Protein AF-0000000070202124 (afdb_homodimer)

pLDDT: mean 92.4, std 10.33, range [34.38, 98.81]

Secondary structure (DSSP, 8-state):
---PPPEEEEEEEEEE-HHHHHHHHHHHTHHHHHHHHHH-HHIIIIIHHHHHSHHHHHHHHHHHHHHHHH-HHHHHHHHHHHHHHT--HHHHHHHTTHHHIIIIIHHHHS---S-----EEEEEEEE-SS-EEEEEEEEE-THHHHH-EEEEEEEEETTEEEEEEEEE-TTSPTTSSEEEETTSEEEEEEE--BSS--TTSPPHHHHHHHGGG--SHHHHHHHHH-TTT-BSS-EEEEEEESSSTTEEEEEEEE-BSSS-EEEEEEEE----SSS--EEEE-SS-SSS---B-S--HHHHHHHHHHHHSPPP-SHHHHHHHHT----SSS-SS----SS---EEEEEEEEETTTTEEEEESS-GGG-PPPSEEEE--/---PPPEEEEEEEEEE-HHHHHHHHHHHTHHHHHHHHHH-HHIIIIIHHHHHSHHHHHHHHHHHHHHHHH-HHHHHHHHHHHHHHT--HHHHHHHTTHHHIIIIIHHHHS---TT----EEEEEEEESSS-EEEEEEEEE-THHHHH-EEEEEEEEETTEEEEEEEEE-TTSPTTSSEEEETTSEEEEEEE--BSS--TTSPPHHHHHHHGGG--SHHHHHHHHH-TTT-BSS-EEEEEEESSSTTEEEEEEEE-BSSS-EEEEEEEE----TTS--EEEE-SS-SSS---B-S--HHHHHHHHHHHHSPPP-SHHHHHHHHT----SSS-SS----SS---EEEEEEEEETTTTEEEEESS-GGG-PPPSEEEE--

Structure (mmCIF, N/CA/C/O backbone):
data_AF-0000000070202124-model_v1
#
loop_
_entity.id
_entity.type
_entity.pdbx_description
1 polymer 'Peptidase C45 hydrolase domain-containing protein'
#
loop_
_atom_site.group_PDB
_atom_site.id
_atom_site.type_symbol
_atom_site.label_atom_id
_atom_site.label_alt_id
_atom_site.label_comp_id
_atom_site.label_asym_id
_atom_site.label_entity_id
_atom_site.label_seq_id
_atom_site.pdbx_PDB_ins_code
_atom_site.Cartn_x
_atom_site.Cartn_y
_atom_site.Cartn_z
_atom_site.occupancy
_atom_site.B_iso_or_equiv
_atom_site.auth_seq_id
_atom_site.auth_comp_id
_atom_site.auth_asym_id
_atom_site.auth_atom_id
_atom_site.pdbx_PDB_model_num
ATOM 1 N N . MET A 1 1 ? -8.461 16.047 -23.719 1 34.5 1 MET A N 1
ATOM 2 C CA . MET A 1 1 ? -7.453 15.734 -22.703 1 34.5 1 MET A CA 1
ATOM 3 C C . MET A 1 1 ? -7.359 14.227 -22.469 1 34.5 1 MET A C 1
ATOM 5 O O . MET A 1 1 ? -8.375 13.539 -22.406 1 34.5 1 MET A O 1
ATOM 9 N N . ALA A 1 2 ? -6.34 13.617 -22.766 1 43 2 ALA A N 1
ATOM 10 C CA . ALA A 1 2 ? -6.273 12.164 -22.875 1 43 2 ALA A CA 1
ATOM 11 C C . ALA A 1 2 ? -6.789 11.492 -21.594 1 43 2 ALA A C 1
ATOM 13 O O . ALA A 1 2 ? -6.328 11.797 -20.5 1 43 2 ALA A O 1
ATOM 14 N N . ASN A 1 3 ? -8.07 11.164 -21.547 1 56.97 3 ASN A N 1
ATOM 15 C CA . ASN A 1 3 ? -8.727 10.445 -20.469 1 56.97 3 ASN A CA 1
ATOM 16 C C . ASN A 1 3 ? -7.875 9.273 -19.984 1 56.97 3 ASN A C 1
ATOM 18 O O . ASN A 1 3 ? -7.727 8.273 -20.703 1 56.97 3 ASN A O 1
ATOM 22 N N . VAL A 1 4 ? -6.859 9.562 -19.125 1 66.5 4 VAL A N 1
ATOM 23 C CA . VAL A 1 4 ? -6.027 8.461 -18.641 1 66.5 4 VAL A CA 1
ATOM 24 C C . VAL A 1 4 ? -6.875 7.484 -17.828 1 66.5 4 VAL A C 1
ATOM 26 O O . VAL A 1 4 ? -7.676 7.906 -16.984 1 66.5 4 VAL A O 1
ATOM 29 N N . SER A 1 5 ? -6.926 6.301 -18.25 1 81.56 5 SER A N 1
ATOM 30 C CA . SER A 1 5 ? -7.637 5.258 -17.516 1 81.56 5 SER A CA 1
ATOM 31 C C . SER A 1 5 ? -7.145 5.16 -16.062 1 81.56 5 SER A C 1
ATOM 33 O O . SER A 1 5 ? -5.938 5.195 -15.812 1 81.56 5 SER A O 1
ATOM 35 N N . ALA A 1 6 ? -8.047 5.191 -15.148 1 90.56 6 ALA A N 1
ATOM 36 C CA . ALA A 1 6 ? -7.703 5.082 -13.734 1 90.56 6 ALA A CA 1
ATOM 37 C C . ALA A 1 6 ? -7.227 3.67 -13.391 1 90.56 6 ALA A C 1
ATOM 39 O O . ALA A 1 6 ? -7.848 2.686 -13.797 1 90.56 6 ALA A O 1
ATOM 40 N N . VAL A 1 7 ? -6.066 3.584 -12.781 1 92.88 7 VAL A N 1
ATOM 41 C CA . VAL A 1 7 ? -5.562 2.307 -12.289 1 92.88 7 VAL A CA 1
ATOM 42 C C . VAL A 1 7 ? -5.113 2.455 -10.836 1 92.88 7 VAL A C 1
ATOM 44 O O . VAL A 1 7 ? -4.691 3.537 -10.422 1 92.88 7 VAL A O 1
ATOM 47 N N . SER A 1 8 ? -5.254 1.404 -10.117 1 96.56 8 SER A N 1
ATOM 48 C CA . SER A 1 8 ? -4.832 1.449 -8.727 1 96.56 8 SER A CA 1
ATOM 49 C C . SER A 1 8 ? -4.43 0.066 -8.227 1 96.56 8 SER A C 1
ATOM 51 O O . SER A 1 8 ? -4.855 -0.949 -8.781 1 96.56 8 SER A O 1
ATOM 53 N N . MET A 1 9 ? -3.557 0.006 -7.25 1 98.06 9 MET A N 1
ATOM 54 C CA . MET A 1 9 ? -3.105 -1.202 -6.566 1 98.06 9 MET A CA 1
ATOM 55 C C . MET A 1 9 ? -2.777 -0.908 -5.105 1 98.06 9 MET A C 1
ATOM 57 O O . MET A 1 9 ? -1.839 -0.163 -4.812 1 98.06 9 MET A O 1
ATOM 61 N N . PRO A 1 10 ? -3.59 -1.453 -4.234 1 98.5 10 PRO A N 1
ATOM 62 C CA . PRO A 1 10 ? -3.236 -1.277 -2.824 1 98.5 10 PRO A CA 1
ATOM 63 C C . PRO A 1 10 ? -2.199 -2.291 -2.346 1 98.5 10 PRO A C 1
ATOM 65 O O . PRO A 1 10 ? -2.223 -3.449 -2.77 1 98.5 10 PRO A O 1
ATOM 68 N N . ILE A 1 11 ? -1.31 -1.875 -1.476 1 98.75 11 ILE A N 1
ATOM 69 C CA . ILE A 1 11 ? -0.346 -2.732 -0.793 1 98.75 11 ILE A CA 1
ATOM 70 C C . ILE A 1 11 ? -0.541 -2.627 0.717 1 98.75 11 ILE A C 1
ATOM 72 O O . ILE A 1 11 ? -0.535 -1.527 1.275 1 98.75 11 ILE A O 1
ATOM 76 N N . LEU A 1 12 ? -0.723 -3.699 1.345 1 98.62 12 LEU A N 1
ATOM 77 C CA . LEU A 1 12 ? -0.75 -3.721 2.803 1 98.62 12 LEU A CA 1
ATOM 78 C C . LEU A 1 12 ? 0.616 -4.098 3.367 1 98.62 12 LEU A C 1
ATOM 80 O O . LEU A 1 12 ? 1.105 -5.203 3.131 1 98.62 12 LEU A O 1
ATOM 84 N N . HIS A 1 13 ? 1.239 -3.178 4.059 1 98.38 13 HIS A N 1
ATOM 85 C CA . HIS A 1 13 ? 2.398 -3.514 4.879 1 98.38 13 HIS A CA 1
ATOM 86 C C . HIS A 1 13 ? 1.973 -3.986 6.266 1 98.38 13 HIS A C 1
ATOM 88 O O . HIS A 1 13 ? 1.245 -3.283 6.969 1 98.38 13 HIS A O 1
ATOM 94 N N . VAL A 1 14 ? 2.471 -5.203 6.676 1 97.56 14 VAL A N 1
ATOM 95 C CA . VAL A 1 14 ? 1.984 -5.762 7.934 1 97.56 14 VAL A CA 1
ATOM 96 C C . VAL A 1 14 ? 3.092 -6.574 8.602 1 97.56 14 VAL A C 1
ATOM 98 O O . VAL A 1 14 ? 3.873 -7.246 7.926 1 97.56 14 VAL A O 1
ATOM 101 N N . ARG A 1 15 ? 3.186 -6.469 9.891 1 95.94 15 ARG A N 1
ATOM 102 C CA . ARG A 1 15 ? 4.051 -7.285 10.734 1 95.94 15 ARG A CA 1
ATOM 103 C C . ARG A 1 15 ? 3.26 -7.945 11.852 1 95.94 15 ARG A C 1
ATOM 105 O O . ARG A 1 15 ? 2.406 -7.309 12.477 1 95.94 15 ARG A O 1
ATOM 112 N N . GLY A 1 16 ? 3.467 -9.188 12.117 1 95.88 16 GLY A N 1
ATOM 113 C CA . GLY A 1 16 ? 2.795 -9.953 13.148 1 95.88 16 GLY A CA 1
ATOM 114 C C . GLY A 1 16 ? 2.938 -11.453 12.969 1 95.88 16 GLY A C 1
ATOM 115 O O . GLY A 1 16 ? 3.729 -11.914 12.141 1 95.88 16 GLY A O 1
ATOM 116 N N . ASN A 1 17 ? 2.262 -12.211 13.82 1 97 17 ASN A N 1
ATOM 117 C CA . ASN A 1 17 ? 2.244 -13.656 13.617 1 97 17 ASN A CA 1
ATOM 118 C C . ASN A 1 17 ? 1.325 -14.047 12.469 1 97 17 ASN A C 1
ATOM 120 O O . ASN A 1 17 ? 0.738 -13.188 11.812 1 97 17 ASN A O 1
ATOM 124 N N . HIS A 1 18 ? 1.189 -15.289 12.172 1 97.31 18 HIS A N 1
ATOM 125 C CA . HIS A 1 18 ? 0.404 -15.766 11.039 1 97.31 18 HIS A CA 1
ATOM 126 C C . HIS A 1 18 ? -1.048 -15.312 11.141 1 97.31 18 HIS A C 1
ATOM 128 O O . HIS A 1 18 ? -1.629 -14.836 10.164 1 97.31 18 HIS A O 1
ATOM 134 N N . TYR A 1 19 ? -1.637 -15.453 12.312 1 97.75 19 TYR A N 1
ATOM 135 C CA . TYR A 1 19 ? -3.016 -15.016 12.508 1 97.75 19 TYR A CA 1
ATOM 136 C C . TYR A 1 19 ? -3.152 -13.516 12.289 1 97.75 19 TYR A C 1
ATOM 138 O O . TYR A 1 19 ? -4.086 -13.062 11.625 1 97.75 19 TYR A O 1
ATOM 146 N N . ASP A 1 20 ? -2.205 -12.703 12.828 1 97.31 20 ASP A N 1
ATOM 147 C CA . ASP A 1 20 ? -2.238 -11.25 12.719 1 97.31 20 ASP A CA 1
ATOM 148 C C . ASP A 1 20 ? -2.191 -10.812 11.25 1 97.31 20 ASP A C 1
ATOM 150 O O . ASP A 1 20 ? -2.918 -9.898 10.852 1 97.31 20 ASP A O 1
ATOM 154 N N . VAL A 1 21 ? -1.325 -11.438 10.523 1 97.94 21 VAL A N 1
ATOM 155 C CA . VAL A 1 21 ? -1.176 -11.094 9.117 1 97.94 21 VAL A CA 1
ATOM 156 C C . VAL A 1 21 ? -2.48 -11.367 8.375 1 97.94 21 VAL A C 1
ATOM 158 O O . VAL A 1 21 ? -2.945 -10.539 7.59 1 97.94 21 VAL A O 1
ATOM 161 N N . GLY A 1 22 ? -3.057 -12.547 8.633 1 98.44 22 GLY A N 1
ATOM 162 C CA . GLY A 1 22 ? -4.359 -12.844 8.062 1 98.44 22 GLY A CA 1
ATOM 163 C C . GLY A 1 22 ? -5.43 -11.852 8.461 1 98.44 22 GLY A C 1
ATOM 164 O O . GLY A 1 22 ? -6.156 -11.336 7.609 1 98.44 22 GLY A O 1
ATOM 165 N N . TYR A 1 23 ? -5.469 -11.578 9.742 1 98.12 23 TYR A N 1
ATOM 166 C CA . TYR A 1 23 ? -6.508 -10.711 10.281 1 98.12 23 TYR A CA 1
ATOM 167 C C . TYR A 1 23 ? -6.402 -9.305 9.703 1 98.12 23 TYR A C 1
ATOM 169 O O . TYR A 1 23 ? -7.406 -8.719 9.289 1 98.12 23 TYR A O 1
ATOM 177 N N . GLN A 1 24 ? -5.234 -8.766 9.641 1 97.31 24 GLN A N 1
ATOM 178 C CA . GLN A 1 24 ? -5.031 -7.422 9.117 1 97.31 24 GLN A CA 1
ATOM 179 C C . GLN A 1 24 ? -5.324 -7.367 7.621 1 97.31 24 GLN A C 1
ATOM 181 O O . GLN A 1 24 ? -5.852 -6.367 7.121 1 97.31 24 GLN A O 1
ATOM 186 N N . THR A 1 25 ? -4.969 -8.398 6.902 1 98.31 25 THR A N 1
ATOM 187 C CA . THR A 1 25 ? -5.312 -8.469 5.484 1 98.31 25 THR A CA 1
ATOM 188 C C . THR A 1 25 ? -6.828 -8.469 5.297 1 98.31 25 THR A C 1
ATOM 190 O O . THR A 1 25 ? -7.359 -7.699 4.496 1 98.31 25 THR A O 1
ATOM 193 N N . GLY A 1 26 ? -7.469 -9.312 6.074 1 98 26 GLY A N 1
ATOM 194 C CA . GLY A 1 26 ? -8.914 -9.414 5.98 1 98 26 GLY A CA 1
ATOM 195 C C . GLY A 1 26 ? -9.633 -8.125 6.332 1 98 26 GLY A C 1
ATOM 196 O O . GLY A 1 26 ? -10.547 -7.699 5.617 1 98 26 GLY A O 1
ATOM 197 N N . THR A 1 27 ? -9.203 -7.496 7.41 1 96.06 27 THR A N 1
ATOM 198 C CA . THR A 1 27 ? -9.875 -6.281 7.863 1 96.06 27 THR A CA 1
ATOM 199 C C . THR A 1 27 ? -9.617 -5.133 6.891 1 96.06 27 THR A C 1
ATOM 201 O O . THR A 1 27 ? -10.523 -4.344 6.605 1 96.06 27 THR A O 1
ATOM 204 N N . THR A 1 28 ? -8.438 -5.039 6.371 1 96.75 28 THR A N 1
ATOM 205 C CA . THR A 1 28 ? -8.07 -3.947 5.477 1 96.75 28 THR A CA 1
ATOM 206 C C . THR A 1 28 ? -8.805 -4.074 4.145 1 96.75 28 THR A C 1
ATOM 208 O O . THR A 1 28 ? -9.258 -3.074 3.586 1 96.75 28 THR A O 1
ATOM 211 N N . PHE A 1 29 ? -8.898 -5.293 3.656 1 97.75 29 PHE A N 1
ATOM 212 C CA . PHE A 1 29 ? -9.453 -5.5 2.324 1 97.75 29 PHE A CA 1
ATOM 213 C C . PHE A 1 29 ? -10.805 -6.203 2.404 1 97.75 29 PHE A C 1
ATOM 215 O O . PHE A 1 29 ? -11.156 -6.98 1.518 1 97.75 29 PHE A O 1
ATOM 222 N N . GLN A 1 30 ? -11.516 -5.996 3.496 1 96.38 30 GLN A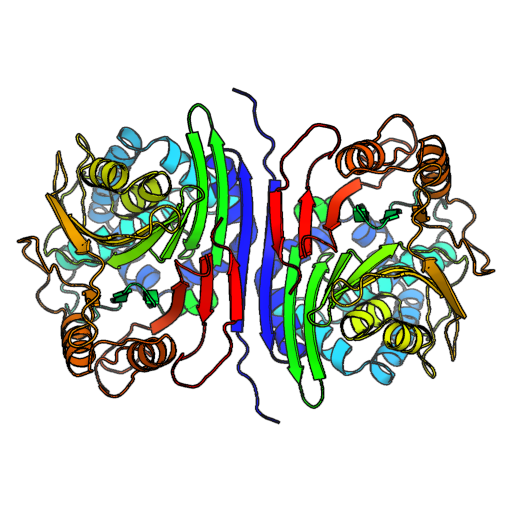 N 1
ATOM 223 C CA . GLN A 1 30 ? -12.789 -6.652 3.76 1 96.38 30 GLN A CA 1
ATOM 224 C C . GLN A 1 30 ? -13.734 -6.508 2.57 1 96.38 30 GLN A C 1
ATOM 226 O O . GLN A 1 30 ? -14.234 -7.508 2.043 1 96.38 30 GLN A O 1
ATOM 231 N N . ASN A 1 31 ? -13.93 -5.312 2.1 1 94.56 31 ASN A N 1
ATOM 232 C CA . ASN A 1 31 ? -14.875 -5.059 1.015 1 94.56 31 ASN A CA 1
ATOM 233 C C . ASN A 1 31 ? -14.406 -5.695 -0.292 1 94.56 31 ASN A C 1
ATOM 235 O O . ASN A 1 31 ? -15.219 -6.238 -1.046 1 94.56 31 ASN A O 1
ATOM 239 N N . ARG A 1 32 ? -13.172 -5.633 -0.566 1 96.75 32 ARG A N 1
ATOM 240 C CA . ARG A 1 32 ? -12.633 -6.215 -1.788 1 96.75 32 ARG A CA 1
ATOM 241 C C . ARG A 1 32 ? -12.828 -7.727 -1.808 1 96.75 32 ARG A C 1
ATOM 243 O O . ARG A 1 32 ? -13.234 -8.289 -2.826 1 96.75 32 ARG A O 1
ATOM 250 N N . ILE A 1 33 ? -12.547 -8.367 -0.655 1 98.06 33 ILE A N 1
ATOM 251 C CA . ILE A 1 33 ? -12.664 -9.82 -0.581 1 98.06 33 ILE A CA 1
ATOM 252 C C . ILE A 1 33 ? -14.125 -10.227 -0.704 1 98.06 33 ILE A C 1
ATOM 254 O O . ILE A 1 33 ? -14.461 -11.148 -1.451 1 98.06 33 ILE A O 1
ATOM 258 N N . LYS A 1 34 ? -15.016 -9.5 -0.059 1 97.19 34 LYS A N 1
ATOM 259 C CA . LYS A 1 34 ? -16.453 -9.805 -0.119 1 97.19 34 LYS A CA 1
ATOM 260 C C . LYS A 1 34 ? -17 -9.602 -1.528 1 97.19 34 LYS A C 1
ATOM 262 O O . LYS A 1 34 ? -17.766 -10.422 -2.027 1 97.19 34 LYS A O 1
ATOM 267 N N . LEU A 1 35 ? -16.625 -8.492 -2.148 1 96.5 35 LEU A N 1
ATOM 268 C CA . LEU A 1 35 ? -17.109 -8.203 -3.488 1 96.5 35 LEU A CA 1
ATOM 269 C C . LEU A 1 35 ? -16.578 -9.219 -4.496 1 96.5 35 LEU A C 1
ATOM 271 O O . LEU A 1 35 ? -17.297 -9.633 -5.406 1 96.5 35 LEU A O 1
ATOM 275 N N . PHE A 1 36 ? -15.344 -9.594 -4.363 1 97.56 36 PHE A N 1
ATOM 276 C CA . PHE A 1 36 ? -14.805 -10.641 -5.219 1 97.56 36 PHE A CA 1
ATOM 277 C C . PHE A 1 36 ? -15.602 -11.938 -5.055 1 97.56 36 PHE A C 1
ATOM 279 O O . PHE A 1 36 ? -15.969 -12.57 -6.047 1 97.56 36 PHE A O 1
ATOM 286 N N . TYR A 1 37 ? -15.805 -12.312 -3.779 1 97.12 37 TYR A N 1
ATOM 287 C CA . TYR A 1 37 ? -16.562 -13.516 -3.445 1 97.12 37 TYR A CA 1
ATOM 288 C C . TYR A 1 37 ? -17.938 -13.5 -4.102 1 97.12 37 TYR A C 1
ATOM 290 O O . TYR A 1 37 ? -18.422 -14.539 -4.559 1 97.12 37 TYR A O 1
ATOM 298 N N . GLN A 1 38 ? -18.531 -12.352 -4.281 1 96.75 38 GLN A N 1
ATOM 299 C CA . GLN A 1 38 ? -19.891 -12.195 -4.793 1 96.75 38 GLN A CA 1
ATOM 300 C C . GLN A 1 38 ? -19.891 -12.086 -6.316 1 96.75 38 GLN A C 1
ATOM 302 O O . GLN A 1 38 ? -20.844 -12.523 -6.969 1 96.75 38 GLN A O 1
ATOM 307 N N . ARG A 1 39 ? -18.812 -11.578 -6.867 1 95.94 39 ARG A N 1
ATOM 308 C CA . ARG A 1 39 ? -18.875 -11.18 -8.273 1 95.94 39 ARG A CA 1
ATOM 309 C C . ARG A 1 39 ? -18.094 -12.148 -9.156 1 95.94 39 ARG A C 1
ATOM 311 O O . ARG A 1 39 ? -18.328 -12.211 -10.367 1 95.94 39 ARG A O 1
ATOM 318 N N . SER A 1 40 ? -17.156 -12.828 -8.625 1 93.56 40 SER A N 1
ATOM 319 C CA . SER A 1 40 ? -16.375 -13.773 -9.414 1 93.56 40 SER A CA 1
ATOM 320 C C . SER A 1 40 ? -17.25 -14.898 -9.953 1 93.56 40 SER A C 1
ATOM 322 O O . SER A 1 40 ? -17.906 -15.602 -9.188 1 93.56 40 SER A O 1
ATOM 324 N N . LEU A 1 41 ? -17.188 -15.133 -11.227 1 89.62 41 LEU A N 1
ATOM 325 C CA . LEU A 1 41 ? -17.969 -16.203 -11.836 1 89.62 41 LEU A CA 1
ATOM 326 C C . LEU A 1 41 ? -17.438 -17.562 -11.414 1 89.62 41 LEU A C 1
ATOM 328 O O . LEU A 1 41 ? -18.203 -18.516 -11.25 1 89.62 41 LEU A O 1
ATOM 332 N N . LEU A 1 42 ? -16.172 -17.625 -11.211 1 87.12 42 LEU A N 1
ATOM 333 C CA . LEU A 1 42 ? -15.562 -18.891 -10.781 1 87.12 42 LEU A CA 1
ATOM 334 C C . LEU A 1 42 ? -16.047 -19.266 -9.391 1 87.12 42 LEU A C 1
ATOM 336 O O . LEU A 1 42 ? -16.281 -20.453 -9.117 1 87.12 42 LEU A O 1
ATOM 340 N N . VAL A 1 43 ? -16.141 -18.266 -8.547 1 93.12 43 VAL A N 1
ATOM 341 C CA . VAL A 1 43 ? -16.609 -18.531 -7.195 1 93.12 43 VAL A CA 1
ATOM 342 C C . VAL A 1 43 ? -18.094 -18.906 -7.23 1 93.12 43 VAL A C 1
ATOM 344 O O . VAL A 1 43 ? -18.5 -19.938 -6.684 1 93.12 43 VAL A O 1
ATOM 347 N N . GLN A 1 44 ? -18.891 -18.141 -7.957 1 92.5 44 GLN A N 1
ATOM 348 C CA . GLN A 1 44 ? -20.344 -18.266 -7.914 1 92.5 44 GLN A CA 1
ATOM 349 C C . GLN A 1 44 ? -20.812 -19.484 -8.695 1 92.5 44 GLN A C 1
ATOM 351 O O . GLN A 1 44 ? -21.812 -20.109 -8.328 1 92.5 44 GLN A O 1
ATOM 356 N N . GLU A 1 45 ? -20.109 -19.828 -9.711 1 88.62 45 GLU A N 1
ATOM 357 C CA . GLU A 1 45 ? -20.641 -20.844 -10.617 1 88.62 45 GLU A CA 1
ATOM 358 C C . GLU A 1 45 ? -19.922 -22.188 -10.445 1 88.62 45 GLU A C 1
ATOM 360 O O . GLU A 1 45 ? -20.406 -23.219 -10.891 1 88.62 45 GLU A O 1
ATOM 365 N N . LYS A 1 46 ? -18.812 -22.141 -9.789 1 89.12 46 LYS A N 1
ATOM 366 C CA . LYS A 1 46 ? -18.062 -23.391 -9.672 1 89.12 46 LYS A CA 1
ATOM 367 C C . LYS A 1 46 ? -17.812 -23.75 -8.203 1 89.12 46 LYS A C 1
ATOM 369 O O . LYS A 1 46 ? -18.297 -24.781 -7.719 1 89.12 46 LYS A O 1
ATOM 374 N N . LEU A 1 47 ? -17.203 -22.891 -7.492 1 93.31 47 LEU A N 1
ATOM 375 C CA . LEU A 1 47 ? -16.781 -23.203 -6.133 1 93.31 47 LEU A CA 1
ATOM 376 C C . LEU A 1 47 ? -17.984 -23.422 -5.215 1 93.31 47 LEU A C 1
ATOM 378 O O . LEU A 1 47 ? -18.047 -24.406 -4.477 1 93.31 47 LEU A O 1
ATOM 382 N N . LEU A 1 48 ? -18.891 -22.484 -5.238 1 93.56 48 LEU A N 1
ATOM 383 C CA . LEU A 1 48 ? -20.016 -22.531 -4.309 1 93.56 48 LEU A CA 1
ATOM 384 C C . LEU A 1 48 ? -20.953 -23.688 -4.648 1 93.56 48 LEU A C 1
ATOM 386 O O . LEU A 1 48 ? -21.391 -24.422 -3.76 1 93.56 48 LEU A O 1
ATOM 390 N N . PRO A 1 49 ? -21.281 -23.859 -5.945 1 91.56 49 PRO A N 1
ATOM 391 C CA . PRO A 1 49 ? -22.078 -25.047 -6.273 1 91.56 49 PRO A CA 1
ATOM 392 C C . PRO A 1 49 ? -21.391 -26.344 -5.883 1 91.56 49 PRO A C 1
ATOM 394 O O . PRO A 1 49 ? -22.047 -27.281 -5.422 1 91.56 49 PRO A O 1
ATOM 397 N N . PHE A 1 50 ? -20.125 -26.422 -6.055 1 92.75 50 PHE A N 1
ATOM 398 C CA . PHE A 1 50 ? -19.359 -27.594 -5.633 1 92.75 50 PHE A CA 1
ATOM 399 C C . PHE A 1 50 ? -19.5 -27.812 -4.129 1 92.75 50 PHE A C 1
ATOM 401 O O . PHE A 1 50 ? -19.797 -28.922 -3.689 1 92.75 50 PHE A O 1
ATOM 408 N N . TYR A 1 51 ? -19.359 -26.828 -3.334 1 94.25 51 TYR A N 1
ATOM 409 C CA . TYR A 1 51 ? -19.359 -26.922 -1.879 1 94.25 51 TYR A CA 1
ATOM 410 C C . TYR A 1 51 ? -20.766 -27.156 -1.339 1 94.25 51 TYR A C 1
ATOM 412 O O . TYR A 1 51 ? -20.922 -27.625 -0.213 1 94.25 51 TYR A O 1
ATOM 420 N N . SER A 1 52 ? -21.734 -26.766 -2.094 1 92.81 52 SER A N 1
ATOM 421 C CA . SER A 1 52 ? -23.109 -26.953 -1.658 1 92.81 52 SER A CA 1
ATOM 422 C C . SER A 1 52 ? -23.484 -28.422 -1.653 1 92.81 52 SER A C 1
ATOM 424 O O . SER A 1 52 ? -24.469 -28.828 -1.018 1 92.81 52 SER A O 1
ATOM 426 N N . GLN A 1 53 ? -22.766 -29.234 -2.387 1 92.94 53 GLN A N 1
ATOM 427 C CA . GLN A 1 53 ? -23.016 -30.672 -2.438 1 92.94 53 GLN A CA 1
ATOM 428 C C . GLN A 1 53 ? -22.281 -31.391 -1.305 1 92.94 53 GLN A C 1
ATOM 430 O O . GLN A 1 53 ? -21.188 -31 -0.909 1 92.94 53 GLN A O 1
ATOM 435 N N . ARG A 1 54 ? -22.922 -32.469 -0.858 1 94.38 54 ARG A N 1
ATOM 436 C CA . ARG A 1 54 ? -22.312 -33.25 0.212 1 94.38 54 ARG A CA 1
ATOM 437 C C . ARG A 1 54 ? -20.922 -33.75 -0.182 1 94.38 54 ARG A C 1
ATOM 439 O O . ARG A 1 54 ? -19.984 -33.656 0.608 1 94.38 54 ARG A O 1
ATOM 446 N N . ARG A 1 55 ? -20.797 -34.219 -1.348 1 92.81 55 ARG A N 1
ATOM 447 C CA . ARG A 1 55 ? -19.516 -34.75 -1.822 1 92.81 55 ARG A CA 1
ATOM 448 C C . ARG A 1 55 ? -18.453 -33.656 -1.853 1 92.81 55 ARG A C 1
ATOM 450 O O . ARG A 1 55 ? -17.297 -33.906 -1.525 1 92.81 55 ARG A O 1
ATOM 457 N N . GLY A 1 56 ? -18.844 -32.469 -2.346 1 94.62 56 GLY A N 1
ATOM 458 C CA . GLY A 1 56 ? -17.938 -31.344 -2.352 1 94.62 56 GLY A CA 1
ATOM 459 C C . GLY A 1 56 ? -17.406 -30.984 -0.971 1 94.62 56 GLY A C 1
ATOM 460 O O . GLY A 1 56 ? -16.219 -30.734 -0.798 1 94.62 56 GLY A O 1
ATOM 461 N N . ARG A 1 57 ? -18.25 -31.031 0.012 1 96.06 57 ARG A N 1
ATOM 462 C CA . ARG A 1 57 ? -17.859 -30.75 1.39 1 96.06 57 ARG A CA 1
ATOM 463 C C . ARG A 1 57 ? -16.922 -31.828 1.93 1 96.06 57 ARG A C 1
ATOM 465 O O . ARG A 1 57 ? -15.984 -31.516 2.68 1 96.06 57 ARG A O 1
ATOM 472 N N . GLU A 1 58 ? -17.188 -33.031 1.586 1 96 58 GLU A N 1
ATOM 473 C CA . GLU A 1 58 ? -16.328 -34.125 2.016 1 96 58 GLU A CA 1
ATOM 474 C C . GLU A 1 58 ? -14.914 -33.969 1.449 1 96 58 GLU A C 1
ATOM 476 O O . GLU A 1 58 ? -13.93 -34.188 2.158 1 96 58 GLU A O 1
ATOM 481 N N . ILE A 1 59 ? -14.852 -33.625 0.207 1 96 59 ILE A N 1
ATOM 482 C CA . ILE A 1 59 ? -13.562 -33.406 -0.447 1 96 59 ILE A CA 1
ATOM 483 C C . ILE A 1 59 ? -12.828 -32.25 0.225 1 96 59 ILE A C 1
ATOM 485 O O . ILE A 1 59 ? -11.641 -32.344 0.531 1 96 59 ILE A O 1
ATOM 489 N N . ALA A 1 60 ? -13.555 -31.156 0.468 1 97.19 60 ALA A N 1
ATOM 490 C CA . ALA A 1 60 ? -12.969 -30 1.132 1 97.19 60 ALA A CA 1
ATOM 491 C C . ALA A 1 60 ? -12.43 -30.359 2.512 1 97.19 60 ALA A C 1
ATOM 493 O O . ALA A 1 60 ? -11.367 -29.891 2.916 1 97.19 60 ALA A O 1
ATOM 494 N N . GLU A 1 61 ? -13.125 -31.188 3.199 1 97.69 61 GLU A N 1
ATOM 495 C CA . GLU A 1 61 ? -12.711 -31.609 4.535 1 97.69 61 GLU A CA 1
ATOM 496 C C . GLU A 1 61 ? -11.43 -32.438 4.48 1 97.69 61 GLU A C 1
ATOM 498 O O . GLU A 1 61 ? -10.594 -32.344 5.383 1 97.69 61 GLU A O 1
ATOM 503 N N . VAL A 1 62 ? -11.336 -33.25 3.506 1 97.5 62 VAL A N 1
ATOM 504 C CA . VAL A 1 62 ? -10.125 -34.062 3.357 1 97.5 62 VAL A CA 1
ATOM 505 C C . VAL A 1 62 ? -8.922 -33.156 3.127 1 97.5 62 VAL A C 1
ATOM 507 O O . VAL A 1 62 ? -7.867 -33.344 3.742 1 97.5 62 VAL A O 1
ATOM 510 N N . TYR A 1 63 ? -9.078 -32.156 2.252 1 97.69 63 TYR A N 1
ATOM 511 C CA . TYR A 1 63 ? -8 -31.219 2.012 1 97.69 63 TYR A CA 1
ATOM 512 C C . TYR A 1 63 ? -7.684 -30.422 3.275 1 97.69 63 TYR A C 1
ATOM 514 O O . TYR A 1 63 ? -6.516 -30.141 3.557 1 97.69 63 TYR A O 1
ATOM 522 N N . LEU A 1 64 ? -8.703 -30.047 4.031 1 98.12 64 LEU A N 1
ATOM 523 C CA . LEU A 1 64 ? -8.508 -29.281 5.262 1 98.12 64 LEU A CA 1
ATOM 524 C C . LEU A 1 64 ? -7.691 -30.094 6.27 1 98.12 64 LEU A C 1
ATOM 526 O O . LEU A 1 64 ? -6.793 -29.547 6.922 1 98.12 64 LEU A O 1
ATOM 530 N N . ARG A 1 65 ? -8.023 -31.328 6.41 1 96.56 65 ARG A N 1
ATOM 531 C CA . ARG A 1 65 ? -7.285 -32.188 7.332 1 96.56 65 ARG A CA 1
ATOM 532 C C . ARG A 1 65 ? -5.816 -32.281 6.945 1 96.56 65 ARG A C 1
ATOM 534 O O . ARG A 1 65 ? -4.934 -32.156 7.801 1 96.56 65 ARG A O 1
ATOM 541 N N . GLY A 1 66 ? -5.559 -32.531 5.668 1 94.19 66 GLY A N 1
ATOM 542 C CA . GLY A 1 66 ? -4.184 -32.562 5.195 1 94.19 66 GLY A CA 1
ATOM 543 C C . GLY A 1 66 ? -3.438 -31.266 5.441 1 94.19 66 GLY A C 1
ATOM 544 O O . GLY A 1 66 ? -2.289 -31.266 5.895 1 94.19 66 GLY A O 1
ATOM 545 N N . ALA A 1 67 ? -4.082 -30.141 5.141 1 95.94 67 ALA A N 1
ATOM 546 C CA . ALA A 1 67 ? -3.477 -28.828 5.332 1 95.94 67 ALA A CA 1
ATOM 547 C C . ALA A 1 67 ? -3.203 -28.562 6.812 1 95.94 67 ALA A C 1
ATOM 549 O O . ALA A 1 67 ? -2.178 -27.969 7.164 1 95.94 67 ALA A O 1
ATOM 550 N N . ARG A 1 68 ? -4.148 -28.922 7.66 1 95.81 68 ARG A N 1
ATOM 551 C CA . ARG A 1 68 ? -3.992 -28.734 9.102 1 95.81 68 ARG A CA 1
ATOM 552 C C . ARG A 1 68 ? -2.801 -29.531 9.625 1 95.81 68 ARG A C 1
ATOM 554 O O . ARG A 1 68 ? -2.068 -29.062 10.492 1 95.81 68 ARG A O 1
ATOM 561 N N . ASP A 1 69 ? -2.598 -30.672 9.133 1 93.5 69 ASP A N 1
ATOM 562 C CA . ASP A 1 69 ? -1.518 -31.547 9.578 1 93.5 69 ASP A CA 1
ATOM 563 C C . ASP A 1 69 ? -0.161 -31.016 9.109 1 93.5 69 ASP A C 1
ATOM 565 O O . ASP A 1 69 ? 0.815 -31.047 9.859 1 93.5 69 ASP A O 1
ATOM 569 N N . ASN A 1 70 ? -0.137 -30.531 7.914 1 93.25 70 ASN A N 1
ATOM 570 C CA . ASN A 1 70 ? 1.137 -30.188 7.293 1 93.25 70 ASN A CA 1
ATOM 571 C C . ASN A 1 70 ? 1.487 -28.719 7.516 1 93.25 70 ASN A C 1
ATOM 573 O O . ASN A 1 70 ? 2.664 -28.344 7.543 1 93.25 70 ASN A O 1
ATOM 577 N N . PHE A 1 71 ? 0.452 -27.875 7.586 1 96.38 71 PHE A N 1
ATOM 578 C CA . PHE A 1 71 ? 0.681 -26.438 7.668 1 96.38 71 PHE A CA 1
ATOM 579 C C . PHE A 1 71 ? -0.275 -25.797 8.664 1 96.38 71 PHE A C 1
ATOM 581 O O . PHE A 1 71 ? -1.009 -24.875 8.32 1 96.38 71 PHE A O 1
ATOM 588 N N . PRO A 1 72 ? -0.192 -26.156 9.93 1 96.88 72 PRO A N 1
ATOM 589 C CA . PRO A 1 72 ? -1.132 -25.594 10.914 1 96.88 72 PRO A CA 1
ATOM 590 C C . PRO A 1 72 ? -1.026 -24.078 11.031 1 96.88 72 PRO A C 1
ATOM 592 O O . PRO A 1 72 ? -2.025 -23.406 11.305 1 96.88 72 PRO A O 1
ATOM 595 N N . HIS A 1 73 ? 0.167 -23.516 10.859 1 97.06 73 HIS A N 1
ATOM 596 C CA . HIS A 1 73 ? 0.339 -22.078 10.977 1 97.06 73 HIS A CA 1
ATOM 597 C C . HIS A 1 73 ? -0.385 -21.344 9.852 1 97.06 73 HIS A C 1
ATOM 599 O O . HIS A 1 73 ? -0.852 -20.219 10.039 1 97.06 73 HIS A O 1
ATOM 605 N N . LEU A 1 74 ? -0.537 -21.953 8.68 1 98.19 74 LEU A N 1
ATOM 606 C CA . LEU A 1 74 ? -1.233 -21.312 7.57 1 98.19 74 LEU A CA 1
ATOM 607 C C . LEU A 1 74 ? -2.744 -21.406 7.75 1 98.19 74 LEU A C 1
ATOM 609 O O . LEU A 1 74 ? -3.488 -20.562 7.246 1 98.19 74 LEU A O 1
ATOM 613 N N . ILE A 1 75 ? -3.125 -22.453 8.5 1 98.62 75 ILE A N 1
ATOM 614 C CA . ILE A 1 75 ? -4.531 -22.531 8.883 1 98.62 75 ILE A CA 1
ATOM 615 C C . ILE A 1 75 ? -4.883 -21.344 9.781 1 98.62 75 ILE A C 1
ATOM 617 O O . ILE A 1 75 ? -5.957 -20.75 9.648 1 98.62 75 ILE A O 1
ATOM 621 N N . ARG A 1 76 ? -3.986 -20.938 10.609 1 97.75 76 ARG A N 1
ATOM 622 C CA . ARG A 1 76 ? -4.191 -19.781 11.461 1 97.75 76 ARG A CA 1
ATOM 623 C C . ARG A 1 76 ? -4.234 -18.484 10.641 1 97.75 76 ARG A C 1
ATOM 625 O O . ARG A 1 76 ? -4.961 -17.562 10.977 1 97.75 76 ARG A O 1
ATOM 632 N N . GLU A 1 77 ? -3.43 -18.438 9.633 1 98.25 77 GLU A N 1
ATOM 633 C CA . GLU A 1 77 ? -3.461 -17.281 8.742 1 98.25 77 GLU A CA 1
ATOM 634 C C . GLU A 1 77 ? -4.816 -17.156 8.047 1 98.25 77 GLU A C 1
ATOM 636 O O . GLU A 1 77 ? -5.371 -16.062 7.953 1 98.25 77 GLU A O 1
ATOM 641 N N . ILE A 1 78 ? -5.352 -18.297 7.609 1 98.81 78 ILE A N 1
ATOM 642 C CA . ILE A 1 78 ? -6.66 -18.312 6.969 1 98.81 78 ILE A CA 1
ATOM 643 C C . ILE A 1 78 ? -7.738 -17.938 7.984 1 98.81 78 ILE A C 1
ATOM 645 O O . ILE A 1 78 ? -8.648 -17.172 7.672 1 98.81 78 ILE A O 1
ATOM 649 N N . GLN A 1 79 ? -7.633 -18.484 9.195 1 98.81 79 GLN A N 1
ATOM 650 C CA . GLN A 1 79 ? -8.586 -18.125 10.242 1 98.81 79 GLN A CA 1
ATOM 651 C C . GLN A 1 79 ? -8.555 -16.641 10.531 1 98.81 79 GLN A C 1
ATOM 653 O O . GLN A 1 79 ? -9.602 -16 10.703 1 98.81 79 GLN A O 1
ATOM 658 N N . GLY A 1 80 ? -7.34 -16.078 10.602 1 98.69 80 GLY A N 1
ATOM 659 C CA . GLY A 1 80 ? -7.223 -14.648 10.766 1 98.69 80 GLY A CA 1
ATOM 660 C C . GLY A 1 80 ? -7.902 -13.859 9.664 1 98.69 80 GLY A C 1
ATOM 661 O O . GLY A 1 80 ? -8.625 -12.898 9.938 1 98.69 80 GLY A O 1
ATOM 662 N N . MET A 1 81 ? -7.664 -14.234 8.469 1 98.75 81 MET A N 1
ATOM 663 C CA . MET A 1 81 ? -8.273 -13.547 7.328 1 98.75 81 MET A CA 1
ATOM 664 C C . MET A 1 81 ? -9.797 -13.625 7.398 1 98.75 81 MET A C 1
ATOM 666 O O . MET A 1 81 ? -10.477 -12.617 7.199 1 98.75 81 MET A O 1
ATOM 670 N N . ALA A 1 82 ? -10.289 -14.844 7.66 1 98.81 82 ALA A N 1
ATOM 671 C CA . ALA A 1 82 ? -11.734 -15.023 7.785 1 98.81 82 ALA A CA 1
ATOM 672 C C . ALA A 1 82 ? -12.312 -14.109 8.859 1 98.81 82 ALA A C 1
ATOM 674 O O . ALA A 1 82 ? -13.312 -13.422 8.625 1 98.81 82 ALA A O 1
ATOM 675 N N . ASP A 1 83 ? -11.688 -14.086 10.039 1 98.69 83 ASP A N 1
ATOM 676 C CA . ASP A 1 83 ? -12.133 -13.234 11.141 1 98.69 83 ASP A CA 1
ATOM 677 C C . ASP A 1 83 ? -12.086 -11.758 10.742 1 98.69 83 ASP A C 1
ATOM 679 O O . ASP A 1 83 ? -12.992 -10.992 11.07 1 98.69 83 ASP A O 1
ATOM 683 N N . GLY A 1 84 ? -11.023 -11.359 10.062 1 97.69 84 GLY A N 1
ATOM 684 C CA . GLY A 1 84 ? -10.891 -9.977 9.633 1 97.69 84 GLY A CA 1
ATOM 685 C C . GLY A 1 84 ? -11.945 -9.555 8.633 1 97.69 84 GLY A C 1
ATOM 686 O O . GLY A 1 84 ? -12.469 -8.445 8.703 1 97.69 84 GLY A O 1
ATOM 687 N N . VAL A 1 85 ? -12.219 -10.414 7.727 1 98 85 VAL A N 1
ATOM 688 C CA . VAL A 1 85 ? -13.219 -10.125 6.707 1 98 85 VAL A CA 1
ATOM 689 C C . VAL A 1 85 ? -14.617 -10.172 7.32 1 98 85 VAL A C 1
ATOM 691 O O . VAL A 1 85 ? -15.531 -9.492 6.852 1 98 85 VAL A O 1
ATOM 694 N N . GLY A 1 86 ? -14.82 -10.945 8.336 1 97.75 86 GLY A N 1
ATOM 695 C CA . GLY A 1 86 ? -16.125 -11.227 8.898 1 97.75 86 GLY A CA 1
ATOM 696 C C . GLY A 1 86 ? -16.891 -12.305 8.141 1 97.75 86 GLY A C 1
ATOM 697 O O . GLY A 1 86 ? -18.094 -12.203 7.957 1 97.75 86 GLY A O 1
ATOM 698 N N . MET A 1 87 ? -16.203 -13.266 7.598 1 98.25 87 MET A N 1
ATOM 699 C CA . MET A 1 87 ? -16.75 -14.438 6.93 1 98.25 87 MET A CA 1
ATOM 700 C C . MET A 1 87 ? -16.391 -15.711 7.695 1 98.25 87 MET A C 1
ATOM 702 O O . MET A 1 87 ? -15.555 -15.688 8.594 1 98.25 87 MET A O 1
ATOM 706 N N . THR A 1 88 ? -17.062 -16.797 7.375 1 98.44 88 THR A N 1
ATOM 707 C CA . THR A 1 88 ? -16.734 -18.047 8.039 1 98.44 88 THR A CA 1
ATOM 708 C C . THR A 1 88 ? -15.406 -18.594 7.547 1 98.44 88 THR A C 1
ATOM 710 O O . THR A 1 88 ? -14.953 -18.234 6.453 1 98.44 88 THR A O 1
ATOM 713 N N . PHE A 1 89 ? -14.789 -19.375 8.336 1 98.56 89 PHE A N 1
ATOM 714 C CA . PHE A 1 89 ? -13.555 -20.047 7.941 1 98.56 89 PHE A CA 1
ATOM 715 C C . PHE A 1 89 ? -13.734 -20.797 6.629 1 98.56 89 PHE A C 1
ATOM 717 O O . PHE A 1 89 ? -12.867 -20.734 5.75 1 98.56 89 PHE A O 1
ATOM 724 N N . GLU A 1 90 ? -14.844 -21.469 6.445 1 97.5 90 GLU A N 1
ATOM 725 C CA . GLU A 1 90 ? -15.109 -22.297 5.273 1 97.5 90 GLU A CA 1
ATOM 726 C C . GLU A 1 90 ? -15.203 -21.453 4.012 1 97.5 90 GLU A C 1
ATOM 728 O O . GLU A 1 90 ? -14.75 -21.875 2.941 1 97.5 90 GLU A O 1
ATOM 733 N N . ASP A 1 91 ? -15.773 -20.234 4.164 1 97.25 91 ASP A N 1
ATOM 734 C CA . ASP A 1 91 ? -15.898 -19.328 3.033 1 97.25 91 ASP A CA 1
ATOM 735 C C . ASP A 1 91 ? -14.531 -18.953 2.48 1 97.25 91 ASP A C 1
ATOM 737 O O . ASP A 1 91 ? -14.359 -18.828 1.265 1 97.25 91 ASP A O 1
ATOM 741 N N . ILE A 1 92 ? -13.633 -18.75 3.373 1 98.62 92 ILE A N 1
ATOM 742 C CA . ILE A 1 92 ? -12.297 -18.328 2.955 1 98.62 92 ILE A CA 1
ATOM 743 C C . ILE A 1 92 ? -11.484 -19.562 2.553 1 98.62 92 ILE A C 1
ATOM 745 O O . ILE A 1 92 ? -10.719 -19.516 1.587 1 98.62 92 ILE A O 1
ATOM 749 N N . PHE A 1 93 ? -11.633 -20.703 3.281 1 98.5 93 PHE A N 1
ATOM 750 C CA . PHE A 1 93 ? -10.859 -21.906 3.002 1 98.5 93 PHE A CA 1
ATOM 751 C C . PHE A 1 93 ? -11.141 -22.422 1.596 1 98.5 93 PHE A C 1
ATOM 753 O O . PHE A 1 93 ? -10.234 -22.875 0.899 1 98.5 93 PHE A O 1
ATOM 760 N N . ILE A 1 94 ? -12.367 -22.375 1.146 1 97.31 94 ILE A N 1
ATOM 761 C CA . ILE A 1 94 ? -12.734 -22.922 -0.157 1 97.31 94 ILE A CA 1
ATOM 762 C C . ILE A 1 94 ? -12 -22.156 -1.259 1 97.31 94 ILE A C 1
ATOM 764 O O . ILE A 1 94 ? -11.664 -22.734 -2.299 1 97.31 94 ILE A O 1
ATOM 768 N N . LEU A 1 95 ? -11.758 -20.859 -1.046 1 97.56 95 LEU A N 1
ATOM 769 C CA . LEU A 1 95 ? -10.977 -20.078 -1.998 1 97.56 95 LEU A CA 1
ATOM 770 C C . LEU A 1 95 ? -9.547 -20.609 -2.084 1 97.56 95 LEU A C 1
ATOM 772 O O . LEU A 1 95 ? -8.891 -20.453 -3.115 1 97.56 95 LEU A O 1
ATOM 776 N N . ASN A 1 96 ? -9.086 -21.25 -1.042 1 98 96 ASN A N 1
ATOM 777 C CA . ASN A 1 96 ? -7.695 -21.672 -0.953 1 98 96 ASN A CA 1
ATOM 778 C C . ASN A 1 96 ? -7.527 -23.109 -1.438 1 98 96 ASN A C 1
ATOM 780 O O . ASN A 1 96 ? -6.418 -23.656 -1.421 1 98 96 ASN A O 1
ATOM 784 N N . ILE A 1 97 ? -8.586 -23.75 -1.843 1 97.19 97 ILE A N 1
ATOM 785 C CA . ILE A 1 97 ? -8.508 -25.016 -2.547 1 97.19 97 ILE A CA 1
ATOM 786 C C . ILE A 1 97 ? -9.195 -24.906 -3.908 1 97.19 97 ILE A C 1
ATOM 788 O O . ILE A 1 97 ? -9.625 -25.906 -4.484 1 97.19 97 ILE A O 1
ATOM 792 N N . ALA A 1 98 ? -9.344 -23.656 -4.352 1 94 98 ALA A N 1
ATOM 793 C CA . ALA A 1 98 ? -10.055 -23.375 -5.59 1 94 98 ALA A CA 1
ATOM 794 C C . ALA A 1 98 ? -9.414 -24.078 -6.777 1 94 98 ALA A C 1
ATOM 796 O O . ALA A 1 98 ? -10.117 -24.562 -7.672 1 94 98 ALA A O 1
ATOM 797 N N . LYS A 1 99 ? -8.117 -24.141 -6.832 1 91.62 99 LYS A N 1
ATOM 798 C CA . LYS A 1 99 ? -7.426 -24.734 -7.965 1 91.62 99 LYS A CA 1
ATOM 799 C C . LYS A 1 99 ? -7.695 -26.234 -8.039 1 91.62 99 LYS A C 1
ATOM 801 O O . LYS A 1 99 ? -7.82 -26.797 -9.133 1 91.62 99 LYS A O 1
ATOM 806 N N . GLU A 1 100 ? -7.766 -26.906 -6.926 1 94.06 100 GLU A N 1
ATOM 807 C CA . GLU A 1 100 ? -8.133 -28.328 -6.887 1 94.06 100 GLU A CA 1
ATOM 808 C C . GLU A 1 100 ? -9.578 -28.531 -7.344 1 94.06 100 GLU A C 1
ATOM 810 O O . GLU A 1 100 ? -9.875 -29.5 -8.055 1 94.06 100 GLU A O 1
ATOM 815 N N . VAL A 1 101 ? -10.383 -27.609 -6.953 1 91.19 101 VAL A N 1
ATOM 816 C CA . VAL A 1 101 ? -11.805 -27.734 -7.246 1 91.19 101 VAL A CA 1
ATOM 817 C C . VAL A 1 101 ? -12.055 -27.438 -8.727 1 91.19 101 VAL A C 1
ATOM 819 O O . VAL A 1 101 ? -12.578 -28.297 -9.453 1 91.19 101 VAL A O 1
ATOM 822 N N . TYR A 1 102 ? -11.523 -26.297 -9.227 1 83.56 102 TYR A N 1
ATOM 823 C CA . TYR A 1 102 ? -11.773 -25.859 -10.594 1 83.56 102 TYR A CA 1
ATOM 824 C C . TYR A 1 102 ? -11.148 -26.828 -11.602 1 83.56 102 TYR A C 1
ATOM 826 O O . TYR A 1 102 ? -11.734 -27.109 -12.648 1 83.56 102 TYR A O 1
ATOM 834 N N . ASN A 1 103 ? -10.023 -27.219 -11.234 1 77.44 103 ASN A N 1
ATOM 835 C CA . ASN A 1 103 ? -9.219 -27.891 -12.25 1 77.44 103 ASN A CA 1
ATOM 836 C C . ASN A 1 103 ? -9.5 -29.391 -12.281 1 77.44 103 ASN A C 1
ATOM 838 O O . ASN A 1 103 ? -9.328 -30.047 -13.32 1 77.44 103 ASN A O 1
ATOM 842 N N . CYS A 1 104 ? -10.039 -29.906 -11.164 1 82.81 104 CYS A N 1
ATOM 843 C CA . CYS A 1 104 ? -10.086 -31.359 -11.125 1 82.81 104 CYS A CA 1
ATOM 844 C C . CYS A 1 104 ? -11.438 -31.844 -10.625 1 82.81 104 CYS A C 1
ATOM 846 O O . CYS A 1 104 ? -12.156 -32.531 -11.344 1 82.81 104 CYS A O 1
ATOM 848 N N . HIS A 1 105 ? -11.922 -31.344 -9.617 1 83.19 105 HIS A N 1
ATOM 849 C CA . HIS A 1 105 ? -13.031 -32 -8.938 1 83.19 105 HIS A CA 1
ATOM 850 C C . HIS A 1 105 ? -14.367 -31.578 -9.539 1 83.19 105 HIS A C 1
ATOM 852 O O . HIS A 1 105 ? -15.32 -32.375 -9.562 1 83.19 105 HIS A O 1
ATOM 858 N N . PHE A 1 106 ? -14.414 -30.375 -9.898 1 77.56 106 PHE A N 1
ATOM 859 C CA . PHE A 1 106 ? -15.672 -29.891 -10.461 1 77.56 106 PHE A CA 1
ATOM 860 C C . PHE A 1 106 ? -16.031 -30.656 -11.734 1 77.56 106 PHE A C 1
ATOM 862 O O . PHE A 1 106 ? -17.188 -30.984 -11.961 1 77.56 106 PHE A O 1
ATOM 869 N N . ASN A 1 107 ? -15.109 -30.875 -12.492 1 69.38 107 ASN A N 1
ATOM 870 C CA . ASN A 1 107 ? -15.328 -31.625 -13.727 1 69.38 107 ASN A CA 1
ATOM 871 C C . ASN A 1 107 ? -15.836 -33.031 -13.453 1 69.38 107 ASN A C 1
ATOM 873 O O . ASN A 1 107 ? -16.578 -33.594 -14.25 1 69.38 107 ASN A O 1
ATOM 877 N N . GLU A 1 108 ? -15.383 -33.5 -12.414 1 67.19 108 GLU A N 1
ATOM 878 C CA . GLU A 1 108 ? -15.844 -34.812 -12.023 1 67.19 108 GLU A CA 1
ATOM 879 C C . GLU A 1 108 ? -17.344 -34.812 -11.719 1 67.19 108 GLU A C 1
ATOM 881 O O . GLU A 1 108 ? -18.016 -35.844 -11.883 1 67.19 108 GLU A O 1
ATOM 886 N N . MET A 1 109 ? -17.781 -33.719 -11.234 1 64.06 109 MET A N 1
ATOM 887 C CA . MET A 1 109 ? -19.172 -33.625 -10.836 1 64.06 109 MET A CA 1
ATOM 888 C C . MET A 1 109 ? -20.062 -33.25 -12.031 1 64.06 109 MET A C 1
ATOM 890 O O . MET A 1 109 ? -21.172 -33.781 -12.156 1 64.06 109 MET A O 1
ATOM 894 N N . GLN A 1 110 ? -19.672 -32.125 -12.664 1 61.94 110 GLN A N 1
ATOM 895 C CA . GLN A 1 110 ? -20.516 -31.672 -13.758 1 61.94 110 GLN A CA 1
ATOM 896 C C . GLN A 1 110 ? -19.734 -31.641 -15.078 1 61.94 110 GLN A C 1
ATOM 898 O O . GLN A 1 110 ? -18.516 -31.453 -15.078 1 61.94 110 GLN A O 1
ATOM 903 N N . SER A 1 111 ? -20.344 -32.281 -16.078 1 52.28 111 SER A N 1
ATOM 904 C CA . SER A 1 111 ? -19.781 -32.188 -17.422 1 52.28 111 SER A CA 1
ATOM 905 C C . SER A 1 111 ? -19.469 -30.734 -17.781 1 52.28 111 SER A C 1
ATOM 907 O O . SER A 1 111 ? -20.344 -30.016 -18.281 1 52.28 111 SER A O 1
ATOM 909 N N . TRP A 1 112 ? -18.812 -30.047 -16.891 1 52.19 112 TRP A N 1
ATOM 910 C CA . TRP A 1 112 ? -18.469 -28.688 -17.297 1 52.19 112 TRP A CA 1
ATOM 911 C C . TRP A 1 112 ? -17.688 -28.688 -18.609 1 52.19 112 TRP A C 1
ATOM 913 O O . TRP A 1 112 ? -16.891 -29.594 -18.859 1 52.19 112 TRP A O 1
ATOM 923 N N . PRO A 1 113 ? -18.359 -28.031 -19.547 1 48.44 113 PRO A N 1
ATOM 924 C CA . PRO A 1 113 ? -17.5 -27.938 -20.719 1 48.44 113 PRO A CA 1
ATOM 925 C C . PRO A 1 113 ? -16.062 -27.562 -20.375 1 48.44 113 PRO A C 1
ATOM 927 O O . PRO A 1 113 ? -15.828 -26.75 -19.484 1 48.44 113 PRO A O 1
ATOM 930 N N . PRO A 1 114 ? -15.25 -28.484 -20.594 1 47.19 114 PRO A N 1
ATOM 931 C CA . PRO A 1 114 ? -13.812 -28.328 -20.375 1 47.19 114 PRO A CA 1
ATOM 932 C C . PRO A 1 114 ? -13.328 -26.891 -20.609 1 47.19 114 PRO A C 1
ATOM 934 O O . PRO A 1 114 ? -12.133 -26.625 -20.484 1 47.19 114 PRO A O 1
ATOM 937 N N . GLU A 1 115 ? -14.039 -26.078 -21.359 1 47.94 115 GLU A N 1
ATOM 938 C CA . GLU A 1 115 ? -13.328 -25.016 -22.062 1 47.94 115 GLU A CA 1
ATOM 939 C C . GLU A 1 115 ? -12.492 -24.188 -21.094 1 47.94 115 GLU A C 1
ATOM 941 O O . GLU A 1 115 ? -11.297 -23.969 -21.328 1 47.94 115 GLU A O 1
ATOM 946 N N . SER A 1 116 ? -12.945 -22.922 -20.656 1 48.16 116 SER A N 1
ATOM 947 C CA . SER A 1 116 ? -12.195 -21.672 -20.75 1 48.16 116 SER A CA 1
ATOM 948 C C . SER A 1 116 ? -11.18 -21.547 -19.609 1 48.16 116 SER A C 1
ATOM 950 O O . SER A 1 116 ? -11.555 -21.5 -18.438 1 48.16 116 SER A O 1
ATOM 952 N N . ASP A 1 117 ? -10.203 -22.359 -19.859 1 53.03 117 ASP A N 1
ATOM 953 C CA . ASP A 1 117 ? -9.031 -22.078 -19.016 1 53.03 117 ASP A CA 1
ATOM 954 C C . ASP A 1 117 ? -8.93 -20.594 -18.703 1 53.03 117 ASP A C 1
ATOM 956 O O . ASP A 1 117 ? -8.453 -19.797 -19.516 1 53.03 117 ASP A O 1
ATOM 960 N N . ASN A 1 118 ? -9.812 -20.094 -17.875 1 56.12 118 ASN A N 1
ATOM 961 C CA . ASN A 1 118 ? -9.805 -18.719 -17.406 1 56.12 118 ASN A CA 1
ATOM 962 C C . ASN A 1 118 ? -8.523 -18.391 -16.641 1 56.12 118 ASN A C 1
ATOM 964 O O . ASN A 1 118 ? -8.344 -17.266 -16.172 1 56.12 118 ASN A O 1
ATOM 968 N N . LEU A 1 119 ? -7.629 -19.516 -16.672 1 62.97 119 LEU A N 1
ATOM 969 C CA . LEU A 1 119 ? -6.52 -19.234 -15.758 1 62.97 119 LEU A CA 1
ATOM 970 C C . LEU A 1 119 ? -5.18 -19.422 -16.469 1 62.97 119 LEU A C 1
ATOM 972 O O . LEU A 1 119 ? -5.078 -20.188 -17.422 1 62.97 119 LEU A O 1
ATOM 976 N N . GLY A 1 120 ? -4.484 -18.297 -16.562 1 77.69 120 GLY A N 1
ATOM 977 C CA . GLY A 1 120 ? -3.188 -18.422 -17.219 1 77.69 120 GLY A CA 1
ATOM 978 C C . GLY A 1 120 ? -2.223 -17.312 -16.828 1 77.69 120 GLY A C 1
ATOM 979 O O . GLY A 1 120 ? -2.584 -16.391 -16.094 1 77.69 120 GLY A O 1
ATOM 980 N N . CYS A 1 121 ? -0.946 -17.609 -17 1 90 121 CYS A N 1
ATOM 981 C CA . CYS A 1 121 ? 0.189 -16.703 -16.812 1 90 121 CYS A CA 1
ATOM 982 C C . CYS A 1 121 ? 1.263 -16.969 -17.859 1 90 121 CYS A C 1
ATOM 984 O O . CYS A 1 121 ? 1.285 -18.031 -18.484 1 90 121 CYS A O 1
ATOM 986 N N . SER A 1 122 ? 1.87 -15.977 -18.266 1 95.31 122 SER A N 1
ATOM 987 C CA . SER A 1 122 ? 3.025 -16.078 -19.156 1 95.31 122 SER A CA 1
ATOM 988 C C . SER A 1 122 ? 4.266 -15.461 -18.516 1 95.31 122 SER A C 1
ATOM 990 O O . SER A 1 122 ? 4.203 -14.375 -17.953 1 95.31 122 SER A O 1
ATOM 992 N N . ASP A 1 123 ? 5.301 -16.188 -18.594 1 97.56 123 ASP A N 1
ATOM 993 C CA . ASP A 1 123 ? 6.555 -15.742 -17.984 1 97.56 123 ASP A CA 1
ATOM 994 C C . ASP A 1 123 ? 7.699 -15.805 -19 1 97.56 123 ASP A C 1
ATOM 996 O O . ASP A 1 123 ? 7.77 -16.734 -19.812 1 97.56 123 ASP A O 1
ATOM 1000 N N . ILE A 1 124 ? 8.547 -14.82 -18.953 1 97.38 124 ILE A N 1
ATOM 1001 C CA . ILE A 1 124 ? 9.781 -14.789 -19.734 1 97.38 124 ILE A CA 1
ATOM 1002 C C . ILE A 1 124 ? 10.953 -14.422 -18.828 1 97.38 124 ILE A C 1
ATOM 1004 O O . ILE A 1 124 ? 10.906 -13.406 -18.125 1 97.38 124 ILE A O 1
ATOM 1008 N N . MET A 1 125 ? 12.016 -15.242 -18.844 1 96.81 125 MET A N 1
ATOM 1009 C CA . MET A 1 125 ? 13.266 -14.945 -18.141 1 96.81 125 MET A CA 1
ATOM 1010 C C . MET A 1 125 ? 14.391 -14.656 -19.125 1 96.81 125 MET A C 1
ATOM 1012 O O . MET A 1 125 ? 14.539 -15.359 -20.125 1 96.81 125 MET A O 1
ATOM 1016 N N . ILE A 1 126 ? 15.039 -13.609 -18.891 1 94.56 126 ILE A N 1
ATOM 1017 C CA . ILE A 1 126 ? 16.234 -13.234 -19.641 1 94.56 126 ILE A CA 1
ATOM 1018 C C . ILE A 1 126 ? 17.453 -13.234 -18.719 1 94.56 126 ILE A C 1
ATOM 1020 O O . ILE A 1 126 ? 17.453 -12.539 -17.703 1 94.56 126 ILE A O 1
ATOM 1024 N N . ASN A 1 127 ? 18.5 -13.977 -19.109 1 94.62 127 ASN A N 1
ATOM 1025 C CA . ASN A 1 127 ? 19.672 -14.07 -18.25 1 94.62 127 ASN A CA 1
ATOM 1026 C C . ASN A 1 127 ? 20.969 -13.859 -19.031 1 94.62 127 ASN A C 1
ATOM 1028 O O . ASN A 1 127 ? 21.688 -14.812 -19.344 1 94.62 127 ASN A O 1
ATOM 1032 N N . THR A 1 128 ? 21.297 -12.656 -19.25 1 91.75 128 THR A N 1
ATOM 1033 C CA . THR A 1 128 ? 22.578 -12.234 -19.781 1 91.75 128 THR A CA 1
ATOM 1034 C C . THR A 1 128 ? 23.328 -11.359 -18.781 1 91.75 128 THR A C 1
ATOM 1036 O O . THR A 1 128 ? 22.719 -10.867 -17.812 1 91.75 128 THR A O 1
ATOM 1039 N N . PRO A 1 129 ? 24.609 -11.234 -18.984 1 89.75 129 PRO A N 1
ATOM 1040 C CA . PRO A 1 129 ? 25.328 -10.352 -18.078 1 89.75 129 PRO A CA 1
ATOM 1041 C C . PRO A 1 129 ? 24.734 -8.945 -18.016 1 89.75 129 PRO A C 1
ATOM 1043 O O . PRO A 1 129 ? 24.75 -8.305 -16.969 1 89.75 129 PRO A O 1
ATOM 1046 N N . ALA A 1 130 ? 24.125 -8.508 -19.125 1 88.94 130 ALA A N 1
ATOM 1047 C CA . ALA A 1 130 ? 23.625 -7.137 -19.219 1 88.94 130 ALA A CA 1
ATOM 1048 C C . ALA A 1 130 ? 22.188 -7.051 -18.734 1 88.94 130 ALA A C 1
ATOM 1050 O O . ALA A 1 130 ? 21.75 -6.02 -18.203 1 88.94 130 ALA A O 1
ATOM 1051 N N . VAL A 1 131 ? 21.453 -8.102 -18.953 1 91.94 131 VAL A N 1
ATOM 1052 C CA . VAL A 1 131 ? 20.031 -8.078 -18.656 1 91.94 131 VAL A CA 1
ATOM 1053 C C . VAL A 1 131 ? 19.641 -9.312 -17.859 1 91.94 131 VAL A C 1
ATOM 1055 O O . VAL A 1 131 ? 19.766 -10.445 -18.344 1 91.94 131 VAL A O 1
ATOM 1058 N N . LYS A 1 132 ? 19.266 -9.18 -16.656 1 95.5 132 LYS A N 1
ATOM 1059 C CA . LYS A 1 132 ? 18.719 -10.211 -15.773 1 95.5 132 LYS A CA 1
ATOM 1060 C C . LYS A 1 132 ? 17.312 -9.859 -15.328 1 95.5 132 LYS A C 1
ATOM 1062 O O . LYS A 1 132 ? 17.125 -9.148 -14.336 1 95.5 132 LYS A O 1
ATOM 1067 N N . MET A 1 133 ? 16.328 -10.453 -16.078 1 96.69 133 MET A N 1
ATOM 1068 C CA . MET A 1 133 ? 14.953 -10.023 -15.883 1 96.69 133 MET A CA 1
ATOM 1069 C C . MET A 1 133 ? 14.016 -11.227 -15.82 1 96.69 133 MET A C 1
ATOM 1071 O O . MET A 1 133 ? 14.234 -12.227 -16.5 1 96.69 133 MET A O 1
ATOM 1075 N N . ILE A 1 134 ? 13.055 -11.148 -15.023 1 98.12 134 ILE A N 1
ATOM 1076 C CA . ILE A 1 134 ? 11.883 -12.016 -15.039 1 98.12 134 ILE A CA 1
ATOM 1077 C C . ILE A 1 134 ? 10.625 -11.188 -15.312 1 98.12 134 ILE A C 1
ATOM 1079 O O . ILE A 1 134 ? 10.305 -10.273 -14.547 1 98.12 134 ILE A O 1
ATOM 1083 N N . GLY A 1 135 ? 9.984 -11.398 -16.422 1 98.25 135 GLY A N 1
ATOM 1084 C CA . GLY A 1 135 ? 8.703 -10.789 -16.75 1 98.25 135 GLY A CA 1
ATOM 1085 C C . GLY A 1 135 ? 7.531 -11.734 -16.562 1 98.25 135 GLY A C 1
ATOM 1086 O O . GLY A 1 135 ? 7.586 -12.891 -16.984 1 98.25 135 GLY A O 1
ATOM 1087 N N . HIS A 1 136 ? 6.461 -11.281 -15.93 1 98.44 136 HIS A N 1
ATOM 1088 C CA . HIS A 1 136 ? 5.309 -12.109 -15.594 1 98.44 136 HIS A CA 1
ATOM 1089 C C . HIS A 1 136 ? 4 -11.391 -15.922 1 98.44 136 HIS A C 1
ATOM 1091 O O . HIS A 1 136 ? 3.738 -10.305 -15.391 1 98.44 136 HIS A O 1
ATOM 1097 N N . ASN A 1 137 ? 3.191 -11.945 -16.781 1 97.62 137 ASN A N 1
ATOM 1098 C CA . ASN A 1 137 ? 1.785 -11.57 -16.891 1 97.62 137 ASN A CA 1
ATOM 1099 C C . ASN A 1 137 ? 0.923 -12.359 -15.906 1 97.62 137 ASN A C 1
ATOM 1101 O O . ASN A 1 137 ? 0.908 -13.594 -15.938 1 97.62 137 ASN A O 1
ATOM 1105 N N . GLU A 1 138 ? 0.284 -11.664 -15.062 1 97.12 138 GLU A N 1
ATOM 1106 C CA . GLU A 1 138 ? -0.696 -12.312 -14.195 1 97.12 138 GLU A CA 1
ATOM 1107 C C . GLU A 1 138 ? -2.064 -12.383 -14.867 1 97.12 138 GLU A C 1
ATOM 1109 O O . GLU A 1 138 ? -2.771 -11.375 -14.961 1 97.12 138 GLU A O 1
ATOM 1114 N N . ASP A 1 139 ? -2.393 -13.539 -15.367 1 94.56 139 ASP A N 1
ATOM 1115 C CA . ASP A 1 139 ? -3.662 -13.781 -16.047 1 94.56 139 ASP A CA 1
ATOM 1116 C C . ASP A 1 139 ? -4.621 -14.555 -15.141 1 94.56 139 ASP A C 1
ATOM 1118 O O . ASP A 1 139 ? -4.305 -15.656 -14.68 1 94.56 139 ASP A O 1
ATOM 1122 N N . CYS A 1 140 ? -5.719 -14.016 -14.914 1 92.25 140 CYS A N 1
ATOM 1123 C CA . CYS A 1 140 ? -6.656 -14.656 -14 1 92.25 140 CYS A CA 1
ATOM 1124 C C . CYS A 1 140 ? -8.062 -14.094 -14.172 1 92.25 140 CYS A C 1
ATOM 1126 O O . CYS A 1 140 ? -8.406 -13.602 -15.25 1 92.25 140 CYS A O 1
ATOM 1128 N N . ASP A 1 141 ? -8.922 -14.367 -13.18 1 89.69 141 ASP A N 1
ATOM 1129 C CA . ASP A 1 141 ? -10.266 -13.805 -13.109 1 89.69 141 ASP A CA 1
ATOM 1130 C C . ASP A 1 141 ? -10.234 -12.281 -13.242 1 89.69 141 ASP A C 1
ATOM 1132 O O . ASP A 1 141 ? -9.531 -11.602 -12.492 1 89.69 141 ASP A O 1
ATOM 1136 N N . PRO A 1 142 ? -11 -11.766 -14.211 1 91.06 142 PRO A N 1
ATOM 1137 C CA . PRO A 1 142 ? -11 -10.32 -14.438 1 91.06 142 PRO A CA 1
ATOM 1138 C C . PRO A 1 142 ? -11.312 -9.523 -13.172 1 91.06 142 PRO A C 1
ATOM 1140 O O . PRO A 1 142 ? -10.828 -8.398 -13.016 1 91.06 142 PRO A O 1
ATOM 1143 N N . GLU A 1 143 ? -12.055 -10.094 -12.234 1 92.81 143 GLU A N 1
ATOM 1144 C CA . GLU A 1 143 ? -12.406 -9.391 -11.008 1 92.81 143 GLU A CA 1
ATOM 1145 C C . GLU A 1 143 ? -11.188 -9.188 -10.117 1 92.81 143 GLU A C 1
ATOM 1147 O O . GLU A 1 143 ? -11.203 -8.352 -9.211 1 92.81 143 GLU A O 1
ATOM 1152 N N . SER A 1 144 ? -10.125 -9.961 -10.406 1 93 144 SER A N 1
ATOM 1153 C CA . SER A 1 144 ? -8.898 -9.773 -9.633 1 93 144 SER A CA 1
ATOM 1154 C C . SER A 1 144 ? -8.227 -8.453 -9.977 1 93 144 SER A C 1
ATOM 1156 O O . SER A 1 144 ? -7.406 -7.949 -9.211 1 93 144 SER A O 1
ATOM 1158 N N . LYS A 1 145 ? -8.492 -7.902 -11.133 1 92.62 145 LYS A N 1
ATOM 1159 C CA . LYS A 1 145 ? -7.984 -6.578 -11.461 1 92.62 145 LYS A CA 1
ATOM 1160 C C . LYS A 1 145 ? -8.594 -5.512 -10.562 1 92.62 145 LYS A C 1
ATOM 1162 O O . LYS A 1 145 ? -7.91 -4.574 -10.141 1 92.62 145 LYS A O 1
ATOM 1167 N N . ASN A 1 146 ? -9.844 -5.699 -10.219 1 91.88 146 ASN A N 1
ATOM 1168 C CA . ASN A 1 146 ? -10.586 -4.73 -9.422 1 91.88 146 ASN A CA 1
ATOM 1169 C C . ASN A 1 146 ? -10.305 -4.902 -7.934 1 91.88 146 ASN A C 1
ATOM 1171 O O . ASN A 1 146 ? -10.352 -3.932 -7.172 1 91.88 146 ASN A O 1
ATOM 1175 N N . PHE A 1 147 ? -10.094 -6.188 -7.566 1 96.5 147 PHE A N 1
ATOM 1176 C CA . PHE A 1 147 ? -10.172 -6.418 -6.129 1 96.5 147 PHE A CA 1
ATOM 1177 C C . PHE A 1 147 ? -8.867 -7 -5.602 1 96.5 147 PHE A C 1
ATOM 1179 O O . PHE A 1 147 ? -8.688 -7.141 -4.387 1 96.5 147 PHE A O 1
ATOM 1186 N N . GLY A 1 148 ? -7.961 -7.355 -6.5 1 97.44 148 GLY A N 1
ATOM 1187 C CA . GLY A 1 148 ? -6.664 -7.848 -6.051 1 97.44 148 GLY A CA 1
ATOM 1188 C C . GLY A 1 148 ? -5.883 -6.824 -5.254 1 97.44 148 GLY A C 1
ATOM 1189 O O . GLY A 1 148 ? -6.195 -5.629 -5.285 1 97.44 148 GLY A O 1
ATOM 1190 N N . TYR A 1 149 ? -4.906 -7.27 -4.516 1 98.56 149 TYR A N 1
ATOM 1191 C CA . TYR A 1 149 ? -4.062 -6.414 -3.691 1 98.56 149 TYR A CA 1
ATOM 1192 C C . TYR A 1 149 ? -2.697 -7.047 -3.465 1 98.56 149 TYR A C 1
ATOM 1194 O O . TYR A 1 149 ? -2.504 -8.234 -3.738 1 98.56 149 TYR A O 1
ATOM 1202 N N . MET A 1 150 ? -1.78 -6.246 -2.988 1 98.69 150 MET A N 1
ATOM 1203 C CA . MET A 1 150 ? -0.477 -6.766 -2.586 1 98.69 150 MET A CA 1
ATOM 1204 C C . MET A 1 150 ? -0.348 -6.797 -1.066 1 98.69 150 MET A C 1
ATOM 1206 O O . MET A 1 150 ? -0.944 -5.969 -0.372 1 98.69 150 MET A O 1
ATOM 1210 N N . VAL A 1 151 ? 0.403 -7.75 -0.599 1 98.69 151 VAL A N 1
ATOM 1211 C CA . VAL A 1 151 ? 0.727 -7.871 0.819 1 98.69 151 VAL A CA 1
ATOM 1212 C C . VAL A 1 151 ? 2.242 -7.895 1.003 1 98.69 151 VAL A C 1
ATOM 1214 O O . VAL A 1 151 ? 2.934 -8.727 0.406 1 98.69 151 VAL A O 1
ATOM 1217 N N . SER A 1 152 ? 2.75 -6.949 1.684 1 98.56 152 SER A N 1
ATOM 1218 C CA . SER A 1 152 ? 4.121 -6.938 2.18 1 98.56 152 SER A CA 1
ATOM 1219 C C . SER A 1 152 ? 4.176 -7.281 3.664 1 98.56 152 SER A C 1
ATOM 1221 O O . SER A 1 152 ? 3.975 -6.414 4.516 1 98.56 152 SER A O 1
ATOM 1223 N N . ALA A 1 153 ? 4.559 -8.531 3.945 1 98.06 153 ALA A N 1
ATOM 1224 C CA . ALA A 1 153 ? 4.387 -9.047 5.301 1 98.06 153 ALA A CA 1
ATOM 1225 C C . ALA A 1 153 ? 5.73 -9.406 5.93 1 98.06 153 ALA A C 1
ATOM 1227 O O . ALA A 1 153 ? 6.625 -9.914 5.25 1 98.06 153 ALA A O 1
ATOM 1228 N N . HIS A 1 154 ? 5.887 -9.086 7.141 1 96.56 154 HIS A N 1
ATOM 1229 C CA . HIS A 1 154 ? 6.914 -9.609 8.039 1 96.56 154 HIS A CA 1
ATOM 1230 C C . HIS A 1 154 ? 6.305 -10.492 9.117 1 96.56 154 HIS A C 1
ATOM 1232 O O . HIS A 1 154 ? 5.793 -9.992 10.125 1 96.56 154 HIS A O 1
ATOM 1238 N N . VAL A 1 155 ? 6.379 -11.781 8.898 1 97 155 VAL A N 1
ATOM 1239 C CA . VAL A 1 155 ? 5.773 -12.75 9.805 1 97 155 VAL A CA 1
ATOM 1240 C C . VAL A 1 155 ? 6.793 -13.18 10.859 1 97 155 VAL A C 1
ATOM 1242 O O . VAL A 1 155 ? 7.852 -13.711 10.523 1 97 155 VAL A O 1
ATOM 1245 N N . ILE A 1 156 ? 6.434 -12.938 12.047 1 94.12 156 ILE A N 1
ATOM 1246 C CA . ILE A 1 156 ? 7.305 -13.305 13.164 1 94.12 156 ILE A CA 1
ATOM 1247 C C . ILE A 1 156 ? 6.535 -14.18 14.148 1 94.12 156 ILE A C 1
ATOM 1249 O O . ILE A 1 156 ? 5.633 -13.703 14.844 1 94.12 156 ILE A O 1
ATOM 1253 N N . GLU A 1 157 ? 6.898 -15.375 14.219 1 91.44 157 GLU A N 1
ATOM 1254 C CA . GLU A 1 157 ? 6.281 -16.344 15.109 1 91.44 157 GLU A CA 1
ATOM 1255 C C . GLU A 1 157 ? 7.199 -17.547 15.344 1 91.44 157 GLU A C 1
ATOM 1257 O O . GLU A 1 157 ? 7.566 -18.25 14.406 1 91.44 157 GLU A O 1
ATOM 1262 N N . ASP A 1 158 ? 7.461 -17.75 16.656 1 85.81 158 ASP A N 1
ATOM 1263 C CA . ASP A 1 158 ? 8.352 -18.844 17.016 1 85.81 158 ASP A CA 1
ATOM 1264 C C . ASP A 1 158 ? 9.633 -18.812 16.203 1 85.81 158 ASP A C 1
ATOM 1266 O O . ASP A 1 158 ? 10.367 -17.828 16.219 1 85.81 158 ASP A O 1
ATOM 1270 N N . SER A 1 159 ? 9.797 -19.828 15.398 1 81.81 159 SER A N 1
ATOM 1271 C CA . SER A 1 159 ? 11.031 -19.891 14.617 1 81.81 159 SER A CA 1
ATOM 1272 C C . SER A 1 159 ? 10.828 -19.297 13.219 1 81.81 159 SER A C 1
ATOM 1274 O O . SER A 1 159 ? 11.766 -19.234 12.43 1 81.81 159 SER A O 1
ATOM 1276 N N . THR A 1 160 ? 9.68 -18.812 13.055 1 86.19 160 THR A N 1
ATOM 1277 C CA . THR A 1 160 ? 9.367 -18.234 11.758 1 86.19 160 THR A CA 1
ATOM 1278 C C . THR A 1 160 ? 9.805 -16.766 11.711 1 86.19 160 THR A C 1
ATOM 1280 O O . THR A 1 160 ? 9.492 -15.992 12.617 1 86.19 160 THR A O 1
ATOM 1283 N N . ASP A 1 161 ? 10.586 -16.359 10.797 1 92.31 161 ASP A N 1
ATOM 1284 C CA . ASP A 1 161 ? 10.93 -14.992 10.414 1 92.31 161 ASP A CA 1
ATOM 1285 C C . ASP A 1 161 ? 10.93 -14.828 8.891 1 92.31 161 ASP A C 1
ATOM 1287 O O . ASP A 1 161 ? 11.961 -14.984 8.242 1 92.31 161 ASP A O 1
ATOM 1291 N N . GLU A 1 162 ? 9.727 -14.547 8.367 1 95.56 162 GLU A N 1
ATOM 1292 C CA . GLU A 1 162 ? 9.516 -14.43 6.934 1 95.56 162 GLU A CA 1
ATOM 1293 C C . GLU A 1 162 ? 9.148 -13.008 6.535 1 95.56 162 GLU A C 1
ATOM 1295 O O . GLU A 1 162 ? 8.344 -12.352 7.211 1 95.56 162 GLU A O 1
ATOM 1300 N N . LYS A 1 163 ? 9.773 -12.508 5.605 1 97.06 163 LYS A N 1
ATOM 1301 C CA . LYS A 1 163 ? 9.445 -11.203 5.039 1 97.06 163 LYS A CA 1
ATOM 1302 C C . LYS A 1 163 ? 9.312 -11.281 3.52 1 97.06 163 LYS A C 1
ATOM 1304 O O . LYS A 1 163 ? 10.258 -11.664 2.83 1 97.06 163 LYS A O 1
ATOM 1309 N N . PHE A 1 164 ? 8.141 -10.961 3.027 1 98.44 164 PHE A N 1
ATOM 1310 C CA . PHE A 1 164 ? 7.91 -11.102 1.597 1 98.44 164 PHE A CA 1
ATOM 1311 C C . PHE A 1 164 ? 6.898 -10.07 1.109 1 98.44 164 PHE A C 1
ATOM 1313 O O . PHE A 1 164 ? 6.184 -9.461 1.913 1 98.44 164 PHE A O 1
ATOM 1320 N N . THR A 1 165 ? 6.867 -9.742 -0.153 1 98.75 165 THR A N 1
ATOM 1321 C CA . THR A 1 165 ? 5.883 -8.938 -0.867 1 98.75 165 THR A CA 1
ATOM 1322 C C . THR A 1 165 ? 5.277 -9.727 -2.025 1 98.75 165 THR A C 1
ATOM 1324 O O . THR A 1 165 ? 6.004 -10.32 -2.824 1 98.75 165 THR A O 1
ATOM 1327 N N . VAL A 1 166 ? 3.947 -9.75 -2.086 1 98.62 166 VAL A N 1
ATOM 1328 C CA . VAL A 1 166 ? 3.283 -10.633 -3.039 1 98.62 166 VAL A CA 1
ATOM 1329 C C . VAL A 1 166 ? 1.99 -9.984 -3.529 1 98.62 166 VAL A C 1
ATOM 1331 O O . VAL A 1 166 ? 1.331 -9.258 -2.781 1 98.62 166 VAL A O 1
ATOM 1334 N N . PHE A 1 167 ? 1.691 -10.156 -4.832 1 98.44 167 PHE A N 1
ATOM 1335 C CA . PHE A 1 167 ? 0.326 -9.938 -5.293 1 98.44 167 PHE A CA 1
ATOM 1336 C C . PHE A 1 167 ? -0.577 -11.094 -4.887 1 98.44 167 PHE A C 1
ATOM 1338 O O . PHE A 1 167 ? -0.189 -12.258 -4.996 1 98.44 167 PHE A O 1
ATOM 1345 N N . SER A 1 168 ? -1.798 -10.789 -4.406 1 97.69 168 SER A N 1
ATOM 1346 C CA . SER A 1 168 ? -2.684 -11.828 -3.893 1 97.69 168 SER A CA 1
ATOM 1347 C C . SER A 1 168 ? -4.078 -11.711 -4.5 1 97.69 168 SER A C 1
ATOM 1349 O O . SER A 1 168 ? -4.594 -10.609 -4.684 1 97.69 168 SER A O 1
ATOM 1351 N N . TYR A 1 169 ? -4.613 -12.891 -4.781 1 96.75 169 TYR A N 1
ATOM 1352 C CA . TYR A 1 169 ? -6.043 -12.93 -5.07 1 96.75 169 TYR A CA 1
ATOM 1353 C C . TYR A 1 169 ? -6.863 -12.703 -3.805 1 96.75 169 TYR A C 1
ATOM 1355 O O . TYR A 1 169 ? -6.504 -13.188 -2.73 1 96.75 169 TYR A O 1
ATOM 1363 N N . PRO A 1 170 ? -7.965 -11.992 -3.947 1 97.75 170 PRO A N 1
ATOM 1364 C CA . PRO A 1 170 ? -8.766 -11.695 -2.756 1 97.75 170 PRO A CA 1
ATOM 1365 C C . PRO A 1 170 ? -9.211 -12.953 -2.018 1 97.75 170 PRO A C 1
ATOM 1367 O O . PRO A 1 170 ? -9.906 -13.789 -2.588 1 97.75 170 PRO A O 1
ATOM 1370 N N . GLY A 1 171 ? -8.781 -13.039 -0.768 1 97.88 171 GLY A N 1
ATOM 1371 C CA . GLY A 1 171 ? -9.242 -14.125 0.082 1 97.88 171 GLY A CA 1
ATOM 1372 C C . GLY A 1 171 ? -8.336 -15.344 0.042 1 97.88 171 GLY A C 1
ATOM 1373 O O . GLY A 1 171 ? -8.547 -16.312 0.78 1 97.88 171 GLY A O 1
ATOM 1374 N N . SER A 1 172 ? -7.312 -15.297 -0.742 1 97.75 172 SER A N 1
ATOM 1375 C CA . SER A 1 172 ? -6.406 -16.438 -0.842 1 97.75 172 SER A CA 1
ATOM 1376 C C . SER A 1 172 ? -5.113 -16.172 -0.071 1 97.75 172 SER A C 1
ATOM 1378 O O . SER A 1 172 ? -4.715 -15.023 0.123 1 97.75 172 SER A O 1
ATOM 1380 N N . LEU A 1 173 ? -4.523 -17.281 0.351 1 98.56 173 LEU A N 1
ATOM 1381 C CA . LEU A 1 173 ? -3.172 -17.188 0.892 1 98.56 173 LEU A CA 1
ATOM 1382 C C . LEU A 1 173 ? -2.227 -16.531 -0.115 1 98.56 173 LEU A C 1
ATOM 1384 O O . LEU A 1 173 ? -2.307 -16.812 -1.314 1 98.56 173 LEU A O 1
ATOM 1388 N N . PRO A 1 174 ? -1.351 -15.664 0.439 1 97.38 174 PRO A N 1
ATOM 1389 C CA . PRO A 1 174 ? -0.382 -15.047 -0.472 1 97.38 174 PRO A CA 1
ATOM 1390 C C . PRO A 1 174 ? 0.67 -16.031 -0.969 1 97.38 174 PRO A C 1
ATOM 1392 O O . PRO A 1 174 ? 1.139 -16.875 -0.203 1 97.38 174 PRO A O 1
ATOM 1395 N N . GLY A 1 175 ? 1.066 -15.883 -2.271 1 96.75 175 GLY A N 1
ATOM 1396 C CA . GLY A 1 175 ? 2.166 -16.703 -2.764 1 96.75 175 GLY A CA 1
ATOM 1397 C C . GLY A 1 175 ? 1.876 -17.344 -4.105 1 96.75 175 GLY A C 1
ATOM 1398 O O . GLY A 1 175 ? 2.783 -17.859 -4.762 1 96.75 175 GLY A O 1
ATOM 1399 N N . GLY A 1 176 ? 0.69 -17.297 -4.574 1 95.81 176 GLY A N 1
ATOM 1400 C CA . GLY A 1 176 ? 0.298 -18.047 -5.766 1 95.81 176 GLY A CA 1
ATOM 1401 C C . GLY A 1 176 ? 0.453 -17.25 -7.043 1 95.81 176 GLY A C 1
ATOM 1402 O O . GLY A 1 176 ? -0.032 -17.656 -8.102 1 95.81 176 GLY A O 1
ATOM 1403 N N . THR A 1 177 ? 1.084 -16.078 -7.023 1 97.5 177 THR A N 1
ATOM 1404 C CA . THR A 1 177 ? 1.202 -15.172 -8.164 1 97.5 177 THR A CA 1
ATOM 1405 C C . THR A 1 177 ? 2.65 -14.727 -8.352 1 97.5 177 THR A C 1
ATOM 1407 O O . THR A 1 177 ? 3.518 -15.547 -8.664 1 97.5 177 THR A O 1
ATOM 1410 N N . PHE A 1 178 ? 2.957 -13.469 -8.312 1 98.69 178 PHE A N 1
ATOM 1411 C CA . PHE A 1 178 ? 4.336 -13 -8.328 1 98.69 178 PHE A CA 1
ATOM 1412 C C . PHE A 1 178 ? 4.719 -12.398 -6.977 1 98.69 178 PHE A C 1
ATOM 1414 O O . PHE A 1 178 ? 3.889 -11.773 -6.312 1 98.69 178 PHE A O 1
ATOM 1421 N N . ALA A 1 179 ? 5.969 -12.648 -6.574 1 98.75 179 ALA A N 1
ATOM 1422 C CA . ALA A 1 179 ? 6.418 -12.281 -5.234 1 98.75 179 ALA A CA 1
ATOM 1423 C C . ALA A 1 179 ? 7.938 -12.156 -5.18 1 98.75 179 ALA A C 1
ATOM 1425 O O . ALA A 1 179 ? 8.633 -12.555 -6.117 1 98.75 179 ALA A O 1
ATOM 1426 N N . PHE A 1 180 ? 8.398 -11.539 -4.133 1 98.81 180 PHE A N 1
ATOM 1427 C CA . PHE A 1 180 ? 9.805 -11.586 -3.738 1 98.81 180 PHE A CA 1
ATOM 1428 C C . PHE A 1 180 ? 9.945 -11.547 -2.221 1 98.81 180 PHE A C 1
ATOM 1430 O O . PHE A 1 180 ? 9.016 -11.141 -1.517 1 98.81 180 PHE A O 1
ATOM 1437 N N . ASN A 1 181 ? 11.039 -12.086 -1.717 1 98.38 181 ASN A N 1
ATOM 1438 C CA . ASN A 1 181 ? 11.227 -12.062 -0.27 1 98.38 181 ASN A CA 1
ATOM 1439 C C . ASN A 1 181 ? 12.562 -11.438 0.116 1 98.38 181 ASN A C 1
ATOM 1441 O O . ASN A 1 181 ? 13.344 -11.047 -0.753 1 98.38 181 ASN A O 1
ATOM 1445 N N . HIS A 1 182 ? 12.781 -11.281 1.372 1 96.44 182 HIS A N 1
ATOM 1446 C CA . HIS A 1 182 ? 13.914 -10.516 1.896 1 96.44 182 HIS A CA 1
ATOM 1447 C C . HIS A 1 182 ? 15.219 -11.281 1.704 1 96.44 182 HIS A C 1
ATOM 1449 O O . HIS A 1 182 ? 16.297 -10.711 1.869 1 96.44 182 HIS A O 1
ATOM 1455 N N . HIS A 1 183 ? 15.172 -12.539 1.322 1 97.81 183 HIS A N 1
ATOM 1456 C CA . HIS A 1 183 ? 16.375 -13.336 1.09 1 97.81 183 HIS A CA 1
ATOM 1457 C C . HIS A 1 183 ? 16.891 -13.141 -0.332 1 97.81 183 HIS A C 1
ATOM 1459 O O . HIS A 1 183 ? 17.938 -13.68 -0.689 1 97.81 183 HIS A O 1
ATOM 1465 N N . GLY A 1 184 ? 16.156 -12.398 -1.091 1 98.19 184 GLY A N 1
ATOM 1466 C CA . GLY A 1 184 ? 16.562 -12.094 -2.455 1 98.19 184 GLY A CA 1
ATOM 1467 C C . GLY A 1 184 ? 15.812 -12.906 -3.492 1 98.19 184 GLY A C 1
ATOM 1468 O O . GLY A 1 184 ? 15.938 -12.664 -4.695 1 98.19 184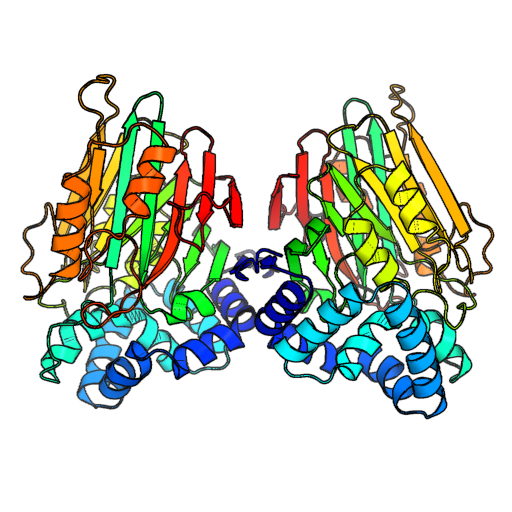 GLY A O 1
ATOM 1469 N N . MET A 1 185 ? 14.984 -13.82 -3.045 1 98.69 185 MET A N 1
ATOM 1470 C CA . MET A 1 185 ? 14.281 -14.711 -3.959 1 98.69 185 MET A CA 1
ATOM 1471 C C . MET A 1 185 ? 13.133 -13.992 -4.656 1 98.69 185 MET A C 1
ATOM 1473 O O . MET A 1 185 ? 12.422 -13.195 -4.031 1 98.69 185 MET A O 1
ATOM 1477 N N . ILE A 1 186 ? 12.992 -14.266 -5.895 1 98.81 186 ILE A N 1
ATOM 1478 C CA . ILE A 1 186 ? 11.883 -13.812 -6.723 1 98.81 186 ILE A CA 1
ATOM 1479 C C . ILE A 1 186 ? 11.078 -15.023 -7.203 1 98.81 186 ILE A C 1
ATOM 1481 O O . ILE A 1 186 ? 11.648 -16.047 -7.566 1 98.81 186 ILE A O 1
ATOM 1485 N N . PHE A 1 187 ? 9.781 -14.891 -7.188 1 98.75 187 PHE A N 1
ATOM 1486 C CA . PHE A 1 187 ? 8.891 -15.969 -7.582 1 98.75 187 PHE A CA 1
ATOM 1487 C C . PHE A 1 187 ? 7.859 -15.477 -8.594 1 98.75 187 PHE A C 1
ATOM 1489 O O . PHE A 1 187 ? 7.145 -14.5 -8.336 1 98.75 187 PHE A O 1
ATOM 1496 N N . ALA A 1 188 ? 7.781 -16.031 -9.703 1 98.69 188 ALA A N 1
ATOM 1497 C CA . ALA A 1 188 ? 6.707 -15.844 -10.672 1 98.69 188 ALA A CA 1
ATOM 1498 C C . ALA A 1 188 ? 6.012 -17.172 -10.992 1 98.69 188 ALA A C 1
ATOM 1500 O O . ALA A 1 188 ? 6.613 -18.062 -11.57 1 98.69 188 ALA A O 1
ATOM 1501 N N . CYS A 1 189 ? 4.789 -17.188 -10.688 1 97.81 189 CYS A N 1
ATOM 1502 C CA . CYS A 1 189 ? 4.094 -18.469 -10.664 1 97.81 189 CYS A CA 1
ATOM 1503 C C . CYS A 1 189 ? 3.248 -18.656 -11.922 1 97.81 189 CYS A C 1
ATOM 1505 O O . CYS A 1 189 ? 2.625 -17.703 -12.398 1 97.81 189 CYS A O 1
ATOM 1507 N N . ASN A 1 190 ? 3.256 -19.812 -12.453 1 96.25 190 ASN A N 1
ATOM 1508 C CA . ASN A 1 190 ? 2.307 -20.297 -13.453 1 96.25 190 ASN A CA 1
ATOM 1509 C C . ASN A 1 190 ? 1.483 -21.469 -12.93 1 96.25 190 ASN A C 1
ATOM 1511 O O . ASN A 1 190 ? 2.039 -22.484 -12.5 1 96.25 190 ASN A O 1
ATOM 1515 N N . GLY A 1 191 ? 0.208 -21.297 -13 1 93.19 191 GLY A N 1
ATOM 1516 C CA . GLY A 1 191 ? -0.607 -22.469 -12.711 1 93.19 191 GLY A CA 1
ATOM 1517 C C . GLY A 1 191 ? -0.431 -23.594 -13.719 1 93.19 191 GLY A C 1
ATOM 1518 O O . GLY A 1 191 ? -0.273 -23.344 -14.914 1 93.19 191 GLY A O 1
ATOM 1519 N N . LEU A 1 192 ? -0.35 -24.766 -13.234 1 93.56 192 LEU A N 1
ATOM 1520 C CA . LEU A 1 192 ? -0.345 -25.953 -14.086 1 93.56 192 LEU A CA 1
ATOM 1521 C C . LEU A 1 192 ? -1.594 -26.797 -13.852 1 93.56 192 LEU A C 1
ATOM 1523 O O . LEU A 1 192 ? -2.219 -26.703 -12.789 1 93.56 192 LEU A O 1
ATOM 1527 N N . TYR A 1 193 ? -1.938 -27.609 -14.867 1 91.06 193 TYR A N 1
ATOM 1528 C CA . TYR A 1 193 ? -3.281 -28.188 -14.836 1 91.06 193 TYR A CA 1
ATOM 1529 C C . TYR A 1 193 ? -3.246 -29.688 -15.086 1 91.06 193 TYR A C 1
ATOM 1531 O O . TYR A 1 193 ? -3.656 -30.156 -16.156 1 91.06 193 TYR A O 1
ATOM 1539 N N . PRO A 1 194 ? -2.896 -30.422 -14.047 1 91.69 194 PRO A N 1
ATOM 1540 C CA . PRO A 1 194 ? -3.004 -31.875 -14.172 1 91.69 194 PRO A CA 1
ATOM 1541 C C . PRO A 1 194 ? -4.445 -32.344 -14.359 1 91.69 194 PRO A C 1
ATOM 1543 O O . PRO A 1 194 ? -5.379 -31.703 -13.883 1 91.69 194 PRO A O 1
ATOM 1546 N N . LYS A 1 195 ? -4.609 -33.438 -14.992 1 88.94 195 LYS A N 1
ATOM 1547 C CA . LYS A 1 195 ? -5.934 -34 -15.25 1 88.94 195 LYS A CA 1
ATOM 1548 C C . LYS A 1 195 ? -6.621 -34.375 -13.945 1 88.94 195 LYS A C 1
ATOM 1550 O O . LYS A 1 195 ? -7.844 -34.281 -13.82 1 88.94 195 LYS A O 1
ATOM 1555 N N . THR A 1 196 ? -5.855 -34.875 -13.016 1 89.88 196 THR A N 1
ATOM 1556 C CA . THR A 1 196 ? -6.391 -35.312 -11.734 1 89.88 196 THR A CA 1
ATOM 1557 C C . THR A 1 196 ? -5.621 -34.719 -10.57 1 89.88 196 THR A C 1
ATOM 1559 O O . THR A 1 196 ? -4.41 -34.5 -10.672 1 89.88 196 THR A O 1
ATOM 1562 N N . ALA A 1 197 ? -6.344 -34.406 -9.531 1 94 197 ALA A N 1
ATOM 1563 C CA . ALA A 1 197 ? -5.727 -33.969 -8.281 1 94 197 ALA A CA 1
ATOM 1564 C C . ALA A 1 197 ? -5.535 -35.156 -7.328 1 94 197 ALA A C 1
ATOM 1566 O O . ALA A 1 197 ? -6.293 -36.125 -7.371 1 94 197 ALA A O 1
ATOM 1567 N N . ILE A 1 198 ? -4.527 -35.031 -6.543 1 95.44 198 ILE A N 1
ATOM 1568 C CA . ILE A 1 198 ? -4.344 -36.031 -5.496 1 95.44 198 ILE A CA 1
ATOM 1569 C C . ILE A 1 198 ? -5.129 -35.625 -4.25 1 95.44 198 ILE A C 1
ATOM 1571 O O . ILE A 1 198 ? -4.73 -34.719 -3.533 1 95.44 198 ILE A O 1
ATOM 1575 N N . LEU A 1 199 ? -6.199 -36.344 -3.99 1 94.12 199 LEU A N 1
ATOM 1576 C CA . LEU A 1 199 ? -7.051 -36.062 -2.844 1 94.12 199 LEU A CA 1
ATOM 1577 C C . LEU A 1 199 ? -6.281 -36.219 -1.538 1 94.12 199 LEU A C 1
ATOM 1579 O O . LEU A 1 199 ? -5.602 -37.25 -1.34 1 94.12 199 LEU A O 1
ATOM 1583 N N . GLY A 1 200 ? -6.285 -35.219 -0.704 1 92.06 200 GLY A N 1
ATOM 1584 C CA . GLY A 1 200 ? -5.656 -35.281 0.607 1 92.06 200 GLY A CA 1
ATOM 1585 C C . GLY A 1 200 ? -4.242 -34.75 0.618 1 92.06 200 GLY A C 1
ATOM 1586 O O . GLY A 1 200 ? -3.688 -34.469 1.683 1 92.06 200 GLY A O 1
ATOM 1587 N N . ALA A 1 201 ? -3.572 -34.656 -0.516 1 96.12 201 ALA A N 1
ATOM 1588 C CA . ALA A 1 201 ? -2.268 -34.031 -0.575 1 96.12 201 ALA A CA 1
ATOM 1589 C C . ALA A 1 201 ? -2.396 -32.5 -0.35 1 96.12 201 ALA A C 1
ATOM 1591 O O . ALA A 1 201 ? -3.506 -31.969 -0.329 1 96.12 201 ALA A O 1
ATOM 1592 N N . THR A 1 202 ? -1.278 -31.859 -0.155 1 97.31 202 THR A N 1
ATOM 1593 C CA . THR A 1 202 ? -1.266 -30.422 0.16 1 97.31 202 THR A CA 1
ATOM 1594 C C . THR A 1 202 ? -1.878 -29.625 -0.978 1 97.31 202 THR A C 1
ATOM 1596 O O . THR A 1 202 ? -1.459 -29.734 -2.131 1 97.31 202 THR A O 1
ATOM 1599 N N . PRO A 1 203 ? -2.893 -28.812 -0.643 1 97.5 203 PRO A N 1
ATOM 1600 C CA . PRO A 1 203 ? -3.41 -27.922 -1.679 1 97.5 203 PRO A CA 1
ATOM 1601 C C . PRO A 1 203 ? -2.357 -26.938 -2.193 1 97.5 203 PRO A C 1
ATOM 1603 O O . PRO A 1 203 ? -1.52 -26.469 -1.422 1 97.5 203 PRO A O 1
ATOM 1606 N N . ARG A 1 204 ? -2.463 -26.594 -3.4 1 96.12 204 ARG A N 1
ATOM 1607 C CA . ARG A 1 204 ? -1.462 -25.812 -4.125 1 96.12 204 ARG A CA 1
ATOM 1608 C C . ARG A 1 204 ? -1.16 -24.5 -3.402 1 96.12 204 ARG A C 1
ATOM 1610 O O . ARG A 1 204 ? 0.004 -24.141 -3.234 1 96.12 204 ARG A O 1
ATOM 1617 N N . TYR A 1 205 ? -2.18 -23.734 -2.949 1 97.5 205 TYR A N 1
ATOM 1618 C CA . TYR A 1 205 ? -1.963 -22.406 -2.363 1 97.5 205 TYR A CA 1
ATOM 1619 C C . TYR A 1 205 ? -1.156 -22.516 -1.074 1 97.5 205 TYR A C 1
ATOM 1621 O O . TYR A 1 205 ? -0.42 -21.594 -0.72 1 97.5 205 TYR A O 1
ATOM 1629 N N . PHE A 1 206 ? -1.271 -23.641 -0.346 1 98.38 206 PHE A N 1
ATOM 1630 C CA . PHE A 1 206 ? -0.485 -23.844 0.866 1 98.38 206 PHE A CA 1
ATOM 1631 C C . PHE A 1 206 ? 0.992 -24.016 0.532 1 98.38 206 PHE A C 1
ATOM 1633 O O . PHE A 1 206 ? 1.858 -23.484 1.231 1 98.38 206 PHE A O 1
ATOM 1640 N N . LEU A 1 207 ? 1.213 -24.75 -0.492 1 97.62 207 LEU A N 1
ATOM 1641 C CA . LEU A 1 207 ? 2.598 -24.938 -0.913 1 97.62 207 LEU A CA 1
ATOM 1642 C C . LEU A 1 207 ? 3.162 -23.641 -1.492 1 97.62 207 LEU A C 1
ATOM 1644 O O . LEU A 1 207 ? 4.32 -23.297 -1.248 1 97.62 207 LEU A O 1
ATOM 1648 N N . ASN A 1 208 ? 2.359 -22.891 -2.293 1 98.19 208 ASN A N 1
ATOM 1649 C CA . ASN A 1 208 ? 2.762 -21.578 -2.775 1 98.19 208 ASN A CA 1
ATOM 1650 C C . ASN A 1 208 ? 3.141 -20.656 -1.624 1 98.19 208 ASN A C 1
ATOM 1652 O O . ASN A 1 208 ? 4.184 -20 -1.669 1 98.19 208 ASN A O 1
ATOM 1656 N N . ARG A 1 209 ? 2.299 -20.609 -0.634 1 98.62 209 ARG A N 1
ATOM 1657 C CA . ARG A 1 209 ? 2.535 -19.75 0.515 1 98.62 209 ARG A CA 1
ATOM 1658 C C . ARG A 1 209 ? 3.812 -20.141 1.248 1 98.62 209 ARG A C 1
ATOM 1660 O O . ARG A 1 209 ? 4.555 -19.281 1.72 1 98.62 209 ARG A O 1
ATOM 1667 N N . SER A 1 210 ? 4.062 -21.359 1.348 1 97.69 210 SER A N 1
ATOM 1668 C CA . SER A 1 210 ? 5.238 -21.859 2.057 1 97.69 210 SER A CA 1
ATOM 1669 C C . SER A 1 210 ? 6.523 -21.469 1.329 1 97.69 210 SER A C 1
ATOM 1671 O O . SER A 1 210 ? 7.574 -21.328 1.953 1 97.69 210 SER A O 1
ATOM 1673 N N . MET A 1 211 ? 6.438 -21.25 0.03 1 97.94 211 MET A N 1
ATOM 1674 C CA . MET A 1 211 ? 7.594 -20.906 -0.791 1 97.94 211 MET A CA 1
ATOM 1675 C C . MET A 1 211 ? 8.141 -19.531 -0.395 1 97.94 211 MET A C 1
ATOM 1677 O O . MET A 1 211 ? 9.305 -19.219 -0.671 1 97.94 211 MET A O 1
ATOM 1681 N N . MET A 1 212 ? 7.34 -18.656 0.231 1 97.88 212 MET A N 1
ATOM 1682 C CA . MET A 1 212 ? 7.762 -17.312 0.628 1 97.88 212 MET A CA 1
ATOM 1683 C C . MET A 1 212 ? 8.922 -17.375 1.616 1 97.88 212 MET A C 1
ATOM 1685 O O . MET A 1 212 ? 9.68 -16.422 1.756 1 97.88 212 MET A O 1
ATOM 1689 N N . ALA A 1 213 ? 9.102 -18.562 2.221 1 97.06 213 ALA A N 1
ATOM 1690 C CA . ALA A 1 213 ? 10.148 -18.734 3.225 1 97.06 213 ALA A CA 1
ATOM 1691 C C . ALA A 1 213 ? 11.469 -19.141 2.574 1 97.06 213 ALA A C 1
ATOM 1693 O O . ALA A 1 213 ? 12.516 -19.141 3.23 1 97.06 213 ALA A O 1
ATOM 1694 N N . ALA A 1 214 ? 11.445 -19.453 1.315 1 98.25 214 ALA A N 1
ATOM 1695 C CA . ALA A 1 214 ? 12.633 -19.984 0.659 1 98.25 214 ALA A CA 1
ATOM 1696 C C . ALA A 1 214 ? 13.789 -19 0.715 1 98.25 214 ALA A C 1
ATOM 1698 O O . ALA A 1 214 ? 13.625 -17.828 0.381 1 98.25 214 ALA A O 1
ATOM 1699 N N . THR A 1 215 ? 14.961 -19.484 1.091 1 97.88 215 THR A N 1
ATOM 1700 C CA . THR A 1 215 ? 16.125 -18.609 1.218 1 97.88 215 THR A CA 1
ATOM 1701 C C . THR A 1 215 ? 17.078 -18.812 0.038 1 97.88 215 THR A C 1
ATOM 1703 O O . THR A 1 215 ? 17.953 -17.969 -0.21 1 97.88 215 THR A O 1
ATOM 1706 N N . THR A 1 216 ? 16.969 -19.969 -0.554 1 98.06 216 THR A N 1
ATOM 1707 C CA . THR A 1 216 ? 17.75 -20.359 -1.722 1 98.06 216 THR A CA 1
ATOM 1708 C C . THR A 1 216 ? 16.906 -21.219 -2.662 1 98.06 216 THR A C 1
ATOM 1710 O O . THR A 1 216 ? 15.789 -21.609 -2.33 1 98.06 216 THR A O 1
ATOM 1713 N N . VAL A 1 217 ? 17.484 -21.484 -3.807 1 98.19 217 VAL A N 1
ATOM 1714 C CA . VAL A 1 217 ? 16.781 -22.344 -4.758 1 98.19 217 VAL A CA 1
ATOM 1715 C C . VAL A 1 217 ? 16.719 -23.766 -4.207 1 98.19 217 VAL A C 1
ATOM 1717 O O . VAL A 1 217 ? 15.734 -24.484 -4.43 1 98.19 217 VAL A O 1
ATOM 1720 N N . GLU A 1 218 ? 17.75 -24.188 -3.486 1 98.25 218 GLU A N 1
ATOM 1721 C CA . GLU A 1 218 ? 17.75 -25.516 -2.875 1 98.25 218 GLU A CA 1
ATOM 1722 C C . GLU A 1 218 ? 16.656 -25.625 -1.814 1 98.25 218 GLU A C 1
ATOM 1724 O O . GLU A 1 218 ? 15.984 -26.656 -1.713 1 98.25 218 GLU A O 1
ATOM 1729 N N . HIS A 1 219 ? 16.594 -24.547 -1.075 1 98.5 219 HIS A N 1
ATOM 1730 C CA . HIS A 1 219 ? 15.523 -24.531 -0.079 1 98.5 219 HIS A CA 1
ATOM 1731 C C . HIS A 1 219 ? 14.148 -24.578 -0.74 1 98.5 219 HIS A C 1
ATOM 1733 O O . HIS A 1 219 ? 13.25 -25.281 -0.262 1 98.5 219 HIS A O 1
ATOM 1739 N N . ALA A 1 220 ? 13.969 -23.828 -1.824 1 98.62 220 ALA A N 1
ATOM 1740 C CA . ALA A 1 220 ? 12.711 -23.844 -2.574 1 98.62 220 ALA A CA 1
ATOM 1741 C C . ALA A 1 220 ? 12.398 -25.25 -3.068 1 98.62 220 ALA A C 1
ATOM 1743 O O . ALA A 1 220 ? 11.242 -25.688 -3.023 1 98.62 220 ALA A O 1
ATOM 1744 N N . LEU A 1 221 ? 13.406 -25.922 -3.572 1 98.62 221 LEU A N 1
ATOM 1745 C CA . LEU A 1 221 ? 13.242 -27.297 -4.035 1 98.62 221 LEU A CA 1
ATOM 1746 C C . LEU A 1 221 ? 12.766 -28.188 -2.902 1 98.62 221 LEU A C 1
ATOM 1748 O O . LEU A 1 221 ? 11.883 -29.031 -3.1 1 98.62 221 LEU A O 1
ATOM 1752 N N . GLU A 1 222 ? 13.367 -28 -1.776 1 98.44 222 GLU A N 1
ATOM 1753 C CA . GLU A 1 222 ? 12.969 -28.781 -0.609 1 98.44 222 GLU A CA 1
ATOM 1754 C C . GLU A 1 222 ? 11.516 -28.516 -0.229 1 98.44 222 GLU A C 1
ATOM 1756 O O . GLU A 1 222 ? 10.758 -29.453 0.034 1 98.44 222 GLU A O 1
ATOM 1761 N N . ILE A 1 223 ? 11.172 -27.25 -0.187 1 97.94 223 ILE A N 1
ATOM 1762 C CA . ILE A 1 223 ? 9.797 -26.891 0.113 1 97.94 2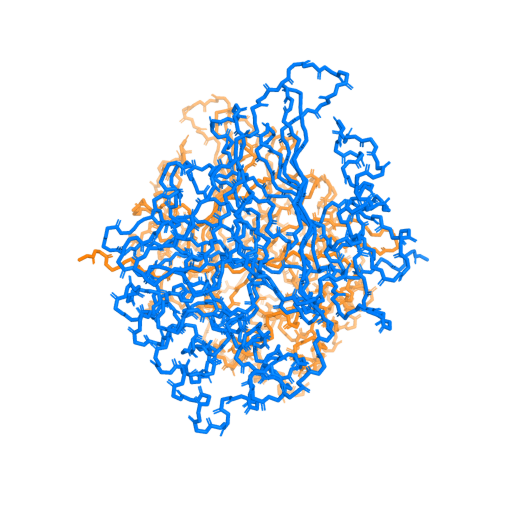23 ILE A CA 1
ATOM 1763 C C . ILE A 1 223 ? 8.859 -27.5 -0.931 1 97.94 223 ILE A C 1
ATOM 1765 O O . ILE A 1 223 ? 7.801 -28.031 -0.591 1 97.94 223 ILE A O 1
ATOM 1769 N N . GLY A 1 224 ? 9.219 -27.453 -2.166 1 98.12 224 GLY A N 1
ATOM 1770 C CA . GLY A 1 224 ? 8.414 -27.969 -3.266 1 98.12 224 GLY A CA 1
ATOM 1771 C C . GLY A 1 224 ? 8.188 -29.469 -3.189 1 98.12 224 GLY A C 1
ATOM 1772 O O . GLY A 1 224 ? 7.113 -29.953 -3.551 1 98.12 224 GLY A O 1
ATOM 1773 N N . ARG A 1 225 ? 9.18 -30.156 -2.764 1 98.12 225 ARG A N 1
ATOM 1774 C CA . ARG A 1 225 ? 9.039 -31.594 -2.611 1 98.12 225 ARG A CA 1
ATOM 1775 C C . ARG A 1 225 ? 8.016 -31.938 -1.539 1 98.12 225 ARG A C 1
ATOM 1777 O O . ARG A 1 225 ? 7.281 -32.906 -1.665 1 98.12 225 ARG A O 1
ATOM 1784 N N . ASN A 1 226 ? 8.078 -31.078 -0.51 1 97.81 226 ASN A N 1
ATOM 1785 C CA . ASN A 1 226 ? 7.133 -31.203 0.593 1 97.81 226 ASN A CA 1
ATOM 1786 C C . ASN A 1 226 ? 7.027 -32.656 1.076 1 97.81 226 ASN A C 1
ATOM 1788 O O . ASN A 1 226 ? 5.934 -33.219 1.129 1 97.81 226 ASN A O 1
ATOM 1792 N N . VAL A 1 227 ? 8.125 -33.219 1.394 1 97.56 227 VAL A N 1
ATOM 1793 C CA . VAL A 1 227 ? 8.172 -34.594 1.849 1 97.56 227 VAL A CA 1
ATOM 1794 C C . VAL A 1 227 ? 7.188 -34.781 3.004 1 97.56 227 VAL A C 1
ATOM 1796 O O . VAL A 1 227 ? 7.195 -34.031 3.969 1 97.56 227 VAL A O 1
ATOM 1799 N N . GLY A 1 228 ? 6.34 -35.781 2.893 1 95.69 228 GLY A N 1
ATOM 1800 C CA . GLY A 1 228 ? 5.34 -36.094 3.9 1 95.69 228 GLY A CA 1
ATOM 1801 C C . GLY A 1 228 ? 3.971 -35.531 3.582 1 95.69 228 GLY A C 1
ATOM 1802 O O . GLY A 1 228 ? 2.961 -36 4.113 1 95.69 228 GLY A O 1
ATOM 1803 N N . GLY A 1 229 ? 3.904 -34.594 2.625 1 95.75 229 GLY A N 1
ATOM 1804 C CA . GLY A 1 229 ? 2.635 -33.938 2.369 1 95.75 229 GLY A CA 1
ATOM 1805 C C . GLY A 1 229 ? 2.244 -33.938 0.903 1 95.75 229 GLY A C 1
ATOM 1806 O O . GLY A 1 229 ? 1.059 -33.875 0.571 1 95.75 229 GLY A O 1
ATOM 1807 N N . GLY A 1 230 ? 3.318 -33.938 0.007 1 97 230 GLY A N 1
ATOM 1808 C CA . GLY A 1 230 ? 3.072 -33.906 -1.427 1 97 230 GLY A CA 1
ATOM 1809 C C . GLY A 1 230 ? 2.41 -32.656 -1.914 1 97 230 GLY A C 1
ATOM 1810 O O . GLY A 1 230 ? 2.617 -31.578 -1.341 1 97 230 GLY A O 1
ATOM 1811 N N . CYS A 1 231 ? 1.748 -32.75 -3.053 1 97.06 231 CYS A N 1
ATOM 1812 C CA . CYS A 1 231 ? 1.031 -31.641 -3.691 1 97.06 231 CYS A CA 1
ATOM 1813 C C . CYS A 1 231 ? -0.174 -32.156 -4.469 1 97.06 231 CYS A C 1
ATOM 1815 O O . CYS A 1 231 ? -0.091 -33.188 -5.141 1 97.06 231 CYS A O 1
ATOM 1817 N N . ALA A 1 232 ? -1.291 -31.438 -4.297 1 96.94 232 ALA A N 1
ATOM 1818 C CA . ALA A 1 232 ? -2.539 -31.906 -4.891 1 96.94 232 ALA A CA 1
ATOM 1819 C C . ALA A 1 232 ? -2.594 -31.594 -6.383 1 96.94 232 ALA A C 1
ATOM 1821 O O . ALA A 1 232 ? -2.912 -32.469 -7.195 1 96.94 232 ALA A O 1
ATOM 1822 N N . VAL A 1 233 ? -2.387 -30.234 -6.582 1 92.88 233 VAL A N 1
ATOM 1823 C CA . VAL A 1 233 ? -2.354 -29.766 -7.965 1 92.88 233 VAL A CA 1
ATOM 1824 C C . VAL A 1 233 ? -1.059 -29 -8.219 1 92.88 233 VAL A C 1
ATOM 1826 O O . VAL A 1 233 ? -0.5 -28.391 -7.301 1 92.88 233 VAL A O 1
ATOM 1829 N N . GLY A 1 234 ? -0.204 -29.344 -9.047 1 91 234 GLY A N 1
ATOM 1830 C CA . GLY A 1 234 ? 1.125 -28.828 -9.336 1 91 234 GLY A CA 1
ATOM 1831 C C . GLY A 1 234 ? 1.112 -27.391 -9.844 1 91 234 GLY A C 1
ATOM 1832 O O . GLY A 1 234 ? 0.065 -26.75 -9.859 1 91 234 GLY A O 1
ATOM 1833 N N . PHE A 1 235 ? 2.201 -26.703 -9.898 1 96.5 235 PHE A N 1
ATOM 1834 C CA . PHE A 1 235 ? 2.463 -25.359 -10.414 1 96.5 235 PHE A CA 1
ATOM 1835 C C . PHE A 1 235 ? 3.924 -25.219 -10.82 1 96.5 235 PHE A C 1
ATOM 1837 O O . PHE A 1 235 ? 4.715 -26.141 -10.656 1 96.5 235 PHE A O 1
ATOM 1844 N N . ASN A 1 236 ? 4.156 -24.141 -11.43 1 97.88 236 ASN A N 1
ATOM 1845 C CA . ASN A 1 236 ? 5.527 -23.797 -11.789 1 97.88 236 ASN A CA 1
ATOM 1846 C C . ASN A 1 236 ? 5.949 -22.453 -11.172 1 97.88 236 ASN A C 1
ATOM 1848 O O . ASN A 1 236 ? 5.156 -21.516 -11.109 1 97.88 236 ASN A O 1
ATOM 1852 N N . LEU A 1 237 ? 7.172 -22.406 -10.688 1 98.56 237 LEU A N 1
ATOM 1853 C CA . LEU A 1 237 ? 7.762 -21.156 -10.234 1 98.56 237 LEU A CA 1
ATOM 1854 C C . LEU A 1 237 ? 8.977 -20.781 -11.078 1 98.56 237 LEU A C 1
ATOM 1856 O O . LEU A 1 237 ? 9.93 -21.562 -11.172 1 98.56 237 LEU A O 1
ATOM 1860 N N . ASN A 1 238 ? 8.891 -19.656 -11.711 1 98.69 238 ASN A N 1
ATOM 1861 C CA . ASN A 1 238 ? 10.07 -19.016 -12.273 1 98.69 238 ASN A CA 1
ATOM 1862 C C . ASN A 1 238 ? 10.773 -18.125 -11.25 1 98.69 238 ASN A C 1
ATOM 1864 O O . ASN A 1 238 ? 10.18 -17.188 -10.711 1 98.69 238 ASN A O 1
ATOM 1868 N N . MET A 1 239 ? 12.062 -18.484 -11.016 1 98.75 239 MET A N 1
ATOM 1869 C CA . MET A 1 239 ? 12.703 -17.906 -9.836 1 98.75 239 MET A CA 1
ATOM 1870 C C . MET A 1 239 ? 14.031 -17.266 -10.203 1 98.75 239 MET A C 1
ATOM 1872 O O . MET A 1 239 ? 14.656 -17.641 -11.195 1 98.75 239 MET A O 1
ATOM 1876 N N . GLY A 1 240 ? 14.359 -16.281 -9.5 1 98.38 240 GLY A N 1
ATOM 1877 C CA . GLY A 1 240 ? 15.68 -15.672 -9.445 1 98.38 240 GLY A CA 1
ATOM 1878 C C . GLY A 1 240 ? 16.062 -15.211 -8.055 1 98.38 240 GLY A C 1
ATOM 1879 O O . GLY A 1 240 ? 15.273 -15.312 -7.113 1 98.38 240 GLY A O 1
ATOM 1880 N N . ASN A 1 241 ? 17.297 -14.93 -7.922 1 98.25 241 ASN A N 1
ATOM 1881 C CA . ASN A 1 241 ? 17.828 -14.352 -6.695 1 98.25 241 ASN A CA 1
ATOM 1882 C C . ASN A 1 241 ? 18.719 -13.141 -6.98 1 98.25 241 ASN A C 1
ATOM 1884 O O . ASN A 1 241 ? 19.797 -13.273 -7.555 1 98.25 241 ASN A O 1
ATOM 1888 N N . TRP A 1 242 ? 18.328 -11.977 -6.535 1 96.56 242 TRP A N 1
ATOM 1889 C CA . TRP A 1 242 ? 19.062 -10.773 -6.91 1 96.56 242 TRP A CA 1
ATOM 1890 C C . TRP A 1 242 ? 20.375 -10.664 -6.125 1 96.56 242 TRP A C 1
ATOM 1892 O O . TRP A 1 242 ? 21.281 -9.922 -6.508 1 96.56 242 TRP A O 1
ATOM 1902 N N . LYS A 1 243 ? 20.453 -11.367 -5 1 96.44 243 LYS A N 1
ATOM 1903 C CA . LYS A 1 243 ? 21.719 -11.406 -4.258 1 96.44 243 LYS A CA 1
ATOM 1904 C C . LYS A 1 243 ? 22.734 -12.312 -4.949 1 96.44 243 LYS A C 1
ATOM 1906 O O . LYS A 1 243 ? 23.938 -12.086 -4.844 1 96.44 243 LYS A O 1
ATOM 1911 N N . TYR A 1 244 ? 22.219 -13.336 -5.59 1 95.06 244 TYR A N 1
ATOM 1912 C CA . TYR A 1 244 ? 23.031 -14.281 -6.352 1 95.06 244 TYR A CA 1
ATOM 1913 C C . TYR A 1 244 ? 22.469 -14.477 -7.754 1 95.06 244 TYR A C 1
ATOM 1915 O O . TYR A 1 244 ? 21.969 -15.555 -8.086 1 95.06 244 TYR A O 1
ATOM 1923 N N . PRO A 1 245 ? 22.719 -13.469 -8.617 1 94.88 245 PRO A N 1
ATOM 1924 C CA . PRO A 1 245 ? 21.938 -13.383 -9.844 1 94.88 245 PRO A CA 1
ATOM 1925 C C . PRO A 1 245 ? 22.531 -14.188 -10.992 1 94.88 245 PRO A C 1
ATOM 1927 O O . PRO A 1 245 ? 22.062 -14.102 -12.133 1 94.88 245 PRO A O 1
ATOM 1930 N N . ARG A 1 246 ? 23.484 -15.008 -10.742 1 93.75 246 ARG A N 1
ATOM 1931 C CA . ARG A 1 246 ? 24.156 -15.703 -11.836 1 93.75 246 ARG A CA 1
ATOM 1932 C C . ARG A 1 246 ? 23.172 -16.609 -12.586 1 93.75 246 ARG A C 1
ATOM 1934 O O . ARG A 1 246 ? 23.125 -16.594 -13.82 1 93.75 246 ARG A O 1
ATOM 1941 N N . ASP A 1 247 ? 22.406 -17.438 -11.836 1 95.62 247 ASP A N 1
ATOM 1942 C CA . ASP A 1 247 ? 21.484 -18.375 -12.445 1 95.62 247 ASP A CA 1
ATOM 1943 C C . ASP A 1 247 ? 20.031 -18.016 -12.117 1 95.62 247 ASP A C 1
ATOM 1945 O O . ASP A 1 247 ? 19.766 -17.328 -11.125 1 95.62 247 ASP A O 1
ATOM 1949 N N . MET A 1 248 ? 19.172 -18.406 -12.945 1 97.69 248 MET A N 1
ATOM 1950 C CA . MET A 1 248 ? 17.734 -18.391 -12.727 1 97.69 248 MET A CA 1
ATOM 1951 C C . MET A 1 248 ? 17.141 -19.797 -12.852 1 97.69 248 MET A C 1
ATOM 1953 O O . MET A 1 248 ? 17.812 -20.719 -13.328 1 97.69 248 MET A O 1
ATOM 1957 N N . TRP A 1 249 ? 15.922 -19.953 -12.359 1 98.38 249 TRP A N 1
ATOM 1958 C CA . TRP A 1 249 ? 15.445 -21.328 -12.281 1 98.38 249 TRP A CA 1
ATOM 1959 C C . TRP A 1 249 ? 13.961 -21.406 -12.625 1 98.38 249 TRP A C 1
ATOM 1961 O O . TRP A 1 249 ? 13.203 -20.484 -12.336 1 98.38 249 TRP A O 1
ATOM 1971 N N . GLY A 1 250 ? 13.602 -22.453 -13.258 1 98.19 250 GLY A N 1
ATOM 1972 C CA . GLY A 1 250 ? 12.227 -22.922 -13.336 1 98.19 250 GLY A CA 1
ATOM 1973 C C . GLY A 1 250 ? 11.977 -24.172 -12.516 1 98.19 250 GLY A C 1
ATOM 1974 O O . GLY A 1 250 ? 12.625 -25.203 -12.727 1 98.19 250 GLY A O 1
ATOM 1975 N N . LEU A 1 251 ? 11.102 -24.078 -11.578 1 98.69 251 LEU A N 1
ATOM 1976 C CA . LEU A 1 251 ? 10.766 -25.219 -10.727 1 98.69 251 LEU A CA 1
ATOM 1977 C C . LEU A 1 251 ? 9.344 -25.703 -11.008 1 98.69 251 LEU A C 1
ATOM 1979 O O . LEU A 1 251 ? 8.375 -25.062 -10.617 1 98.69 251 LEU A O 1
ATOM 1983 N N . GLU A 1 252 ? 9.227 -26.844 -11.617 1 98.44 252 GLU A N 1
ATOM 1984 C CA . GLU A 1 252 ? 7.926 -27.469 -11.828 1 98.44 252 GLU A CA 1
ATOM 1985 C C . GLU A 1 252 ? 7.59 -28.438 -10.695 1 98.44 252 GLU A C 1
ATOM 1987 O O . GLU A 1 252 ? 8.414 -29.266 -10.305 1 98.44 252 GLU A O 1
ATOM 1992 N N . ILE A 1 253 ? 6.496 -28.234 -10.234 1 98.25 253 ILE A N 1
ATOM 1993 C CA . ILE A 1 253 ? 5.969 -29.109 -9.188 1 98.25 253 ILE A CA 1
ATOM 1994 C C . ILE A 1 253 ? 4.711 -29.812 -9.695 1 98.25 253 ILE A C 1
ATOM 1996 O O . ILE A 1 253 ? 3.785 -29.172 -10.188 1 98.25 253 ILE A O 1
ATOM 2000 N N . GLY A 1 254 ? 4.688 -31.125 -9.617 1 97.56 254 GLY A N 1
ATOM 2001 C CA . GLY A 1 254 ? 3.547 -31.938 -10.008 1 97.56 254 GLY A CA 1
ATOM 2002 C C . GLY A 1 254 ? 2.902 -32.656 -8.844 1 97.56 254 GLY A C 1
ATOM 2003 O O . GLY A 1 254 ? 3.438 -32.656 -7.734 1 97.56 254 GLY A O 1
ATOM 2004 N N . PRO A 1 255 ? 1.732 -33.219 -9.125 1 97.31 255 PRO A N 1
ATOM 2005 C CA . PRO A 1 255 ? 1.01 -33.906 -8.047 1 97.31 255 PRO A CA 1
ATOM 2006 C C . PRO A 1 255 ? 1.765 -35.125 -7.512 1 97.31 255 PRO A C 1
ATOM 2008 O O . PRO A 1 255 ? 2.48 -35.781 -8.266 1 97.31 255 PRO A O 1
ATOM 2011 N N . GLY A 1 256 ? 1.64 -35.25 -6.195 1 96.44 256 GLY A N 1
ATOM 2012 C CA . GLY A 1 256 ? 2.162 -36.406 -5.469 1 96.44 256 GLY A CA 1
ATOM 2013 C C . GLY A 1 256 ? 1.617 -36.5 -4.059 1 96.44 256 GLY A C 1
ATOM 2014 O O . GLY A 1 256 ? 1.376 -35.5 -3.4 1 96.44 256 GLY A O 1
ATOM 2015 N N . GLU A 1 257 ? 1.366 -37.688 -3.57 1 93.88 257 GLU A N 1
ATOM 2016 C CA . GLU A 1 257 ? 0.699 -37.906 -2.289 1 93.88 257 GLU A CA 1
ATOM 2017 C C . GLU A 1 257 ? 1.655 -37.688 -1.123 1 93.88 257 GLU A C 1
ATOM 2019 O O . GLU A 1 257 ? 1.356 -36.906 -0.211 1 93.88 257 GLU A O 1
ATOM 2024 N N . LYS A 1 258 ? 2.811 -38.375 -1.077 1 93.94 258 LYS A N 1
ATOM 2025 C CA . LYS A 1 258 ? 3.742 -38.281 0.043 1 93.94 258 LYS A CA 1
ATOM 2026 C C . LYS A 1 258 ? 4.891 -37.312 -0.271 1 93.94 258 LYS A C 1
ATOM 2028 O O . LYS A 1 258 ? 5.547 -36.812 0.64 1 93.94 258 LYS A O 1
ATOM 2033 N N . GLU A 1 259 ? 5.105 -37.219 -1.523 1 97 259 GLU A N 1
ATOM 2034 C CA . GLU A 1 259 ? 6.117 -36.312 -2.049 1 97 259 GLU A CA 1
ATOM 2035 C C . GLU A 1 259 ? 5.73 -35.781 -3.432 1 97 259 GLU A C 1
ATOM 2037 O O . GLU A 1 259 ? 5.305 -36.562 -4.293 1 97 259 GLU A O 1
ATOM 2042 N N . SER A 1 260 ? 5.863 -34.5 -3.621 1 97.5 260 SER A N 1
ATOM 2043 C CA . SER A 1 260 ? 5.539 -33.938 -4.926 1 97.5 260 SER A CA 1
ATOM 2044 C C . SER A 1 260 ? 6.551 -34.344 -5.984 1 97.5 260 SER A C 1
ATOM 2046 O O . SER A 1 260 ? 7.707 -34.625 -5.664 1 97.5 260 SER A O 1
ATOM 2048 N N . ASN A 1 261 ? 6.059 -34.469 -7.207 1 97.31 261 ASN A N 1
ATOM 2049 C CA . ASN A 1 261 ? 6.992 -34.531 -8.32 1 97.31 261 ASN A CA 1
ATOM 2050 C C . ASN A 1 261 ? 7.605 -33.156 -8.617 1 97.31 261 ASN A C 1
ATOM 2052 O O . ASN A 1 261 ? 6.895 -32.156 -8.68 1 97.31 261 ASN A O 1
ATOM 2056 N N . VAL A 1 262 ? 8.938 -33.156 -8.703 1 98.38 262 VAL A N 1
ATOM 2057 C CA . VAL A 1 262 ? 9.555 -31.844 -8.922 1 98.38 262 VAL A CA 1
ATOM 2058 C C . VAL A 1 262 ? 10.594 -31.938 -10.031 1 98.38 262 VAL A C 1
ATOM 2060 O O . VAL A 1 262 ? 11.18 -33 -10.25 1 98.38 262 VAL A O 1
ATOM 2063 N N . HIS A 1 263 ? 10.758 -30.938 -10.797 1 98.44 263 HIS A N 1
ATOM 2064 C CA . HIS A 1 263 ? 11.836 -30.75 -11.758 1 98.44 263 HIS A CA 1
ATOM 2065 C C . HIS A 1 263 ? 12.398 -29.328 -11.68 1 98.44 263 HIS A C 1
ATOM 2067 O O . HIS A 1 263 ? 11.641 -28.359 -11.734 1 98.44 263 HIS A O 1
ATOM 2073 N N . LEU A 1 264 ? 13.68 -29.25 -11.516 1 98.5 264 LEU A N 1
ATOM 2074 C CA . LEU A 1 264 ? 14.352 -27.953 -11.477 1 98.5 264 LEU A CA 1
ATOM 2075 C C . LEU A 1 264 ? 15.141 -27.703 -12.758 1 98.5 264 LEU A C 1
ATOM 2077 O O . LEU A 1 264 ? 16.078 -28.438 -13.07 1 98.5 264 LEU A O 1
ATOM 2081 N N . TYR A 1 265 ? 14.703 -26.766 -13.516 1 97.69 265 TYR A N 1
ATOM 2082 C CA . TYR A 1 265 ? 15.438 -26.281 -14.688 1 97.69 265 TYR A CA 1
ATOM 2083 C C . TYR A 1 265 ? 16.344 -25.109 -14.32 1 97.69 265 TYR A C 1
ATOM 2085 O O . TYR A 1 265 ? 15.93 -24.219 -13.586 1 97.69 265 TYR A O 1
ATOM 2093 N N . THR A 1 266 ? 17.578 -25.109 -14.789 1 96.75 266 THR A N 1
ATOM 2094 C CA . THR A 1 266 ? 18.5 -24.016 -14.516 1 96.75 266 THR A CA 1
ATOM 2095 C C . THR A 1 266 ? 18.812 -23.25 -15.797 1 96.75 266 THR A C 1
ATOM 2097 O O . THR A 1 266 ? 19.266 -23.844 -16.781 1 96.75 266 THR A O 1
ATOM 2100 N N . LEU A 1 267 ? 18.484 -21.984 -15.781 1 96.19 267 LEU A N 1
ATOM 2101 C CA . LEU A 1 267 ? 18.906 -21.062 -16.828 1 96.19 267 LEU A CA 1
ATOM 2102 C C . LEU A 1 267 ? 20.203 -20.359 -16.438 1 96.19 267 LEU A C 1
ATOM 2104 O O . LEU A 1 267 ? 20.172 -19.344 -15.734 1 96.19 267 LEU A O 1
ATOM 2108 N N . THR A 1 268 ? 21.266 -20.797 -16.969 1 93.69 268 THR A N 1
ATOM 2109 C CA . THR A 1 268 ? 22.578 -20.25 -16.625 1 93.69 268 THR A CA 1
ATOM 2110 C C . THR A 1 268 ? 22.859 -18.984 -17.453 1 93.69 268 THR A C 1
ATOM 2112 O O . THR A 1 268 ? 22.422 -18.891 -18.609 1 93.69 268 THR A O 1
ATOM 2115 N N . GLU A 1 269 ? 23.547 -18.078 -16.781 1 91.62 269 GLU A N 1
ATOM 2116 C CA . GLU A 1 269 ? 23.953 -16.875 -17.5 1 91.62 269 GLU A CA 1
ATOM 2117 C C . GLU A 1 269 ? 24.766 -17.234 -18.75 1 91.62 269 GLU A C 1
ATOM 2119 O O . GLU A 1 269 ? 25.641 -18.109 -18.719 1 91.62 269 GLU A O 1
ATOM 2124 N N . GLN A 1 270 ? 24.375 -16.688 -19.875 1 81.88 270 GLN A N 1
ATOM 2125 C CA . GLN A 1 270 ? 25.188 -16.922 -21.062 1 81.88 270 GLN A CA 1
ATOM 2126 C C . GLN A 1 270 ? 25.656 -15.602 -21.672 1 81.88 270 GLN A C 1
ATOM 2128 O O . GLN A 1 270 ? 24.906 -14.617 -21.688 1 81.88 270 GLN A O 1
ATOM 2133 N N . THR A 1 271 ? 26.906 -15.57 -22.078 1 71.56 271 THR A N 1
ATOM 2134 C CA . THR A 1 271 ? 27.531 -14.375 -22.641 1 71.56 271 THR A CA 1
ATOM 2135 C C . THR A 1 271 ? 27.25 -14.273 -24.125 1 71.56 271 THR A C 1
ATOM 2137 O O . THR A 1 271 ? 27.5 -13.227 -24.734 1 71.56 271 THR A O 1
ATOM 2140 N N . ASN A 1 272 ? 26.719 -15.359 -24.609 1 66.12 272 ASN A N 1
ATOM 2141 C CA . ASN A 1 272 ? 26.609 -15.312 -26.062 1 66.12 272 ASN A CA 1
ATOM 2142 C C . ASN A 1 272 ? 25.438 -14.422 -26.5 1 66.12 272 ASN A C 1
ATOM 2144 O O . ASN A 1 272 ? 24.281 -14.711 -26.203 1 66.12 272 ASN A O 1
ATOM 2148 N N . ALA A 1 273 ? 25.812 -13.344 -27.047 1 60.59 273 ALA A N 1
ATOM 2149 C CA . ALA A 1 273 ? 24.891 -12.281 -27.438 1 60.59 273 ALA A CA 1
ATOM 2150 C C . ALA A 1 273 ? 24 -12.734 -28.594 1 60.59 273 ALA A C 1
ATOM 2152 O O . ALA A 1 273 ? 22.922 -12.156 -28.812 1 60.59 273 ALA A O 1
ATOM 2153 N N . GLU A 1 274 ? 24.391 -13.742 -29.375 1 58.34 274 GLU A N 1
ATOM 2154 C CA . GLU A 1 274 ? 23.656 -14.047 -30.594 1 58.34 274 GLU A CA 1
ATOM 2155 C C . GLU A 1 274 ? 22.375 -14.82 -30.297 1 58.34 274 GLU A C 1
ATOM 2157 O O . GLU A 1 274 ? 21.375 -14.695 -31 1 58.34 274 GLU A O 1
ATOM 2162 N N . ASP A 1 275 ? 22.406 -15.562 -29.219 1 63.5 275 ASP A N 1
ATOM 2163 C CA . ASP A 1 275 ? 21.219 -16.297 -28.797 1 63.5 275 ASP A CA 1
ATOM 2164 C C . ASP A 1 275 ? 21.016 -16.203 -27.281 1 63.5 275 ASP A C 1
ATOM 2166 O O . ASP A 1 275 ? 21.391 -17.125 -26.562 1 63.5 275 ASP A O 1
ATOM 2170 N N . PRO A 1 276 ? 20.375 -15.047 -26.875 1 64.94 276 PRO A N 1
ATOM 2171 C CA . PRO A 1 276 ? 20.297 -14.875 -25.422 1 64.94 276 PRO A CA 1
ATOM 2172 C C . PRO A 1 276 ? 19.484 -15.969 -24.75 1 64.94 276 PRO A C 1
ATOM 2174 O O . PRO A 1 276 ? 18.469 -16.422 -25.297 1 64.94 276 PRO A O 1
ATOM 2177 N N . PRO A 1 277 ? 20.125 -16.359 -23.719 1 79.25 277 PRO A N 1
ATOM 2178 C CA . PRO A 1 277 ? 19.375 -17.359 -22.953 1 79.25 277 PRO A CA 1
ATOM 2179 C C . PRO A 1 277 ? 18.031 -16.844 -22.469 1 79.25 277 PRO A C 1
ATOM 2181 O O . PRO A 1 277 ? 17.953 -15.781 -21.844 1 79.25 277 PRO A O 1
ATOM 2184 N N . CYS A 1 278 ? 17.062 -17.438 -22.922 1 88.88 278 CYS A N 1
ATOM 2185 C CA . CYS A 1 278 ? 15.688 -17.094 -22.562 1 88.88 278 CYS A CA 1
ATOM 2186 C C . CYS A 1 278 ? 14.891 -18.328 -22.203 1 88.88 278 CYS A C 1
ATOM 2188 O O . CYS A 1 278 ? 15.047 -19.375 -22.828 1 88.88 278 CYS A O 1
ATOM 2190 N N . TYR A 1 279 ? 14.234 -18.219 -21.141 1 94.31 279 TYR A N 1
ATOM 2191 C CA . TYR A 1 279 ? 13.32 -19.281 -20.734 1 94.31 279 TYR A CA 1
ATOM 2192 C C . TYR A 1 279 ? 11.891 -18.766 -20.625 1 94.31 279 TYR A C 1
ATOM 2194 O O . TYR A 1 279 ? 11.648 -17.688 -20.062 1 94.31 279 TYR A O 1
ATOM 2202 N N . VAL A 1 280 ? 11.031 -19.469 -21.281 1 95.88 280 VAL A N 1
ATOM 2203 C CA . VAL A 1 280 ? 9.633 -19.078 -21.328 1 95.88 280 VAL A CA 1
ATOM 2204 C C . VAL A 1 280 ? 8.766 -20.188 -20.719 1 95.88 280 VAL A C 1
ATOM 2206 O O . VAL A 1 280 ? 9.039 -21.375 -20.922 1 95.88 280 VAL A O 1
ATOM 2209 N N . HIS A 1 281 ? 7.805 -19.766 -19.953 1 96.25 281 HIS A N 1
ATOM 2210 C CA . HIS A 1 281 ? 6.852 -20.703 -19.375 1 96.25 281 HIS A CA 1
ATOM 2211 C C . HIS A 1 281 ? 5.434 -20.156 -19.406 1 96.25 281 HIS A C 1
ATOM 2213 O O . HIS A 1 281 ? 5.23 -18.953 -19.188 1 96.25 281 HIS A O 1
ATOM 2219 N N . SER A 1 282 ? 4.469 -20.953 -19.688 1 94.56 282 SER A N 1
ATOM 2220 C CA . SER A 1 282 ? 3.051 -20.625 -19.547 1 94.56 282 SER A CA 1
ATOM 2221 C C . SER A 1 282 ? 2.363 -21.594 -18.578 1 94.56 282 SER A C 1
ATOM 2223 O O . SER A 1 282 ? 2.727 -21.672 -17.406 1 94.56 282 SER A O 1
ATOM 2225 N N . ASN A 1 283 ? 1.314 -22.375 -19.062 1 94 283 ASN A N 1
ATOM 2226 C CA . ASN A 1 283 ? 0.561 -23.141 -18.078 1 94 283 ASN A CA 1
ATOM 2227 C C . ASN A 1 283 ? 0.517 -24.625 -18.422 1 94 283 ASN A C 1
ATOM 2229 O O . ASN A 1 283 ? -0.419 -25.328 -18.031 1 94 283 ASN A O 1
ATOM 2233 N N . ASN A 1 284 ? 1.571 -25.062 -19.141 1 92.38 284 ASN A N 1
ATOM 2234 C CA . ASN A 1 284 ? 1.801 -26.484 -19.391 1 92.38 284 ASN A CA 1
ATOM 2235 C C . ASN A 1 284 ? 3.074 -26.969 -18.703 1 92.38 284 ASN A C 1
ATOM 2237 O O . ASN A 1 284 ? 4.039 -26.219 -18.578 1 92.38 284 ASN A O 1
ATOM 2241 N N . TYR A 1 285 ? 2.896 -28.281 -18.344 1 94.69 285 TYR A N 1
ATOM 2242 C CA . TYR A 1 285 ? 4.145 -28.891 -17.891 1 94.69 285 TYR A CA 1
ATOM 2243 C C . TYR A 1 285 ? 5.148 -28.984 -19.031 1 94.69 285 TYR A C 1
ATOM 2245 O O . TYR A 1 285 ? 4.855 -29.562 -20.078 1 94.69 285 TYR A O 1
ATOM 2253 N N . LYS A 1 286 ? 6.266 -28.469 -18.828 1 94.62 286 LYS A N 1
ATOM 2254 C CA . LYS A 1 286 ? 7.297 -28.469 -19.859 1 94.62 286 LYS A CA 1
ATOM 2255 C C . LYS A 1 286 ? 8.273 -29.625 -19.672 1 94.62 286 LYS A C 1
ATOM 2257 O O . LYS A 1 286 ? 8.828 -30.141 -20.656 1 94.62 286 LYS A O 1
ATOM 2262 N N . HIS A 1 287 ? 8.469 -30.016 -18.422 1 96.75 287 HIS A N 1
ATOM 2263 C CA . HIS A 1 287 ? 9.539 -30.953 -18.109 1 96.75 287 HIS A CA 1
ATOM 2264 C C . HIS A 1 287 ? 8.992 -32.219 -17.469 1 96.75 287 HIS A C 1
ATOM 2266 O O . HIS A 1 287 ? 9.344 -33.344 -17.875 1 96.75 287 HIS A O 1
ATOM 2272 N N . LEU A 1 288 ? 8.117 -32.031 -16.5 1 97.44 288 LEU A N 1
ATOM 2273 C CA . LEU A 1 288 ? 7.539 -33.156 -15.828 1 97.44 288 LEU A CA 1
ATOM 2274 C C . LEU A 1 288 ? 6.562 -33.906 -16.734 1 97.44 288 LEU A C 1
ATOM 2276 O O . LEU A 1 288 ? 5.844 -33.281 -17.516 1 97.44 288 LEU A O 1
ATOM 2280 N N . GLN A 1 289 ? 6.547 -35.188 -16.562 1 95.5 289 GLN A N 1
ATOM 2281 C CA . GLN A 1 289 ? 5.555 -36 -17.266 1 95.5 289 GLN A CA 1
ATOM 2282 C C . GLN A 1 289 ? 4.289 -36.156 -16.438 1 95.5 289 GLN A C 1
ATOM 2284 O O . GLN A 1 289 ? 4.188 -37.094 -15.633 1 95.5 289 GLN A O 1
ATOM 2289 N N . VAL A 1 290 ? 3.371 -35.281 -16.578 1 94.75 290 VAL A N 1
ATOM 2290 C CA . VAL A 1 290 ? 2.088 -35.281 -15.883 1 94.75 290 VAL A CA 1
ATOM 2291 C C . VAL A 1 290 ? 0.952 -35.219 -16.906 1 94.75 290 VAL A C 1
ATOM 2293 O O . VAL A 1 290 ? 0.99 -34.438 -17.844 1 94.75 290 VAL A O 1
ATOM 2296 N N . GLU A 1 291 ? 0.008 -36.188 -16.812 1 92.75 291 GLU A N 1
ATOM 2297 C CA . GLU A 1 291 ? -1.174 -36.094 -17.656 1 92.75 291 GLU A CA 1
ATOM 2298 C C . GLU A 1 291 ? -1.965 -34.812 -17.359 1 92.75 291 GLU A C 1
ATOM 2300 O O . GLU A 1 291 ? -2.373 -34.594 -16.219 1 92.75 291 GLU A O 1
ATOM 2305 N N . GLU A 1 292 ? -2.15 -33.969 -18.359 1 91.12 292 GLU A N 1
ATOM 2306 C CA . GLU A 1 292 ? -2.785 -32.656 -18.156 1 91.12 292 GLU A CA 1
ATOM 2307 C C . GLU A 1 292 ? -4.215 -32.656 -18.703 1 91.12 292 GLU A C 1
ATOM 2309 O O . GLU A 1 292 ? -4.641 -33.625 -19.359 1 91.12 292 GLU A O 1
ATOM 2314 N N . MET A 1 293 ? -4.922 -31.641 -18.406 1 83.69 293 MET A N 1
ATOM 2315 C CA . MET A 1 293 ? -6.281 -31.453 -18.906 1 83.69 293 MET A CA 1
ATOM 2316 C C . MET A 1 293 ? -6.297 -31.375 -20.422 1 83.69 293 MET A C 1
ATOM 2318 O O . MET A 1 293 ? -5.305 -30.969 -21.031 1 83.69 293 MET A O 1
ATOM 2322 N N . ASP A 1 294 ? -7.359 -31.703 -21.062 1 73.38 294 ASP A N 1
ATOM 2323 C CA . ASP A 1 294 ? -7.457 -31.859 -22.516 1 73.38 294 ASP A CA 1
ATOM 2324 C C . ASP A 1 294 ? -7.332 -30.516 -23.234 1 73.38 294 ASP A C 1
ATOM 2326 O O . ASP A 1 294 ? -6.793 -30.453 -24.344 1 73.38 294 ASP A O 1
ATOM 2330 N N . SER A 1 295 ? -7.875 -29.516 -22.688 1 73.06 295 SER A N 1
ATOM 2331 C CA . SER A 1 295 ? -7.91 -28.266 -23.453 1 73.06 295 SER A CA 1
ATOM 2332 C C . SER A 1 295 ? -7.145 -27.156 -22.734 1 73.06 295 SER A C 1
ATOM 2334 O O . SER A 1 295 ? -7.594 -26.656 -21.703 1 73.06 295 SER A O 1
ATOM 2336 N N . LEU A 1 296 ? -5.859 -27 -23.172 1 85 296 LEU A N 1
ATOM 2337 C CA . LEU A 1 296 ? -5.059 -25.875 -22.719 1 85 296 LEU A CA 1
ATOM 2338 C C . LEU A 1 296 ? -4.668 -24.984 -23.906 1 85 296 LEU A C 1
ATOM 2340 O O . LEU A 1 296 ? -3.492 -24.641 -24.062 1 85 296 LEU A O 1
ATOM 2344 N N . SER A 1 297 ? -5.699 -24.641 -24.688 1 84.38 297 SER A N 1
ATOM 2345 C CA . SER A 1 297 ? -5.492 -23.953 -25.969 1 84.38 297 SER A CA 1
ATOM 2346 C C . SER A 1 297 ? -4.855 -22.594 -25.75 1 84.38 297 SER A C 1
ATOM 2348 O O . SER A 1 297 ? -3.965 -22.188 -26.5 1 84.38 297 SER A O 1
ATOM 2350 N N . SER A 1 298 ? -5.324 -21.922 -24.75 1 89.38 298 SER A N 1
ATOM 2351 C CA . SER A 1 298 ? -4.785 -20.594 -24.484 1 89.38 298 SER A CA 1
ATOM 2352 C C . SER A 1 298 ? -3.303 -20.656 -24.125 1 89.38 298 SER A C 1
ATOM 2354 O O . SER A 1 298 ? -2.506 -19.875 -24.656 1 89.38 298 SER A O 1
ATOM 2356 N N . SER A 1 299 ? -2.904 -21.562 -23.234 1 91.31 299 SER A N 1
ATOM 2357 C CA . SER A 1 299 ? -1.509 -21.719 -22.844 1 91.31 299 SER A CA 1
ATOM 2358 C C . SER A 1 299 ? -0.629 -22.062 -24.031 1 91.31 299 SER A C 1
ATOM 2360 O O . SER A 1 299 ? 0.447 -21.484 -24.203 1 91.31 299 SER A O 1
ATOM 2362 N N . VAL A 1 300 ? -1.094 -22.984 -24.844 1 91.75 300 VAL A N 1
ATOM 2363 C CA . VAL A 1 300 ? -0.345 -23.438 -26.016 1 91.75 300 VAL A CA 1
ATOM 2364 C C . VAL A 1 300 ? -0.194 -22.281 -27 1 91.75 300 VAL A C 1
ATOM 2366 O O . VAL A 1 300 ? 0.897 -22.031 -27.531 1 91.75 300 VAL A O 1
ATOM 2369 N N . ALA A 1 301 ? -1.266 -21.578 -27.219 1 92.69 301 ALA A N 1
ATOM 2370 C CA . ALA A 1 301 ? -1.255 -20.469 -28.172 1 92.69 301 ALA A CA 1
ATOM 2371 C C . ALA A 1 301 ? -0.302 -19.375 -27.719 1 92.69 301 ALA A C 1
ATOM 2373 O O . ALA A 1 301 ? 0.439 -18.812 -28.531 1 92.69 301 ALA A O 1
ATOM 2374 N N . ARG A 1 302 ? -0.358 -19.031 -26.484 1 94.25 302 ARG A N 1
ATOM 2375 C CA . ARG A 1 302 ? 0.518 -17.984 -25.969 1 94.25 302 ARG A CA 1
ATOM 2376 C C . ARG A 1 302 ? 1.983 -18.391 -26.078 1 94.25 302 ARG A C 1
ATOM 2378 O O . ARG A 1 302 ? 2.83 -17.594 -26.469 1 94.25 302 ARG A O 1
ATOM 2385 N N . MET A 1 303 ? 2.303 -19.656 -25.766 1 93.19 303 MET A N 1
ATOM 2386 C CA . MET A 1 303 ? 3.67 -20.156 -25.875 1 93.19 303 MET A CA 1
ATOM 2387 C C . MET A 1 303 ? 4.148 -20.094 -27.328 1 93.19 303 MET A C 1
ATOM 2389 O O . MET A 1 303 ? 5.27 -19.656 -27.594 1 93.19 303 MET A O 1
ATOM 2393 N N . GLU A 1 304 ? 3.314 -20.531 -28.203 1 94.19 304 GLU A N 1
ATOM 2394 C CA . GLU A 1 304 ? 3.658 -20.5 -29.625 1 94.19 304 GLU A CA 1
ATOM 2395 C C . GLU A 1 304 ? 3.914 -19.062 -30.094 1 94.19 304 GLU A C 1
ATOM 2397 O O . GLU A 1 304 ? 4.871 -18.812 -30.828 1 94.19 304 GLU A O 1
ATOM 2402 N N . ARG A 1 305 ? 3.072 -18.203 -29.656 1 96.12 305 ARG A N 1
ATOM 2403 C CA . ARG A 1 305 ? 3.207 -16.797 -30.062 1 96.12 305 ARG A CA 1
ATOM 2404 C C . ARG A 1 305 ? 4.508 -16.203 -29.531 1 96.12 305 ARG A C 1
ATOM 2406 O O . ARG A 1 305 ? 5.203 -15.484 -30.25 1 96.12 305 ARG A O 1
ATOM 2413 N N . ILE A 1 306 ? 4.84 -16.469 -28.297 1 95.38 306 ILE A N 1
ATOM 2414 C CA . ILE A 1 306 ? 6.066 -15.945 -27.703 1 95.38 306 ILE A CA 1
ATOM 2415 C C . ILE A 1 306 ? 7.273 -16.438 -28.5 1 95.38 306 ILE A C 1
ATOM 2417 O O . ILE A 1 306 ? 8.203 -15.672 -28.75 1 95.38 306 ILE A O 1
ATOM 2421 N N . LEU A 1 307 ? 7.219 -17.656 -28.906 1 92.5 307 LEU A N 1
ATOM 2422 C CA . LEU A 1 307 ? 8.359 -18.281 -29.578 1 92.5 307 LEU A CA 1
ATOM 2423 C C . LEU A 1 307 ? 8.5 -17.766 -31 1 92.5 307 LEU A C 1
ATOM 2425 O O . LEU A 1 307 ? 9.531 -17.984 -31.656 1 92.5 307 LEU A O 1
ATOM 2429 N N . GLU A 1 308 ? 7.484 -17.062 -31.531 1 95.19 308 GLU A N 1
ATOM 2430 C CA . GLU A 1 308 ? 7.602 -16.406 -32.812 1 95.19 308 GLU A CA 1
ATOM 2431 C C . GLU A 1 308 ? 8.539 -15.203 -32.75 1 95.19 308 GLU A C 1
ATOM 2433 O O . GLU A 1 308 ? 9.07 -14.766 -33.781 1 95.19 308 GLU A O 1
ATOM 2438 N N . PHE A 1 309 ? 8.672 -14.695 -31.625 1 94.25 309 PHE A N 1
ATOM 2439 C CA . PHE A 1 309 ? 9.57 -13.562 -31.438 1 94.25 309 PHE A CA 1
ATOM 2440 C C . PHE A 1 309 ? 11.016 -14.031 -31.312 1 94.25 309 PHE A C 1
ATOM 2442 O O . PHE A 1 309 ? 11.273 -15.156 -30.875 1 94.25 309 PHE A O 1
ATOM 2449 N N . LYS A 1 310 ? 11.883 -13.117 -31.703 1 90.75 310 LYS A N 1
ATOM 2450 C CA . LYS A 1 310 ? 13.25 -13.312 -31.25 1 90.75 310 LYS A CA 1
ATOM 2451 C C . LYS A 1 310 ? 13.359 -13.172 -29.734 1 90.75 310 LYS A C 1
ATOM 2453 O O . LYS A 1 310 ? 12.617 -12.398 -29.125 1 90.75 310 LYS A O 1
ATOM 2458 N N . ALA A 1 311 ? 14.289 -14.008 -29.172 1 88.88 311 ALA A N 1
ATOM 2459 C CA . ALA A 1 311 ? 14.523 -13.859 -27.734 1 88.88 311 ALA A CA 1
ATOM 2460 C C . ALA A 1 311 ? 14.828 -12.414 -27.375 1 88.88 311 ALA A C 1
ATOM 2462 O O . ALA A 1 311 ? 15.672 -11.773 -28 1 88.88 311 ALA A O 1
ATOM 2463 N N . PRO A 1 312 ? 14.039 -11.867 -26.375 1 91.12 312 PRO A N 1
ATOM 2464 C CA . PRO A 1 312 ? 14.273 -10.461 -26.031 1 91.12 312 PRO A CA 1
ATOM 2465 C C . PRO A 1 312 ? 15.617 -10.234 -25.344 1 91.12 312 PRO A C 1
ATOM 2467 O O . PRO A 1 312 ? 16.062 -11.078 -24.562 1 91.12 312 PRO A O 1
ATOM 2470 N N . SER A 1 313 ? 16.219 -9.062 -25.594 1 86.75 313 SER A N 1
ATOM 2471 C CA . SER A 1 313 ? 17.5 -8.695 -25 1 86.75 313 SER A CA 1
ATOM 2472 C C . SER A 1 313 ? 17.406 -7.379 -24.234 1 86.75 313 SER A C 1
ATOM 2474 O O . SER A 1 313 ? 18.375 -6.945 -23.609 1 86.75 313 SER A O 1
ATOM 2476 N N . THR A 1 314 ? 16.266 -6.793 -24.312 1 89.44 314 THR A N 1
ATOM 2477 C CA . THR A 1 314 ? 16.047 -5.531 -23.609 1 89.44 314 THR A CA 1
ATOM 2478 C C . THR A 1 314 ? 14.695 -5.543 -22.906 1 89.44 314 THR A C 1
ATOM 2480 O O . THR A 1 314 ? 13.828 -6.352 -23.219 1 89.44 314 THR A O 1
ATOM 2483 N N . VAL A 1 315 ? 14.602 -4.598 -22.016 1 91.88 315 VAL A N 1
ATOM 2484 C CA . VAL A 1 315 ? 13.344 -4.449 -21.297 1 91.88 315 VAL A CA 1
ATOM 2485 C C . VAL A 1 315 ? 12.227 -4.07 -22.266 1 91.88 315 VAL A C 1
ATOM 2487 O O . VAL A 1 315 ? 11.086 -4.523 -22.109 1 91.88 315 VAL A O 1
ATOM 2490 N N . GLN A 1 316 ? 12.539 -3.248 -23.203 1 93.19 316 GLN A N 1
ATOM 2491 C CA . GLN A 1 316 ? 11.539 -2.805 -24.172 1 93.19 316 GLN A CA 1
ATOM 2492 C C . GLN A 1 316 ? 11.023 -3.977 -25 1 93.19 316 GLN A C 1
ATOM 2494 O O . GLN A 1 316 ? 9.82 -4.078 -25.25 1 93.19 316 GLN A O 1
ATOM 2499 N N . GLU A 1 317 ? 11.898 -4.805 -25.453 1 93.5 317 GLU A N 1
ATOM 2500 C CA . GLU A 1 317 ? 11.492 -5.988 -26.203 1 93.5 317 GLU A CA 1
ATOM 2501 C C . GLU A 1 317 ? 10.625 -6.91 -25.344 1 93.5 317 GLU A C 1
ATOM 2503 O O . GLU A 1 317 ? 9.641 -7.473 -25.844 1 93.5 317 GLU A O 1
ATOM 2508 N N . LEU A 1 318 ? 11.023 -7.07 -24.125 1 94.69 318 LEU A N 1
ATOM 2509 C CA . LEU A 1 318 ? 10.258 -7.871 -23.188 1 94.69 318 LEU A CA 1
ATOM 2510 C C . LEU A 1 318 ? 8.836 -7.328 -23.047 1 94.69 318 LEU A C 1
ATOM 2512 O O . LEU A 1 318 ? 7.867 -8.094 -23.078 1 94.69 318 LEU A O 1
ATOM 2516 N N . LYS A 1 319 ? 8.711 -6.023 -22.891 1 96.06 319 LYS A N 1
ATOM 2517 C CA . LYS A 1 319 ? 7.418 -5.355 -22.75 1 96.06 319 LYS A CA 1
ATOM 2518 C C . LYS A 1 319 ? 6.551 -5.566 -24 1 96.06 319 LYS A C 1
ATOM 2520 O O . LYS A 1 319 ? 5.34 -5.77 -23.891 1 96.06 319 LYS A O 1
ATOM 2525 N N . ILE A 1 320 ? 7.133 -5.527 -25.109 1 95.94 320 ILE A N 1
ATOM 2526 C CA . ILE A 1 320 ? 6.418 -5.703 -26.375 1 95.94 320 ILE A CA 1
ATOM 2527 C C . ILE A 1 320 ? 5.84 -7.113 -26.453 1 95.94 320 ILE A C 1
ATOM 2529 O O . ILE A 1 320 ? 4.684 -7.297 -26.828 1 95.94 320 ILE A O 1
ATOM 2533 N N . ILE A 1 321 ? 6.633 -8.078 -26.062 1 96.81 321 ILE A N 1
ATOM 2534 C CA . ILE A 1 321 ? 6.191 -9.461 -26.141 1 96.81 321 ILE A CA 1
ATOM 2535 C C . ILE A 1 321 ? 5.062 -9.695 -25.141 1 96.81 321 ILE A C 1
ATOM 2537 O O . ILE A 1 321 ? 4.008 -10.227 -25.5 1 96.81 321 ILE A O 1
ATOM 2541 N N . LEU A 1 322 ? 5.215 -9.266 -23.891 1 97 322 LEU A N 1
ATOM 2542 C CA . LEU A 1 322 ? 4.223 -9.492 -22.859 1 97 322 LEU A CA 1
ATOM 2543 C C . LEU A 1 322 ? 2.941 -8.719 -23.141 1 97 322 LEU A C 1
ATOM 2545 O O . LEU A 1 322 ? 1.869 -9.086 -22.656 1 97 322 LEU A O 1
ATOM 2549 N N . GLY A 1 323 ? 3.078 -7.676 -23.938 1 96.94 323 GLY A N 1
ATOM 2550 C CA . GLY A 1 323 ? 1.925 -6.859 -24.281 1 96.94 323 GLY A CA 1
ATOM 2551 C C . GLY A 1 323 ? 1.282 -7.262 -25.594 1 96.94 323 GLY A C 1
ATOM 2552 O O . GLY A 1 323 ? 0.316 -6.637 -26.031 1 96.94 323 GLY A O 1
ATOM 2553 N N . ASP A 1 324 ? 1.692 -8.281 -26.219 1 97.38 324 ASP A N 1
ATOM 2554 C CA . ASP A 1 324 ? 1.273 -8.656 -27.562 1 97.38 324 ASP A CA 1
ATOM 2555 C C . ASP A 1 324 ? -0.182 -9.125 -27.578 1 97.38 324 ASP A C 1
ATOM 2557 O O . ASP A 1 324 ? -0.612 -9.859 -26.703 1 97.38 324 ASP A O 1
ATOM 2561 N N . THR A 1 325 ? -0.922 -8.68 -28.609 1 96.12 325 THR A N 1
ATOM 2562 C CA . THR A 1 325 ? -2.326 -9.047 -28.766 1 96.12 325 THR A CA 1
ATOM 2563 C C . THR A 1 325 ? -2.607 -9.531 -30.172 1 96.12 325 THR A C 1
ATOM 2565 O O . THR A 1 325 ? -3.738 -9.438 -30.656 1 96.12 325 THR A O 1
ATOM 2568 N N . LYS A 1 326 ? -1.623 -9.961 -30.828 1 95.81 326 LYS A N 1
ATOM 2569 C CA . LYS A 1 326 ? -1.765 -10.344 -32.219 1 95.81 326 LYS A CA 1
ATOM 2570 C C . LYS A 1 326 ? -2.748 -11.5 -32.375 1 95.81 326 LYS A C 1
ATOM 2572 O O . LYS A 1 326 ? -3.568 -11.5 -33.312 1 95.81 326 LYS A O 1
ATOM 2577 N N . ASN A 1 327 ? -2.557 -12.562 -31.578 1 94.81 327 ASN A N 1
ATOM 2578 C CA . ASN A 1 327 ? -3.516 -13.664 -31.609 1 94.81 327 ASN A CA 1
ATOM 2579 C C . ASN A 1 327 ? -4.875 -13.234 -31.062 1 94.81 327 ASN A C 1
ATOM 2581 O O . ASN A 1 327 ? -5.016 -12.992 -29.859 1 94.81 327 ASN A O 1
ATOM 2585 N N . ASP A 1 328 ? -5.871 -13.258 -31.844 1 91.44 328 ASP A N 1
ATOM 2586 C CA . ASP A 1 328 ? -7.172 -12.703 -31.484 1 91.44 328 ASP A CA 1
ATOM 2587 C C . ASP A 1 328 ? -7.922 -13.648 -30.547 1 91.44 328 ASP A C 1
ATOM 2589 O O . ASP A 1 328 ? -8.766 -13.211 -29.766 1 91.44 328 ASP A O 1
ATOM 2593 N N . LYS A 1 329 ? -7.66 -14.867 -30.719 1 91.38 329 LYS A N 1
ATOM 2594 C CA . LYS A 1 329 ? -8.383 -15.852 -29.922 1 91.38 329 LYS A CA 1
ATOM 2595 C C . LYS A 1 329 ? -7.746 -16.016 -28.531 1 91.38 329 LYS A C 1
ATOM 2597 O O . LYS A 1 329 ? -8.453 -16.109 -27.531 1 91.38 329 LYS A O 1
ATOM 2602 N N . TYR A 1 330 ? -6.406 -16.141 -28.484 1 92 330 TYR A N 1
ATOM 2603 C CA . TYR A 1 330 ? -5.668 -16.359 -27.25 1 92 330 TYR A CA 1
ATOM 2604 C C . TYR A 1 330 ? -4.406 -15.508 -27.219 1 92 330 TYR A C 1
ATOM 2606 O O . TYR A 1 330 ? -3.293 -16.031 -27.312 1 92 330 TYR A O 1
ATOM 2614 N N . PRO A 1 331 ? -4.562 -14.227 -26.953 1 95 331 PRO A N 1
ATOM 2615 C CA . PRO A 1 331 ? -3.4 -13.336 -26.953 1 95 331 PRO A CA 1
ATOM 2616 C C . PRO A 1 331 ? -2.531 -13.508 -25.703 1 95 331 PRO A C 1
ATOM 2618 O O . PRO A 1 331 ? -2.986 -14.055 -24.703 1 95 331 PRO A O 1
ATOM 2621 N N . ILE A 1 332 ? -1.285 -13.047 -25.812 1 96.19 332 ILE A N 1
ATOM 2622 C CA . ILE A 1 332 ? -0.387 -13.055 -24.656 1 96.19 332 ILE A CA 1
ATOM 2623 C C . ILE A 1 332 ? -0.914 -12.094 -23.594 1 96.19 332 ILE A C 1
ATOM 2625 O O . ILE A 1 332 ? -1.047 -12.469 -22.422 1 96.19 332 ILE A O 1
ATOM 2629 N N . TYR A 1 333 ? -1.157 -10.859 -24.016 1 96.19 333 TYR A N 1
ATOM 2630 C CA . TYR A 1 333 ? -1.872 -9.953 -23.125 1 96.19 333 TYR A CA 1
ATOM 2631 C C . TYR A 1 333 ? -3.379 -10.125 -23.266 1 96.19 333 TYR A C 1
ATOM 2633 O O . TYR A 1 333 ? -3.973 -9.695 -24.266 1 96.19 333 TYR A O 1
ATOM 2641 N N . ARG A 1 334 ? -3.932 -10.625 -22.281 1 94.31 334 ARG A N 1
ATOM 2642 C CA . ARG A 1 334 ? -5.277 -11.18 -22.391 1 94.31 334 ARG A CA 1
ATOM 2643 C C . ARG A 1 334 ? -6.328 -10.156 -21.969 1 94.31 334 ARG A C 1
ATOM 2645 O O . ARG A 1 334 ? -6.129 -9.43 -20.984 1 94.31 334 ARG A O 1
ATOM 2652 N N . ASN A 1 335 ? -7.363 -10.078 -22.703 1 91.5 335 ASN A N 1
ATOM 2653 C CA . ASN A 1 335 ? -8.648 -9.469 -22.359 1 91.5 335 ASN A CA 1
ATOM 2654 C C . ASN A 1 335 ? -9.812 -10.414 -22.672 1 91.5 335 ASN A C 1
ATOM 2656 O O . ASN A 1 335 ? -9.781 -11.133 -23.672 1 91.5 335 ASN A O 1
ATOM 2660 N N . PRO A 1 336 ? -10.805 -10.383 -21.781 1 88.88 336 PRO A N 1
ATOM 2661 C CA . PRO A 1 336 ? -11.914 -11.305 -22.031 1 88.88 336 PRO A CA 1
ATOM 2662 C C . PRO A 1 336 ? -12.484 -11.18 -23.438 1 88.88 336 PRO A C 1
ATOM 2664 O O . PRO A 1 336 ? -12.617 -10.07 -23.969 1 88.88 336 PRO A O 1
ATOM 2667 N N . SER A 1 337 ? -12.695 -12.297 -24.047 1 88.25 337 SER A N 1
ATOM 2668 C CA . SER A 1 337 ? -13.266 -12.414 -25.375 1 88.25 337 SER A CA 1
ATOM 2669 C C . SER A 1 337 ? -14.164 -13.641 -25.5 1 88.25 337 SER A C 1
ATOM 2671 O O . SER A 1 337 ? -14.492 -14.273 -24.484 1 88.25 337 SER A O 1
ATOM 2673 N N . ALA A 1 338 ? -14.594 -13.992 -26.672 1 85.12 338 ALA A N 1
ATOM 2674 C CA . ALA A 1 338 ? -15.477 -15.133 -26.906 1 85.12 338 ALA A CA 1
ATOM 2675 C C . ALA A 1 338 ? -14.758 -16.453 -26.609 1 85.12 338 ALA A C 1
ATOM 2677 O O . ALA A 1 338 ? -15.375 -17.422 -26.156 1 85.12 338 ALA A O 1
ATOM 2678 N N . THR A 1 339 ? -13.453 -16.484 -26.719 1 83.44 339 THR A N 1
ATOM 2679 C CA . THR A 1 339 ? -12.711 -17.734 -26.594 1 83.44 339 THR A CA 1
ATOM 2680 C C . THR A 1 339 ? -11.898 -17.75 -25.297 1 83.44 339 THR A C 1
ATOM 2682 O O . THR A 1 339 ? -11.43 -18.812 -24.875 1 83.44 339 THR A O 1
ATOM 2685 N N . ASP A 1 340 ? -11.727 -16.594 -24.75 1 85.06 340 ASP A N 1
ATOM 2686 C CA . ASP A 1 340 ? -10.82 -16.438 -23.625 1 85.06 340 ASP A CA 1
ATOM 2687 C C . ASP A 1 340 ? -11.461 -15.602 -22.516 1 85.06 340 ASP A C 1
ATOM 2689 O O . ASP A 1 340 ? -11.586 -14.383 -22.656 1 85.06 340 ASP A O 1
ATOM 2693 N N . ASN A 1 341 ? -11.695 -16.203 -21.359 1 84.06 341 ASN A N 1
ATOM 2694 C CA . ASN A 1 341 ? -12.352 -15.477 -20.266 1 84.06 341 ASN A CA 1
ATOM 2695 C C . ASN A 1 341 ? -11.336 -14.867 -19.312 1 84.06 341 ASN A C 1
ATOM 2697 O O . ASN A 1 341 ? -11.711 -14.109 -18.406 1 84.06 341 ASN A O 1
ATOM 2701 N N . GLY A 1 342 ? -10.07 -15.234 -19.516 1 88.75 342 GLY A N 1
ATOM 2702 C CA . GLY A 1 342 ? -9.039 -14.703 -18.641 1 88.75 342 GLY A CA 1
ATOM 2703 C C . GLY A 1 342 ? -8.633 -13.281 -18.984 1 88.75 342 GLY A C 1
ATOM 2704 O O . GLY A 1 342 ? -8.938 -12.789 -20.078 1 88.75 342 GLY A O 1
ATOM 2705 N N . LYS A 1 343 ? -8.023 -12.586 -18.094 1 93 343 LYS A N 1
ATOM 2706 C CA . LYS A 1 343 ? -7.523 -11.227 -18.25 1 93 343 LYS A CA 1
ATOM 2707 C C . LYS A 1 343 ? -6.133 -11.07 -17.641 1 93 343 LYS A C 1
ATOM 2709 O O . LYS A 1 343 ? -5.863 -11.602 -16.562 1 93 343 LYS A O 1
ATOM 2714 N N . THR A 1 344 ? -5.266 -10.438 -18.391 1 95.75 344 THR A N 1
ATOM 2715 C CA . THR A 1 344 ? -4.043 -9.969 -17.75 1 95.75 344 THR A CA 1
ATOM 2716 C C . THR A 1 344 ? -4.344 -8.812 -16.797 1 95.75 344 THR A C 1
ATOM 2718 O O . THR A 1 344 ? -4.621 -7.691 -17.234 1 95.75 344 THR A O 1
ATOM 2721 N N . VAL A 1 345 ? -4.207 -9.078 -15.539 1 95.62 345 VAL A N 1
ATOM 2722 C CA . VAL A 1 345 ? -4.652 -8.078 -14.57 1 95.62 345 VAL A CA 1
ATOM 2723 C C . VAL A 1 345 ? -3.469 -7.207 -14.148 1 95.62 345 VAL A C 1
ATOM 2725 O O . VAL A 1 345 ? -3.656 -6.105 -13.625 1 95.62 345 VAL A O 1
ATOM 2728 N N . ALA A 1 346 ? -2.277 -7.723 -14.336 1 96.62 346 ALA A N 1
ATOM 2729 C CA . ALA A 1 346 ? -1.043 -7.008 -14.023 1 96.62 346 ALA A CA 1
ATOM 2730 C C . ALA A 1 346 ? 0.153 -7.641 -14.727 1 96.62 346 ALA A C 1
ATOM 2732 O O . ALA A 1 346 ? 0.125 -8.828 -15.062 1 96.62 346 ALA A O 1
ATOM 2733 N N . THR A 1 347 ? 1.121 -6.879 -15.016 1 97.62 347 THR A N 1
ATOM 2734 C CA . THR A 1 347 ? 2.422 -7.348 -15.484 1 97.62 347 THR A CA 1
ATOM 2735 C C . THR A 1 347 ? 3.531 -6.879 -14.539 1 97.62 347 THR A C 1
ATOM 2737 O O . THR A 1 347 ? 3.664 -5.684 -14.273 1 97.62 347 THR A O 1
ATOM 2740 N N . ALA A 1 348 ? 4.25 -7.82 -14 1 98.38 348 ALA A N 1
ATOM 2741 C CA . ALA A 1 348 ? 5.383 -7.516 -13.133 1 98.38 348 ALA A CA 1
ATOM 2742 C C . ALA A 1 348 ? 6.707 -7.77 -13.844 1 98.38 348 ALA A C 1
ATOM 2744 O O . ALA A 1 348 ? 6.922 -8.844 -14.406 1 98.38 348 ALA A O 1
ATOM 2745 N N . LEU A 1 349 ? 7.57 -6.793 -13.852 1 98.19 349 LEU A N 1
ATOM 2746 C CA . LEU A 1 349 ? 8.93 -6.934 -14.359 1 98.19 349 LEU A CA 1
ATOM 2747 C C . LEU A 1 349 ? 9.945 -6.848 -13.219 1 98.19 349 LEU A C 1
ATOM 2749 O O . LEU A 1 349 ? 10.078 -5.801 -12.586 1 98.19 349 LEU A O 1
ATOM 2753 N N . PHE A 1 350 ? 10.625 -7.957 -12.977 1 98.69 350 PHE A N 1
ATOM 2754 C CA . PHE A 1 350 ? 11.695 -7.992 -11.984 1 98.69 350 PHE A CA 1
ATOM 2755 C C . PHE A 1 350 ? 13.055 -7.77 -12.633 1 98.69 350 PHE A C 1
ATOM 2757 O O . PHE A 1 350 ? 13.445 -8.516 -13.539 1 98.69 350 PHE A O 1
ATOM 2764 N N . ASP A 1 351 ? 13.703 -6.77 -12.234 1 98.12 351 ASP A N 1
ATOM 2765 C CA . ASP A 1 351 ? 15.07 -6.484 -12.656 1 98.12 351 ASP A CA 1
ATOM 2766 C C . ASP A 1 351 ? 16.078 -6.84 -11.555 1 98.12 351 ASP A C 1
ATOM 2768 O O . ASP A 1 351 ? 16.203 -6.113 -10.57 1 98.12 351 ASP A O 1
ATOM 2772 N N . LEU A 1 352 ? 16.781 -7.926 -11.758 1 97.56 352 LEU A N 1
ATOM 2773 C CA . LEU A 1 352 ? 17.656 -8.422 -10.703 1 97.56 352 LEU A CA 1
ATOM 2774 C C . LEU A 1 352 ? 18.906 -7.559 -10.578 1 97.56 352 LEU A C 1
ATOM 2776 O O . LEU A 1 352 ? 19.5 -7.461 -9.5 1 97.56 352 LEU A O 1
ATOM 2780 N N . LYS A 1 353 ? 19.297 -6.93 -11.609 1 95.5 353 LYS A N 1
ATOM 2781 C CA . LYS A 1 353 ? 20.484 -6.082 -11.578 1 95.5 353 LYS A CA 1
ATOM 2782 C C . LYS A 1 353 ? 20.203 -4.766 -10.852 1 95.5 353 LYS A C 1
ATOM 2784 O O . LYS A 1 353 ? 20.969 -4.363 -9.969 1 95.5 353 LYS A O 1
ATOM 2789 N N . ASP A 1 354 ? 19.125 -4.133 -11.266 1 95.69 354 ASP A N 1
ATOM 2790 C CA . ASP A 1 354 ? 18.766 -2.861 -10.648 1 95.69 354 ASP A CA 1
ATOM 2791 C C . ASP A 1 354 ? 18 -3.08 -9.344 1 95.69 354 ASP A C 1
ATOM 2793 O O . ASP A 1 354 ? 17.641 -2.121 -8.664 1 95.69 354 ASP A O 1
ATOM 2797 N N . ARG A 1 355 ? 17.703 -4.281 -8.961 1 96.62 355 ARG A N 1
ATOM 2798 C CA . ARG A 1 355 ? 17.047 -4.676 -7.715 1 96.62 355 ARG A CA 1
ATOM 2799 C C . ARG A 1 355 ? 15.711 -3.971 -7.547 1 96.62 355 ARG A C 1
ATOM 2801 O O . ARG A 1 355 ? 15.461 -3.338 -6.52 1 96.62 355 ARG A O 1
ATOM 2808 N N . LYS A 1 356 ? 14.875 -4.129 -8.586 1 97.56 356 LYS A N 1
ATOM 2809 C CA . LYS A 1 356 ? 13.578 -3.463 -8.523 1 97.56 356 LYS A CA 1
ATOM 2810 C C . LYS A 1 356 ? 12.5 -4.289 -9.219 1 97.56 356 LYS A C 1
ATOM 2812 O O . LYS A 1 356 ? 12.812 -5.129 -10.07 1 97.56 356 LYS A O 1
ATOM 2817 N N . MET A 1 357 ? 11.305 -4.082 -8.852 1 98.31 357 MET A N 1
ATOM 2818 C CA . MET A 1 357 ? 10.117 -4.602 -9.516 1 98.31 357 MET A CA 1
ATOM 2819 C C . MET A 1 357 ? 9.25 -3.461 -10.039 1 98.31 357 MET A C 1
ATOM 2821 O O . MET A 1 357 ? 8.883 -2.557 -9.289 1 98.31 357 MET A O 1
ATOM 2825 N N . ASP A 1 358 ? 8.93 -3.457 -11.297 1 97.62 358 ASP A N 1
ATOM 2826 C CA . ASP A 1 358 ? 7.965 -2.545 -11.898 1 97.62 358 ASP A CA 1
ATOM 2827 C C . ASP A 1 358 ? 6.605 -3.223 -12.07 1 97.62 358 ASP A C 1
ATOM 2829 O O . ASP A 1 358 ? 6.523 -4.332 -12.602 1 97.62 358 ASP A O 1
ATOM 2833 N N . LEU A 1 359 ? 5.562 -2.57 -11.625 1 97.94 359 LEU A N 1
ATOM 2834 C CA . LEU A 1 359 ? 4.223 -3.119 -11.781 1 97.94 359 LEU A CA 1
ATOM 2835 C C . LEU A 1 359 ? 3.41 -2.299 -12.781 1 97.94 359 LEU A C 1
ATOM 2837 O O . LEU A 1 359 ? 3.268 -1.084 -12.617 1 97.94 359 LEU A O 1
ATOM 2841 N N . TYR A 1 360 ? 2.932 -2.973 -13.797 1 96.31 360 TYR A N 1
ATOM 2842 C CA . TYR A 1 360 ? 2.057 -2.379 -14.805 1 96.31 360 TYR A CA 1
ATOM 2843 C C . TYR A 1 360 ? 0.635 -2.912 -14.672 1 96.31 360 TYR A C 1
ATOM 2845 O O . TYR A 1 360 ? 0.43 -4.113 -14.492 1 96.31 360 TYR A O 1
ATOM 2853 N N . MET A 1 361 ? -0.297 -2.055 -14.75 1 93.62 361 MET A N 1
ATOM 2854 C CA . MET A 1 361 ? -1.699 -2.455 -14.672 1 93.62 361 MET A CA 1
ATOM 2855 C C . MET A 1 361 ? -2.383 -2.312 -16.031 1 93.62 361 MET A C 1
ATOM 2857 O O . MET A 1 361 ? -3.564 -2.633 -16.172 1 93.62 361 MET A O 1
ATOM 2861 N N . ASP A 1 362 ? -1.664 -1.784 -16.953 1 90.81 3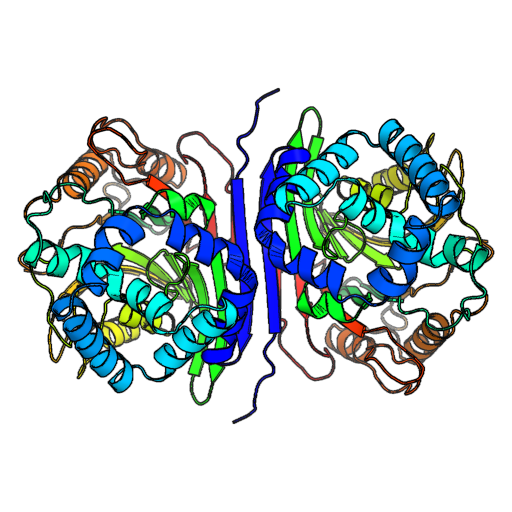62 ASP A N 1
ATOM 2862 C CA . ASP A 1 362 ? -2.125 -1.709 -18.344 1 90.81 362 ASP A CA 1
ATOM 2863 C C . ASP A 1 362 ? -1.133 -2.379 -19.281 1 90.81 362 ASP A C 1
ATOM 2865 O O . ASP A 1 362 ? -0.076 -2.848 -18.859 1 90.81 362 ASP A O 1
ATOM 2869 N N . ASN A 1 363 ? -1.542 -2.463 -20.562 1 93.75 363 ASN A N 1
ATOM 2870 C CA . ASN A 1 363 ? -0.74 -3.17 -21.562 1 93.75 363 ASN A CA 1
ATOM 2871 C C . ASN A 1 363 ? 0.628 -2.52 -21.734 1 93.75 363 ASN A C 1
ATOM 2873 O O . ASN A 1 363 ? 0.719 -1.356 -22.141 1 93.75 363 ASN A O 1
ATOM 2877 N N . THR A 1 364 ? 1.636 -3.207 -21.484 1 92.94 364 THR A N 1
ATOM 2878 C CA . THR A 1 364 ? 3.006 -2.709 -21.422 1 92.94 364 THR A CA 1
ATOM 2879 C C . THR A 1 364 ? 3.494 -2.303 -22.812 1 92.94 364 THR A C 1
ATOM 2881 O O . THR A 1 364 ? 4.5 -1.604 -22.953 1 92.94 364 THR A O 1
ATOM 2884 N N . LYS A 1 365 ? 2.826 -2.746 -23.875 1 90.5 365 LYS A N 1
ATOM 2885 C CA . LYS A 1 365 ? 3.277 -2.41 -25.219 1 90.5 365 LYS A CA 1
ATOM 2886 C C . LYS A 1 365 ? 3.041 -0.935 -25.531 1 90.5 365 LYS A C 1
ATOM 2888 O O . LYS A 1 365 ? 3.666 -0.376 -26.438 1 90.5 365 LYS A O 1
ATOM 2893 N N . PHE A 1 366 ? 2.104 -0.189 -24.938 1 85.94 366 PHE A N 1
ATOM 2894 C CA . PHE A 1 366 ? 1.801 1.213 -25.203 1 85.94 366 PHE A CA 1
ATOM 2895 C C . PHE A 1 366 ? 2.521 2.117 -24.219 1 85.94 366 PHE A C 1
ATOM 2897 O O . PHE A 1 366 ? 2.293 3.33 -24.188 1 85.94 366 PHE A O 1
ATOM 2904 N N . ASP A 1 367 ? 3.611 2.041 -24.031 1 63.12 367 ASP A N 1
ATOM 2905 C CA . ASP A 1 367 ? 4.562 2.717 -23.156 1 63.12 367 ASP A CA 1
ATOM 2906 C C . ASP A 1 367 ? 3.842 3.441 -22.016 1 63.12 367 ASP A C 1
ATOM 2908 O O . ASP A 1 367 ? 3.598 4.648 -22.109 1 63.12 367 ASP A O 1
ATOM 2912 N N . LEU A 1 368 ? 3.324 2.67 -21.219 1 73.19 368 LEU A N 1
ATOM 2913 C CA . LEU A 1 368 ? 2.955 3.328 -19.969 1 73.19 368 LEU A CA 1
ATOM 2914 C C . LEU A 1 368 ? 4.047 3.156 -18.922 1 73.19 368 LEU A C 1
ATOM 2916 O O . LEU A 1 368 ? 4.867 2.24 -19.016 1 73.19 368 LEU A O 1
ATOM 2920 N N . SER A 1 369 ? 4.367 4.172 -18.156 1 87.44 369 SER A N 1
ATOM 2921 C CA . SER A 1 369 ? 5.168 4.059 -16.938 1 87.44 369 SER A CA 1
ATOM 2922 C C . SER A 1 369 ? 4.527 3.1 -15.945 1 87.44 369 SER A C 1
ATOM 2924 O O . SER A 1 369 ? 3.311 2.916 -15.945 1 87.44 369 SER A O 1
ATOM 2926 N N . PRO A 1 370 ? 5.418 2.275 -15.344 1 95.19 370 PRO A N 1
ATOM 2927 C CA . PRO A 1 370 ? 4.816 1.448 -14.289 1 95.19 370 PRO A CA 1
ATOM 2928 C C . PRO A 1 370 ? 3.959 2.258 -13.32 1 95.19 370 PRO A C 1
ATOM 2930 O O . PRO A 1 370 ? 4.199 3.451 -13.125 1 95.19 370 PRO A O 1
ATOM 2933 N N . LEU A 1 371 ? 2.93 1.657 -12.859 1 95.5 371 LEU A N 1
ATOM 2934 C CA . LEU A 1 371 ? 2.156 2.309 -11.812 1 95.5 371 LEU A CA 1
ATOM 2935 C C . LEU A 1 371 ? 3.047 2.674 -10.625 1 95.5 371 LEU A C 1
ATOM 2937 O O . LEU A 1 371 ? 2.949 3.777 -10.086 1 95.5 371 LEU A O 1
ATOM 2941 N N . PHE A 1 372 ? 3.893 1.709 -10.266 1 96 372 PHE A N 1
ATOM 2942 C CA . PHE A 1 372 ? 4.922 1.997 -9.273 1 96 372 PHE A CA 1
ATOM 2943 C C . PHE A 1 372 ? 6.105 1.051 -9.43 1 96 372 PHE A C 1
ATOM 2945 O O . PHE A 1 372 ? 6.035 0.08 -10.188 1 96 372 PHE A O 1
ATOM 2952 N N . THR A 1 373 ? 7.191 1.412 -8.797 1 96.69 373 THR A N 1
ATOM 2953 C CA . THR A 1 373 ? 8.406 0.608 -8.688 1 96.69 373 THR A CA 1
ATOM 2954 C C . THR A 1 373 ? 8.734 0.319 -7.223 1 96.69 373 THR A C 1
ATOM 2956 O O . THR A 1 373 ? 8.672 1.216 -6.379 1 96.69 373 THR A O 1
ATOM 2959 N N . LEU A 1 374 ? 8.992 -0.932 -6.914 1 97.06 374 LEU A N 1
ATOM 2960 C CA . LEU A 1 374 ? 9.438 -1.312 -5.578 1 97.06 374 LEU A CA 1
ATOM 2961 C C . LEU A 1 374 ? 10.883 -1.796 -5.609 1 97.06 374 LEU A C 1
ATOM 2963 O O . LEU A 1 374 ? 11.289 -2.494 -6.539 1 97.06 374 LEU A O 1
ATOM 2967 N N . PRO A 1 375 ? 11.633 -1.406 -4.617 1 95.44 375 PRO A N 1
ATOM 2968 C CA . PRO A 1 375 ? 12.938 -2.049 -4.473 1 95.44 375 PRO A CA 1
ATOM 2969 C C . PRO A 1 375 ? 12.836 -3.5 -4.012 1 95.44 375 PRO A C 1
ATOM 2971 O O . PRO A 1 375 ? 11.977 -3.834 -3.197 1 95.44 375 PRO A O 1
ATOM 2974 N N . LEU A 1 376 ? 13.672 -4.273 -4.602 1 94.69 376 LEU A N 1
ATOM 2975 C CA . LEU A 1 376 ? 13.797 -5.637 -4.105 1 94.69 376 LEU A CA 1
ATOM 2976 C C . LEU A 1 376 ? 14.664 -5.684 -2.852 1 94.69 376 LEU A C 1
ATOM 2978 O O . LEU A 1 376 ? 15.852 -5.367 -2.904 1 94.69 376 LEU A O 1
ATOM 2982 N N . VAL A 1 377 ? 14.055 -5.852 -1.632 1 86.81 377 VAL A N 1
ATOM 2983 C CA . VAL A 1 377 ? 14.781 -5.809 -0.369 1 86.81 377 VAL A CA 1
ATOM 2984 C C . VAL A 1 377 ? 14.492 -7.074 0.437 1 86.81 377 VAL A C 1
ATOM 2986 O O . VAL A 1 377 ? 13.422 -7.672 0.298 1 86.81 377 VAL A O 1
ATOM 2989 N N . MET B 1 1 ? 7.297 -16.641 23.766 1 34.38 1 MET B N 1
ATOM 2990 C CA . MET B 1 1 ? 7.602 -16.141 22.438 1 34.38 1 MET B CA 1
ATOM 2991 C C . MET B 1 1 ? 7.195 -14.68 22.297 1 34.38 1 MET B C 1
ATOM 2993 O O . MET B 1 1 ? 6.121 -14.289 22.734 1 34.38 1 MET B O 1
ATOM 2997 N N . ALA B 1 2 ? 8.039 -13.773 22.156 1 42.97 2 ALA B N 1
ATOM 2998 C CA . ALA B 1 2 ? 7.766 -12.352 22.312 1 42.97 2 ALA B CA 1
ATOM 2999 C C . ALA B 1 2 ? 6.586 -11.922 21.438 1 42.97 2 ALA B C 1
ATOM 3001 O O . ALA B 1 2 ? 6.574 -12.164 20.234 1 42.97 2 ALA B O 1
ATOM 3002 N N . ASN B 1 3 ? 5.379 -11.953 21.984 1 57 3 ASN B N 1
ATOM 3003 C CA . ASN B 1 3 ? 4.152 -11.5 21.344 1 57 3 ASN B CA 1
ATOM 3004 C C . ASN B 1 3 ? 4.348 -10.172 20.625 1 57 3 ASN B C 1
ATOM 3006 O O . ASN B 1 3 ? 4.539 -9.133 21.25 1 57 3 ASN B O 1
ATOM 3010 N N . VAL B 1 4 ? 4.918 -10.227 19.391 1 66.44 4 VAL B N 1
ATOM 3011 C CA . VAL B 1 4 ? 5.129 -8.977 18.672 1 66.44 4 VAL B CA 1
ATOM 3012 C C . VAL B 1 4 ? 3.781 -8.328 18.344 1 66.44 4 VAL B C 1
ATOM 3014 O O . VAL B 1 4 ? 2.852 -9.008 17.906 1 66.44 4 VAL B O 1
ATOM 3017 N N . SER B 1 5 ? 3.58 -7.172 18.812 1 81.5 5 SER B N 1
ATOM 3018 C CA . SER B 1 5 ? 2.365 -6.418 18.516 1 81.5 5 SER B CA 1
ATOM 3019 C C . SER B 1 5 ? 2.152 -6.285 17.016 1 81.5 5 SER B C 1
ATOM 3021 O O . SER B 1 5 ? 3.092 -5.996 16.266 1 81.5 5 SER B O 1
ATOM 3023 N N . ALA B 1 6 ? 0.991 -6.633 16.562 1 90.56 6 ALA B N 1
ATOM 3024 C CA . ALA B 1 6 ? 0.654 -6.527 15.148 1 90.56 6 ALA B CA 1
ATOM 3025 C C . ALA B 1 6 ? 0.522 -5.066 14.727 1 90.56 6 ALA B C 1
ATOM 3027 O O . ALA B 1 6 ? -0.122 -4.27 15.414 1 90.56 6 ALA B O 1
ATOM 3028 N N . VAL B 1 7 ? 1.243 -4.691 13.688 1 92.94 7 VAL B N 1
ATOM 3029 C CA . VAL B 1 7 ? 1.11 -3.359 13.109 1 92.94 7 VAL B CA 1
ATOM 3030 C C . VAL B 1 7 ? 0.922 -3.469 11.594 1 92.94 7 VAL B C 1
ATOM 3032 O O . VAL B 1 7 ? 1.405 -4.418 10.969 1 92.94 7 VAL B O 1
ATOM 3035 N N . SER B 1 8 ? 0.207 -2.547 11.062 1 96.56 8 SER B N 1
ATOM 3036 C CA . SER B 1 8 ? -0.012 -2.562 9.617 1 96.56 8 SER B CA 1
ATOM 3037 C C . SER B 1 8 ? -0.258 -1.155 9.086 1 96.56 8 SER B C 1
ATOM 3039 O O . SER B 1 8 ? -0.66 -0.262 9.828 1 96.56 8 SER B O 1
ATOM 3041 N N . MET B 1 9 ? 0.049 -0.916 7.84 1 98.06 9 MET B N 1
ATOM 3042 C CA . MET B 1 9 ? -0.188 0.324 7.105 1 98.06 9 MET B CA 1
ATOM 3043 C C . MET B 1 9 ? -0.45 0.04 5.629 1 98.06 9 MET B C 1
ATOM 3045 O O . MET B 1 9 ? 0.439 -0.428 4.914 1 98.06 9 MET B O 1
ATOM 3049 N N . PRO B 1 10 ? -1.674 0.284 5.23 1 98.5 10 PRO B N 1
ATOM 3050 C CA . PRO B 1 10 ? -1.926 0.122 3.797 1 98.5 10 PRO B CA 1
ATOM 3051 C C . PRO B 1 10 ? -1.515 1.348 2.984 1 98.5 10 PRO B C 1
ATOM 3053 O O . PRO B 1 10 ? -1.669 2.48 3.447 1 98.5 10 PRO B O 1
ATOM 3056 N N . ILE B 1 11 ? -1.015 1.142 1.791 1 98.75 11 ILE B N 1
ATOM 3057 C CA . ILE B 1 11 ? -0.71 2.186 0.819 1 98.75 11 ILE B CA 1
ATOM 3058 C C . ILE B 1 11 ? -1.493 1.938 -0.468 1 98.75 11 ILE B C 1
ATOM 3060 O O . ILE B 1 11 ? -1.427 0.849 -1.042 1 98.75 11 ILE B O 1
ATOM 3064 N N . LEU B 1 12 ? -2.207 2.877 -0.89 1 98.62 12 LEU B N 1
ATOM 3065 C CA . LEU B 1 12 ? -2.861 2.799 -2.191 1 98.62 12 LEU B CA 1
ATOM 3066 C C . LEU B 1 12 ? -2.029 3.5 -3.26 1 98.62 12 LEU B C 1
ATOM 3068 O O . LEU B 1 12 ? -1.811 4.711 -3.188 1 98.62 12 LEU B O 1
ATOM 3072 N N . HIS B 1 13 ? -1.541 2.748 -4.203 1 98.38 13 HIS B N 1
ATOM 3073 C CA . HIS B 1 13 ? -0.985 3.336 -5.418 1 98.38 13 HIS B CA 1
ATOM 3074 C C . HIS B 1 13 ? -2.072 3.582 -6.457 1 98.38 13 HIS B C 1
ATOM 3076 O O . HIS B 1 13 ? -2.805 2.662 -6.828 1 98.38 13 HIS B O 1
ATOM 3082 N N . VAL B 1 14 ? -2.16 4.863 -6.961 1 97.56 14 VAL B N 1
ATOM 3083 C CA . VAL B 1 14 ? -3.271 5.184 -7.852 1 97.56 14 VAL B CA 1
ATOM 3084 C C . VAL B 1 14 ? -2.826 6.227 -8.875 1 97.56 14 VAL B C 1
ATOM 3086 O O . VAL B 1 14 ? -2.045 7.125 -8.562 1 97.56 14 VAL B O 1
ATOM 3089 N N . ARG B 1 15 ? -3.262 6.07 -10.078 1 96 15 ARG B N 1
ATOM 3090 C CA . ARG B 1 15 ? -3.1 7.035 -11.164 1 96 15 ARG B CA 1
ATOM 3091 C C . ARG B 1 15 ? -4.441 7.379 -11.797 1 96 15 ARG B C 1
ATOM 3093 O O . ARG B 1 15 ? -5.27 6.492 -12.031 1 96 15 ARG B O 1
ATOM 3100 N N . GLY B 1 16 ? -4.727 8.609 -12.047 1 95.88 16 GLY B N 1
ATOM 3101 C CA . GLY B 1 16 ? -5.957 9.094 -12.648 1 95.88 16 GLY B CA 1
ATOM 3102 C C . GLY B 1 16 ? -6.172 10.578 -12.453 1 95.88 16 GLY B C 1
ATOM 3103 O O . GLY B 1 16 ? -5.262 11.289 -12.016 1 95.88 16 GLY B O 1
ATOM 3104 N N . ASN B 1 17 ? -7.324 11.07 -12.875 1 97 17 ASN B N 1
ATOM 3105 C CA . ASN B 1 17 ? -7.652 12.461 -12.594 1 97 17 ASN B CA 1
ATOM 3106 C C . ASN B 1 17 ? -8.055 12.664 -11.133 1 97 17 ASN B C 1
ATOM 3108 O O . ASN B 1 17 ? -8.039 11.711 -10.344 1 97 17 ASN B O 1
ATOM 3112 N N . HIS B 1 18 ? -8.383 13.828 -10.734 1 97.31 18 HIS B N 1
ATOM 3113 C CA . HIS B 1 18 ? -8.703 14.141 -9.344 1 97.31 18 HIS B CA 1
ATOM 3114 C C . HIS B 1 18 ? -9.875 13.297 -8.844 1 97.31 18 HIS B C 1
ATOM 3116 O O . HIS B 1 18 ? -9.828 12.75 -7.742 1 97.31 18 HIS B O 1
ATOM 3122 N N . TYR B 1 19 ? -10.922 13.195 -9.641 1 97.75 19 TYR B N 1
ATOM 3123 C CA . TYR B 1 19 ? -12.07 12.391 -9.258 1 97.75 19 TYR B CA 1
ATOM 3124 C C . TYR B 1 19 ? -11.68 10.93 -9.094 1 97.75 19 TYR B C 1
ATOM 3126 O O . TYR B 1 19 ? -12.078 10.273 -8.125 1 97.75 19 TYR B O 1
ATOM 3134 N N . ASP B 1 20 ? -10.875 10.375 -10.039 1 97.31 20 ASP B N 1
ATOM 3135 C CA . ASP B 1 20 ? -10.461 8.977 -10.016 1 97.31 20 ASP B CA 1
ATOM 3136 C C . ASP B 1 20 ? -9.672 8.664 -8.742 1 97.31 20 ASP B C 1
ATOM 3138 O O . ASP B 1 20 ? -9.875 7.613 -8.133 1 97.31 20 ASP B O 1
ATOM 3142 N N . VAL B 1 21 ? -8.781 9.539 -8.422 1 97.94 21 VAL B N 1
ATOM 3143 C CA . VAL B 1 21 ? -7.957 9.336 -7.238 1 97.94 21 VAL B CA 1
ATOM 3144 C C . VAL B 1 21 ? -8.836 9.297 -5.992 1 97.94 21 VAL B C 1
ATOM 3146 O O . VAL B 1 21 ? -8.672 8.422 -5.137 1 97.94 21 VAL B O 1
ATOM 3149 N N . GLY B 1 22 ? -9.758 10.25 -5.906 1 98.44 22 GLY B N 1
ATOM 3150 C CA . GLY B 1 22 ? -10.719 10.219 -4.809 1 98.44 22 GLY B CA 1
ATOM 3151 C C . GLY B 1 22 ? -11.539 8.945 -4.773 1 98.44 22 GLY B C 1
ATOM 3152 O O . GLY B 1 22 ? -11.656 8.305 -3.727 1 98.44 22 GLY B O 1
ATOM 3153 N N . TYR B 1 23 ? -12.047 8.594 -5.926 1 98.12 23 TYR B N 1
ATOM 3154 C CA . TYR B 1 23 ? -12.938 7.441 -6.023 1 98.12 23 TYR B CA 1
ATOM 3155 C C . TYR B 1 23 ? -12.219 6.16 -5.633 1 98.12 23 TYR B C 1
ATOM 3157 O O . TYR B 1 23 ? -12.742 5.348 -4.867 1 98.12 23 TYR B O 1
ATOM 3165 N N . GLN B 1 24 ? -11.039 5.98 -6.109 1 97.31 24 GLN B N 1
ATOM 3166 C CA . GLN B 1 24 ? -10.266 4.777 -5.809 1 97.31 24 GLN B CA 1
ATOM 3167 C C . GLN B 1 24 ? -9.867 4.734 -4.336 1 97.31 24 GLN B C 1
ATOM 3169 O O . GLN B 1 24 ? -9.836 3.666 -3.725 1 97.31 24 GLN B O 1
ATOM 3174 N N . THR B 1 25 ? -9.531 5.863 -3.773 1 98.31 25 THR B N 1
ATOM 3175 C CA . THR B 1 25 ? -9.242 5.922 -2.346 1 98.31 25 THR B CA 1
ATOM 3176 C C . THR B 1 25 ? -10.469 5.52 -1.529 1 98.31 25 THR B C 1
ATOM 3178 O O . THR B 1 25 ? -10.375 4.684 -0.627 1 98.31 25 THR B O 1
ATOM 3181 N N . GLY B 1 26 ? -11.586 6.105 -1.91 1 98 26 GLY B N 1
ATOM 3182 C CA . GLY B 1 26 ? -12.82 5.812 -1.201 1 98 26 GLY B CA 1
ATOM 3183 C C . GLY B 1 26 ? -13.234 4.355 -1.293 1 98 26 GLY B C 1
ATOM 3184 O O . GLY B 1 26 ? -13.594 3.742 -0.287 1 98 26 GLY B O 1
ATOM 3185 N N . THR B 1 27 ? -13.156 3.805 -2.486 1 96.06 27 THR B N 1
ATOM 3186 C CA . THR B 1 27 ? -13.586 2.426 -2.686 1 96.06 27 THR B CA 1
ATOM 3187 C C . THR B 1 27 ? -12.633 1.456 -1.991 1 96.06 27 THR B C 1
ATOM 3189 O O . THR B 1 27 ? -13.07 0.467 -1.399 1 96.06 27 THR B O 1
ATOM 3192 N N . THR B 1 28 ? -11.375 1.726 -2.033 1 96.75 28 THR B N 1
ATOM 3193 C CA . THR B 1 28 ? -10.375 0.835 -1.451 1 96.75 28 THR B CA 1
ATOM 3194 C C . THR B 1 28 ? -10.469 0.84 0.072 1 96.75 28 THR B C 1
ATOM 3196 O O . THR B 1 28 ? -10.352 -0.209 0.709 1 96.75 28 THR B O 1
ATOM 3199 N N . PHE B 1 29 ? -10.664 2.014 0.625 1 97.75 29 PHE B N 1
ATOM 3200 C CA . PHE B 1 29 ? -10.633 2.145 2.076 1 97.75 29 PHE B CA 1
ATOM 3201 C C . PHE B 1 29 ? -12.023 2.441 2.627 1 97.75 29 PHE B C 1
ATOM 3203 O O . PHE B 1 29 ? -12.156 3.145 3.631 1 97.75 29 PHE B O 1
ATOM 3210 N N . GLN B 1 30 ? -13.047 1.981 1.935 1 96.44 30 GLN B N 1
ATOM 3211 C CA . GLN B 1 30 ? -14.438 2.24 2.285 1 96.44 30 GLN B CA 1
ATOM 3212 C C . GLN B 1 30 ? -14.703 1.92 3.754 1 96.44 30 GLN B C 1
ATOM 3214 O O . GLN B 1 30 ? -15.18 2.771 4.504 1 96.44 30 GLN B O 1
ATOM 3219 N N . ASN B 1 31 ? -14.344 0.749 4.191 1 94.56 31 ASN B N 1
ATOM 3220 C CA . ASN B 1 31 ? -14.617 0.314 5.559 1 94.56 31 ASN B CA 1
ATOM 3221 C C . ASN B 1 31 ? -13.836 1.137 6.578 1 94.56 31 ASN B C 1
ATOM 3223 O O . ASN B 1 31 ? -14.359 1.48 7.637 1 94.56 31 ASN B O 1
ATOM 3227 N N . ARG B 1 32 ? -12.633 1.43 6.289 1 96.75 32 ARG B N 1
ATOM 3228 C CA . ARG B 1 32 ? -11.797 2.217 7.195 1 96.75 32 ARG B CA 1
ATOM 3229 C C . ARG B 1 32 ? -12.375 3.615 7.391 1 96.75 32 ARG B C 1
ATOM 3231 O O . ARG B 1 32 ? -12.445 4.109 8.516 1 96.75 32 ARG B O 1
ATOM 3238 N N . ILE B 1 33 ? -12.805 4.234 6.273 1 98.06 33 ILE B N 1
ATOM 3239 C CA . ILE B 1 33 ? -13.336 5.594 6.348 1 98.06 33 ILE B CA 1
ATOM 3240 C C . ILE B 1 33 ? -14.656 5.59 7.113 1 98.06 33 ILE B C 1
ATOM 3242 O O . ILE B 1 33 ? -14.875 6.43 7.988 1 98.06 33 ILE B O 1
ATOM 3246 N N . LYS B 1 34 ? -15.5 4.609 6.871 1 97.25 34 LYS B N 1
ATOM 3247 C CA . LYS B 1 34 ? -16.781 4.516 7.555 1 97.25 34 LYS B CA 1
ATOM 3248 C C . LYS B 1 34 ? -16.594 4.254 9.047 1 97.25 34 LYS B C 1
ATOM 3250 O O . LYS B 1 34 ? -17.281 4.863 9.883 1 97.25 34 LYS B O 1
ATOM 3255 N N . LEU B 1 35 ? -15.703 3.332 9.375 1 96.5 35 LEU B N 1
ATOM 3256 C CA . LEU B 1 35 ? -15.477 3.004 10.773 1 96.5 35 LEU B CA 1
ATOM 3257 C C . LEU B 1 35 ? -14.859 4.188 11.516 1 96.5 35 LEU B C 1
ATOM 3259 O O . LEU B 1 35 ? -15.203 4.445 12.672 1 96.5 35 LEU B O 1
ATOM 3263 N N . PHE B 1 36 ? -13.961 4.879 10.891 1 97.56 36 PHE B N 1
ATOM 3264 C CA . PHE B 1 36 ? -13.414 6.09 11.492 1 97.56 36 PHE B CA 1
ATOM 3265 C C . PHE B 1 36 ? -14.523 7.098 11.773 1 97.56 36 PHE B C 1
ATOM 3267 O O . PHE B 1 36 ? -14.594 7.668 12.859 1 97.56 36 PHE B O 1
ATOM 3274 N N . TYR B 1 37 ? -15.352 7.328 10.734 1 97.19 37 TYR B N 1
ATOM 3275 C CA . TYR B 1 37 ? -16.469 8.258 10.828 1 97.19 37 TYR B CA 1
ATOM 3276 C C . TYR B 1 37 ? -17.375 7.902 12.008 1 97.19 37 TYR B C 1
ATOM 3278 O O . TYR B 1 37 ? -17.891 8.789 12.695 1 97.19 37 TYR B O 1
ATOM 3286 N N . GLN B 1 38 ? -17.5 6.641 12.359 1 96.81 38 GLN B N 1
ATOM 3287 C CA . GLN B 1 38 ? -18.406 6.148 13.391 1 96.81 38 GLN B CA 1
ATOM 3288 C C . GLN B 1 38 ? -17.719 6.141 14.758 1 96.81 38 GLN B C 1
ATOM 3290 O O . GLN B 1 38 ? -18.375 6.352 15.781 1 96.81 38 GLN B O 1
ATOM 3295 N N . ARG B 1 39 ? -16.406 5.984 14.758 1 95.88 39 ARG B N 1
ATOM 3296 C CA . ARG B 1 39 ? -15.766 5.668 16.031 1 95.88 39 ARG B CA 1
ATOM 3297 C C . ARG B 1 39 ? -14.977 6.859 16.547 1 95.88 39 ARG B C 1
ATOM 3299 O O . ARG B 1 39 ? -14.664 6.934 17.734 1 95.88 39 ARG B O 1
ATOM 3306 N N . SER B 1 40 ? -14.57 7.742 15.711 1 93.56 40 SER B N 1
ATOM 3307 C CA . SER B 1 40 ? -13.82 8.914 16.156 1 93.56 40 SER B CA 1
ATOM 3308 C C . SER B 1 40 ? -14.656 9.781 17.094 1 93.56 40 SER B C 1
ATOM 3310 O O . SER B 1 40 ? -15.75 10.234 16.719 1 93.56 40 SER B O 1
ATOM 3312 N N . LEU B 1 41 ? -14.133 10.102 18.234 1 89.69 41 LEU B N 1
ATOM 3313 C CA . LEU B 1 41 ? -14.836 10.953 19.188 1 89.69 41 LEU B CA 1
ATOM 3314 C C . LEU B 1 41 ? -14.93 12.391 18.672 1 89.69 41 LEU B C 1
ATOM 3316 O O . LEU B 1 41 ? -15.93 13.07 18.906 1 89.69 41 LEU B O 1
ATOM 3320 N N . LEU B 1 42 ? -13.938 12.781 17.953 1 87.62 42 LEU B N 1
ATOM 3321 C CA . LEU B 1 42 ? -13.953 14.133 17.391 1 87.62 42 LEU B CA 1
ATOM 3322 C C . LEU B 1 42 ? -15.062 14.281 16.359 1 87.62 42 LEU B C 1
ATOM 3324 O O . LEU B 1 42 ? -15.703 15.328 16.281 1 87.62 42 LEU B O 1
ATOM 3328 N N . VAL B 1 43 ? -15.227 13.242 15.578 1 93.25 43 VAL B N 1
ATOM 3329 C CA . VAL B 1 43 ? -16.281 13.281 14.57 1 93.25 43 VAL B CA 1
ATOM 3330 C C . VAL B 1 43 ? -17.656 13.234 15.258 1 93.25 43 VAL B C 1
ATOM 3332 O O . VAL B 1 43 ? -18.516 14.078 15 1 93.25 43 VAL B O 1
ATOM 3335 N N . GLN B 1 44 ? -17.812 12.336 16.203 1 92.75 44 GLN B N 1
ATOM 3336 C CA . GLN B 1 44 ? -19.109 12.039 16.781 1 92.75 44 GLN B CA 1
ATOM 3337 C C . GLN B 1 44 ? -19.516 13.125 17.781 1 92.75 44 GLN B C 1
ATOM 3339 O O . GLN B 1 44 ? -20.703 13.438 17.906 1 92.75 44 GLN B O 1
ATOM 3344 N N . GLU B 1 45 ? -18.578 13.719 18.422 1 88.81 45 GLU B N 1
ATOM 3345 C CA . GLU B 1 45 ? -18.922 14.594 19.531 1 88.81 45 GLU B CA 1
ATOM 3346 C C . GLU B 1 45 ? -18.75 16.062 19.156 1 88.81 45 GLU B C 1
ATOM 3348 O O . GLU B 1 45 ? -19.266 16.953 19.844 1 88.81 45 GLU B O 1
ATOM 3353 N N . LYS B 1 46 ? -18.062 16.297 18.094 1 89.25 46 LYS B N 1
ATOM 3354 C CA . LYS B 1 46 ? -17.828 17.703 17.75 1 89.25 46 LYS B CA 1
ATOM 3355 C C . LYS B 1 46 ? -18.328 18.016 16.344 1 89.25 46 LYS B C 1
ATOM 3357 O O . LYS B 1 46 ? -19.234 18.844 16.172 1 89.25 46 LYS B O 1
ATOM 3362 N N . LEU B 1 47 ? -17.875 17.312 15.398 1 93.5 47 LEU B N 1
ATOM 3363 C CA . LEU B 1 47 ? -18.156 17.641 14.008 1 93.5 47 LEU B CA 1
ATOM 3364 C C . LEU B 1 47 ? -19.641 17.453 13.695 1 93.5 47 LEU B C 1
ATOM 3366 O O . LEU B 1 47 ? -20.266 18.344 13.109 1 93.5 47 LEU B O 1
ATOM 3370 N N . LEU B 1 48 ? -20.156 16.328 14.047 1 93.75 48 LEU B N 1
ATOM 3371 C CA . LEU B 1 48 ? -21.531 16.016 13.688 1 93.75 48 LEU B CA 1
ATOM 3372 C C . LEU B 1 48 ? -22.516 16.875 14.469 1 93.75 48 LEU B C 1
ATOM 3374 O O . LEU B 1 48 ? -23.469 17.406 13.898 1 93.75 48 LEU B O 1
ATOM 3378 N N . PRO B 1 49 ? -22.297 17.031 15.781 1 91.69 49 PRO B N 1
ATOM 3379 C CA . PRO B 1 49 ? -23.172 17.969 16.5 1 91.69 49 PRO B CA 1
ATOM 3380 C C . PRO B 1 49 ? -23.094 19.391 15.93 1 91.69 49 PRO B C 1
ATOM 3382 O O . PRO B 1 49 ? -24.125 20.078 15.859 1 91.69 49 PRO B O 1
ATOM 3385 N N . PHE B 1 50 ? -21.953 19.812 15.555 1 92.88 50 PHE B N 1
ATOM 3386 C CA . PHE B 1 50 ? -21.797 21.125 14.922 1 92.88 50 PHE B CA 1
ATOM 3387 C C . PHE B 1 50 ? -22.625 21.203 13.641 1 92.88 50 PHE B C 1
ATOM 3389 O O . PHE B 1 50 ? -23.375 22.172 13.445 1 92.88 50 PHE B O 1
ATOM 3396 N N . TYR B 1 51 ? -22.578 20.25 12.805 1 94.38 51 TYR B N 1
ATOM 3397 C CA . TYR B 1 51 ? -23.219 20.25 11.5 1 94.38 51 TYR B CA 1
ATOM 3398 C C . TYR B 1 51 ? -24.719 20.047 11.625 1 94.38 51 TYR B C 1
ATOM 3400 O O . TYR B 1 51 ? -25.469 20.391 10.711 1 94.38 51 TYR B O 1
ATOM 3408 N N . SER B 1 52 ? -25.125 19.453 12.703 1 93 52 SER B N 1
ATOM 3409 C CA . SER B 1 52 ? -26.547 19.219 12.906 1 93 52 SER B CA 1
ATOM 3410 C C . SER B 1 52 ? -27.297 20.531 13.156 1 93 52 SER B C 1
ATOM 3412 O O . SER B 1 52 ? -28.516 20.594 13.023 1 93 52 SER B O 1
ATOM 3414 N N . GLN B 1 53 ? -26.578 21.547 13.555 1 93.31 53 GLN B N 1
ATOM 3415 C CA . GLN B 1 53 ? -27.172 22.859 13.797 1 93.31 53 GLN B CA 1
ATOM 3416 C C . GLN B 1 53 ? -27.234 23.672 12.516 1 93.31 53 GLN B C 1
ATOM 3418 O O . GLN B 1 53 ? -26.344 23.578 11.656 1 93.31 53 GLN B O 1
ATOM 3423 N N . ARG B 1 54 ? -28.234 24.5 12.445 1 94.5 54 ARG B N 1
ATOM 3424 C CA . ARG B 1 54 ? -28.406 25.359 11.281 1 94.5 54 ARG B CA 1
ATOM 3425 C C . ARG B 1 54 ? -27.172 26.234 11.07 1 94.5 54 ARG B C 1
ATOM 3427 O O . ARG B 1 54 ? -26.672 26.359 9.945 1 94.5 54 ARG B O 1
ATOM 3434 N N . ARG B 1 55 ? -26.688 26.828 12.102 1 92.94 55 ARG B N 1
ATOM 3435 C CA . ARG B 1 55 ? -25.531 27.703 12.008 1 92.94 55 ARG B CA 1
ATOM 3436 C C . ARG B 1 55 ? -24.312 26.938 11.508 1 92.94 55 ARG B C 1
ATOM 3438 O O . ARG B 1 55 ? -23.516 27.469 10.734 1 92.94 55 ARG B O 1
ATOM 3445 N N . GLY B 1 56 ? -24.109 25.734 12.039 1 94.75 56 GLY B N 1
ATOM 3446 C CA . GLY B 1 56 ? -23.016 24.906 11.578 1 94.75 56 GLY B CA 1
ATOM 3447 C C . GLY B 1 56 ? -23.062 24.625 10.086 1 94.75 56 GLY B C 1
ATOM 3448 O O . GLY B 1 56 ? -22.047 24.703 9.406 1 94.75 56 GLY B O 1
ATOM 3449 N N . ARG B 1 57 ? -24.219 24.375 9.57 1 96.19 57 ARG B N 1
ATOM 3450 C CA . ARG B 1 57 ? -24.406 24.109 8.141 1 96.19 57 ARG B CA 1
ATOM 3451 C C . ARG B 1 57 ? -24.125 25.359 7.32 1 96.19 57 ARG B C 1
ATOM 3453 O O . ARG B 1 57 ? -23.562 25.281 6.223 1 96.19 57 ARG B O 1
ATOM 3460 N N . GLU B 1 58 ? -24.531 26.484 7.82 1 96.12 58 GLU B N 1
ATOM 3461 C CA . GLU B 1 58 ? -24.281 27.75 7.133 1 96.12 58 GLU B CA 1
ATOM 3462 C C . GLU B 1 58 ? -22.781 28.016 7.027 1 96.12 58 GLU B C 1
ATOM 3464 O O . GLU B 1 58 ? -22.297 28.453 5.977 1 96.12 58 GLU B O 1
ATOM 3469 N N . ILE B 1 59 ? -22.094 27.781 8.094 1 96.12 59 ILE B N 1
ATOM 3470 C CA . ILE B 1 59 ? -20.656 27.969 8.117 1 96.12 59 ILE B CA 1
ATOM 3471 C C . ILE B 1 59 ? -19.984 27.016 7.125 1 96.12 59 ILE B C 1
ATOM 3473 O O . ILE B 1 59 ? -19.125 27.422 6.344 1 96.12 59 ILE B O 1
ATOM 3477 N N . ALA B 1 60 ? -20.406 25.75 7.148 1 97.25 60 ALA B N 1
ATOM 3478 C CA . ALA B 1 60 ? -19.875 24.75 6.227 1 97.25 60 ALA B CA 1
ATOM 3479 C C . ALA B 1 60 ? -20.109 25.172 4.777 1 97.25 60 ALA B C 1
ATOM 3481 O O . ALA B 1 60 ? -19.234 24.984 3.924 1 97.25 60 ALA B O 1
ATOM 3482 N N . GLU B 1 61 ? -21.219 25.719 4.5 1 97.75 61 GLU B N 1
ATOM 3483 C CA . GLU B 1 61 ? -21.562 26.156 3.148 1 97.75 61 GLU B CA 1
ATOM 3484 C C . GLU B 1 61 ? -20.656 27.312 2.699 1 97.75 61 GLU B C 1
ATOM 3486 O O . GLU B 1 61 ? -20.312 27.406 1.52 1 97.75 61 GLU B O 1
ATOM 3491 N N . VAL B 1 62 ? -20.391 28.188 3.596 1 97.56 62 VAL B N 1
ATOM 3492 C CA . VAL B 1 62 ? -19.516 29.297 3.264 1 97.56 62 VAL B CA 1
ATOM 3493 C C . VAL B 1 62 ? -18.125 28.781 2.895 1 97.56 62 VAL B C 1
ATOM 3495 O O . VAL B 1 62 ? -17.531 29.203 1.898 1 97.56 62 VAL B O 1
ATOM 3498 N N . TYR B 1 63 ? -17.609 27.844 3.689 1 97.75 63 TYR B N 1
ATOM 3499 C CA . TYR B 1 63 ? -16.328 27.234 3.381 1 97.75 63 TYR B CA 1
ATOM 3500 C C . TYR B 1 63 ? -16.375 26.484 2.055 1 97.75 63 TYR B C 1
ATOM 3502 O O . TYR B 1 63 ? -15.414 26.516 1.281 1 97.75 63 TYR B O 1
ATOM 3510 N N . LEU B 1 64 ? -17.469 25.781 1.785 1 98.12 64 LEU B N 1
ATOM 3511 C CA . LEU B 1 64 ? -17.609 25.031 0.542 1 98.12 64 LEU B CA 1
ATOM 3512 C C . LEU B 1 64 ? -17.562 25.969 -0.663 1 98.12 64 LEU B C 1
ATOM 3514 O O . LEU B 1 64 ? -16.922 25.656 -1.67 1 98.12 64 LEU B O 1
ATOM 3518 N N . ARG B 1 65 ? -18.25 27.062 -0.562 1 96.5 65 ARG B N 1
ATOM 3519 C CA . ARG B 1 65 ? -18.25 28.031 -1.652 1 96.5 65 ARG B CA 1
ATOM 3520 C C . ARG B 1 65 ? -16.844 28.547 -1.929 1 96.5 65 ARG B C 1
ATOM 3522 O O . ARG B 1 65 ? -16.422 28.625 -3.084 1 96.5 65 ARG B O 1
ATOM 3529 N N . GLY B 1 66 ? -16.141 28.938 -0.875 1 94.06 66 GLY B N 1
ATOM 3530 C CA . GLY B 1 66 ? -14.766 29.375 -1.037 1 94.06 66 GLY B CA 1
ATOM 3531 C C . GLY B 1 66 ? -13.875 28.312 -1.66 1 94.06 66 GLY B C 1
ATOM 3532 O O . GLY B 1 66 ? -13.078 28.609 -2.555 1 94.06 66 GLY B O 1
ATOM 3533 N N . ALA B 1 67 ? -13.984 27.078 -1.185 1 95.94 67 ALA B N 1
ATOM 3534 C CA . ALA B 1 67 ? -13.18 25.969 -1.701 1 95.94 67 ALA B CA 1
ATOM 3535 C C . ALA B 1 67 ? -13.508 25.703 -3.166 1 95.94 67 ALA B C 1
ATOM 3537 O O . ALA B 1 67 ? -12.617 25.391 -3.961 1 95.94 67 ALA B O 1
ATOM 3538 N N . ARG B 1 68 ? -14.789 25.734 -3.506 1 95.75 68 ARG B N 1
ATOM 3539 C CA . ARG B 1 68 ? -15.219 25.516 -4.883 1 95.75 68 ARG B CA 1
ATOM 3540 C C . ARG B 1 68 ? -14.633 26.562 -5.816 1 95.75 68 ARG B C 1
ATOM 3542 O O . ARG B 1 68 ? -14.242 26.266 -6.945 1 95.75 68 ARG B O 1
ATOM 3549 N N . ASP B 1 69 ? -14.57 27.734 -5.387 1 93.38 69 ASP B N 1
ATOM 3550 C CA . ASP B 1 69 ? -14.062 28.844 -6.191 1 93.38 69 ASP B CA 1
ATOM 3551 C C . ASP B 1 69 ? -12.555 28.75 -6.383 1 93.38 69 ASP B C 1
ATOM 3553 O O . ASP B 1 69 ? -12.047 29 -7.48 1 93.38 69 ASP B O 1
ATOM 3557 N N . ASN B 1 70 ? -11.891 28.359 -5.344 1 93.25 70 ASN B N 1
ATOM 3558 C CA . ASN B 1 70 ? -10.43 28.406 -5.352 1 93.25 70 ASN B CA 1
ATOM 3559 C C . ASN B 1 70 ? -9.82 27.094 -5.797 1 93.25 70 ASN B C 1
ATOM 3561 O O . ASN B 1 70 ? -8.719 27.062 -6.34 1 93.25 70 ASN B O 1
ATOM 3565 N N . PHE B 1 71 ? -10.516 26 -5.477 1 96.31 71 PHE B N 1
ATOM 3566 C CA . PHE B 1 71 ? -9.961 24.672 -5.742 1 96.31 71 PHE B CA 1
ATOM 3567 C C . PHE B 1 71 ? -11.031 23.734 -6.27 1 96.31 71 PHE B C 1
ATOM 3569 O O . PHE B 1 71 ? -11.258 22.656 -5.707 1 96.31 71 PHE B O 1
ATOM 3576 N N . PRO B 1 72 ? -11.602 24.016 -7.426 1 96.81 72 PRO B N 1
ATOM 3577 C CA . PRO B 1 72 ? -12.672 23.172 -7.938 1 96.81 72 PRO B CA 1
ATOM 3578 C C . PRO B 1 72 ? -12.219 21.734 -8.188 1 96.81 72 PRO B C 1
ATOM 3580 O O . PRO B 1 72 ? -13.016 20.797 -8.047 1 96.81 72 PRO B O 1
ATOM 3583 N N . HIS B 1 73 ? -10.961 21.531 -8.578 1 97.06 73 HIS B N 1
ATOM 3584 C CA . HIS B 1 73 ? -10.469 20.188 -8.852 1 97.06 73 HIS B CA 1
ATOM 3585 C C . HIS B 1 73 ? -10.414 19.359 -7.574 1 97.06 73 HIS B C 1
ATOM 3587 O O . HIS B 1 73 ? -10.586 18.141 -7.617 1 97.06 73 HIS B O 1
ATOM 3593 N N . LEU B 1 74 ? -10.203 19.969 -6.41 1 98.12 74 LEU B N 1
ATOM 3594 C CA . LEU B 1 74 ? -10.156 19.234 -5.156 1 98.12 74 LEU B CA 1
ATOM 3595 C C . LEU B 1 74 ? -11.555 18.891 -4.664 1 98.12 74 LEU B C 1
ATOM 3597 O O . LEU B 1 74 ? -11.75 17.906 -3.949 1 98.12 74 LEU B O 1
ATOM 3601 N N . ILE B 1 75 ? -12.492 19.75 -5.113 1 98.62 75 ILE B N 1
ATOM 3602 C CA . ILE B 1 75 ? -13.891 19.406 -4.855 1 98.62 75 ILE B CA 1
ATOM 3603 C C . ILE B 1 75 ? -14.25 18.125 -5.586 1 98.62 75 ILE B C 1
ATOM 3605 O O . ILE B 1 75 ? -14.953 17.266 -5.043 1 98.62 75 ILE B O 1
ATOM 3609 N N . ARG B 1 76 ? -13.719 17.922 -6.742 1 97.75 76 ARG B N 1
ATOM 3610 C CA . ARG B 1 76 ? -13.945 16.703 -7.496 1 97.75 76 ARG B CA 1
ATOM 3611 C C . ARG B 1 76 ? -13.273 15.508 -6.816 1 97.75 76 ARG B C 1
ATOM 3613 O O . ARG B 1 76 ? -13.789 14.391 -6.867 1 97.75 76 ARG B O 1
ATOM 3620 N N . GLU B 1 77 ? -12.141 15.75 -6.258 1 98.25 77 GLU B N 1
ATOM 3621 C CA . GLU B 1 77 ? -11.469 14.688 -5.516 1 98.25 77 GLU B CA 1
ATOM 3622 C C . GLU B 1 77 ? -12.305 14.234 -4.32 1 98.25 77 GLU B C 1
ATOM 3624 O O . GLU B 1 77 ? -12.445 13.039 -4.066 1 98.25 77 GLU B O 1
ATOM 3629 N N . ILE B 1 78 ? -12.883 15.203 -3.619 1 98.81 78 ILE B N 1
ATOM 3630 C CA . ILE B 1 78 ? -13.742 14.906 -2.48 1 98.81 78 ILE B CA 1
ATOM 3631 C C . ILE B 1 78 ? -15 14.18 -2.961 1 98.81 78 ILE B C 1
ATOM 3633 O O . ILE B 1 78 ? -15.445 13.211 -2.336 1 98.81 78 ILE B O 1
ATOM 3637 N N . GLN B 1 79 ? -15.578 14.664 -4.066 1 98.81 79 GLN B N 1
ATOM 3638 C CA . GLN B 1 79 ? -16.75 13.992 -4.625 1 98.81 79 GLN B CA 1
ATOM 3639 C C . GLN B 1 79 ? -16.438 12.547 -4.992 1 98.81 79 GLN B C 1
ATOM 3641 O O . GLN B 1 79 ? -17.234 11.641 -4.742 1 98.81 79 GLN B O 1
ATOM 3646 N N . GLY B 1 80 ? -15.266 12.344 -5.609 1 98.69 80 GLY B N 1
ATOM 3647 C CA . GLY B 1 80 ? -14.836 10.984 -5.898 1 98.69 80 GLY B CA 1
ATOM 3648 C C . GLY B 1 80 ? -14.734 10.109 -4.664 1 98.69 80 GLY B C 1
ATOM 3649 O O . GLY B 1 80 ? -15.219 8.977 -4.66 1 98.69 80 GLY B O 1
ATOM 3650 N N . MET B 1 81 ? -14.117 10.617 -3.66 1 98.75 81 MET B N 1
ATOM 3651 C CA . MET B 1 81 ? -13.969 9.859 -2.418 1 98.75 81 MET B CA 1
ATOM 3652 C C . MET B 1 81 ? -15.328 9.508 -1.827 1 98.75 81 MET B C 1
ATOM 3654 O O . MET B 1 81 ? -15.555 8.367 -1.419 1 98.75 81 MET B O 1
ATOM 3658 N N . ALA B 1 82 ? -16.219 10.531 -1.774 1 98.81 82 ALA B N 1
ATOM 3659 C CA . ALA B 1 82 ? -17.562 10.305 -1.258 1 98.81 82 ALA B CA 1
ATOM 3660 C C . ALA B 1 82 ? -18.266 9.195 -2.033 1 98.81 82 ALA B C 1
ATOM 3662 O O . ALA B 1 82 ? -18.828 8.273 -1.438 1 98.81 82 ALA B O 1
ATOM 3663 N N . ASP B 1 83 ? -18.219 9.273 -3.373 1 98.69 83 ASP B N 1
ATOM 3664 C CA . ASP B 1 83 ? -18.844 8.258 -4.227 1 98.69 83 ASP B CA 1
ATOM 3665 C C . ASP B 1 83 ? -18.234 6.887 -3.982 1 98.69 83 ASP B C 1
ATOM 3667 O O . ASP B 1 83 ? -18.938 5.879 -3.939 1 98.69 83 ASP B O 1
ATOM 3671 N N . GLY B 1 84 ? -16.922 6.832 -3.844 1 97.69 84 GLY B N 1
ATOM 3672 C CA . GLY B 1 84 ? -16.25 5.57 -3.604 1 97.69 84 GLY B CA 1
ATOM 3673 C C . GLY B 1 84 ? -16.609 4.941 -2.271 1 97.69 84 GLY B C 1
ATOM 3674 O O . GLY B 1 84 ? -16.797 3.725 -2.184 1 97.69 84 GLY B O 1
ATOM 3675 N N . VAL B 1 85 ? -16.688 5.746 -1.292 1 98 85 VAL B N 1
ATOM 3676 C CA . VAL B 1 85 ? -17.031 5.258 0.04 1 98 85 VAL B CA 1
ATOM 3677 C C . VAL B 1 85 ? -18.5 4.879 0.091 1 98 85 VAL B C 1
ATOM 3679 O O . VAL B 1 85 ? -18.906 4.004 0.865 1 98 85 VAL B O 1
ATOM 3682 N N . GLY B 1 86 ? -19.328 5.508 -0.686 1 97.75 86 GLY B N 1
ATOM 3683 C CA . GLY B 1 86 ? -20.781 5.379 -0.61 1 97.75 86 GLY B CA 1
ATOM 3684 C C . GLY B 1 86 ? -21.406 6.254 0.46 1 97.75 86 GLY B C 1
ATOM 3685 O O . GLY B 1 86 ? -22.344 5.84 1.141 1 97.75 86 GLY B O 1
ATOM 3686 N N . MET B 1 87 ? -20.828 7.398 0.711 1 98.25 87 MET B N 1
ATOM 3687 C CA . MET B 1 87 ? -21.344 8.422 1.622 1 98.25 87 MET B CA 1
ATOM 3688 C C . MET B 1 87 ? -21.719 9.688 0.861 1 98.25 87 MET B C 1
ATOM 3690 O O . MET B 1 87 ? -21.375 9.836 -0.312 1 98.25 87 MET B O 1
ATOM 3694 N N . THR B 1 88 ? -22.453 10.562 1.507 1 98.44 88 THR B N 1
ATOM 3695 C CA . THR B 1 88 ? -22.797 11.812 0.845 1 98.44 88 THR B CA 1
ATOM 3696 C C . THR B 1 88 ? -21.594 12.734 0.75 1 98.44 88 THR B C 1
ATOM 3698 O O . THR B 1 88 ? -20.641 12.594 1.52 1 98.44 88 THR B O 1
ATOM 3701 N N . PHE B 1 89 ? -21.609 13.609 -0.17 1 98.5 89 PHE B N 1
ATOM 3702 C CA . PHE B 1 89 ? -20.562 14.609 -0.307 1 98.5 89 PHE B CA 1
ATOM 3703 C C . PHE B 1 89 ? -20.359 15.367 1.001 1 98.5 89 PHE B C 1
ATOM 3705 O O . PHE B 1 89 ? -19.219 15.602 1.42 1 98.5 89 PHE B O 1
ATOM 3712 N N . GLU B 1 90 ? -21.422 15.727 1.681 1 97.5 90 GLU B N 1
ATOM 3713 C CA . GLU B 1 90 ? -21.375 16.516 2.904 1 97.5 90 GLU B CA 1
ATOM 3714 C C . GLU B 1 90 ? -20.688 15.758 4.031 1 97.5 90 GLU B C 1
ATOM 3716 O O . GLU B 1 90 ? -19.953 16.344 4.824 1 97.5 90 GLU B O 1
ATOM 3721 N N . ASP B 1 91 ? -20.906 14.422 4.062 1 97.31 91 ASP B N 1
ATOM 3722 C CA . ASP B 1 91 ? -20.281 13.586 5.078 1 97.31 91 ASP B CA 1
ATOM 3723 C C . ASP B 1 91 ? -18.766 13.633 4.969 1 97.31 91 ASP B C 1
ATOM 3725 O O . ASP B 1 91 ? -18.062 13.633 5.984 1 97.31 91 ASP B O 1
ATOM 3729 N N . ILE B 1 92 ? -18.312 13.641 3.76 1 98.62 92 ILE B N 1
ATOM 3730 C CA . ILE B 1 92 ? -16.875 13.633 3.541 1 98.62 92 ILE B CA 1
ATOM 3731 C C . ILE B 1 92 ? -16.344 15.062 3.633 1 98.62 92 ILE B C 1
ATOM 3733 O O . ILE B 1 92 ? -15.25 15.289 4.168 1 98.62 92 ILE B O 1
ATOM 3737 N N . PHE B 1 93 ? -17.094 16.062 3.111 1 98.56 93 PHE B N 1
ATOM 3738 C CA . PHE B 1 93 ? -16.641 17.453 3.107 1 98.56 93 PHE B CA 1
ATOM 3739 C C . PHE B 1 93 ? -16.422 17.953 4.531 1 98.56 93 PHE B C 1
ATOM 3741 O O . PHE B 1 93 ? -15.469 18.688 4.797 1 98.56 93 PHE B O 1
ATOM 3748 N N . ILE B 1 94 ? -17.266 17.609 5.457 1 97.44 94 ILE B N 1
ATOM 3749 C CA . ILE B 1 94 ? -17.188 18.109 6.824 1 97.44 94 ILE B CA 1
ATOM 3750 C C . ILE B 1 94 ? -15.867 17.656 7.453 1 97.44 94 ILE B C 1
ATOM 3752 O O . ILE B 1 94 ? -15.297 18.359 8.281 1 97.44 94 ILE B O 1
ATOM 3756 N N . LEU B 1 95 ? -15.391 16.453 7.086 1 97.62 95 LEU B N 1
ATOM 3757 C CA . LEU B 1 95 ? -14.102 15.984 7.559 1 97.62 95 LEU B CA 1
ATOM 3758 C C . LEU B 1 95 ? -12.977 16.891 7.059 1 97.62 95 LEU B C 1
ATOM 3760 O O . LEU B 1 95 ? -11.93 16.984 7.695 1 97.62 95 LEU B O 1
ATOM 3764 N N . ASN B 1 96 ? -13.203 17.562 5.965 1 98.06 96 ASN B N 1
ATOM 3765 C CA . ASN B 1 96 ? -12.164 18.359 5.32 1 98.06 96 ASN B CA 1
ATOM 3766 C C . ASN B 1 96 ? -12.211 19.812 5.773 1 98.06 96 ASN B C 1
ATOM 3768 O O . ASN B 1 96 ? -11.406 20.641 5.32 1 98.06 96 ASN B O 1
ATOM 3772 N N . ILE B 1 97 ? -13.125 20.156 6.633 1 97.19 97 ILE B N 1
ATOM 3773 C CA . ILE B 1 97 ? -13.102 21.438 7.32 1 97.19 97 ILE B CA 1
ATOM 3774 C C . ILE B 1 97 ? -13.078 21.219 8.828 1 97.19 97 ILE B C 1
ATOM 3776 O O . ILE B 1 97 ? -13.469 22.094 9.602 1 97.19 97 ILE B O 1
ATOM 3780 N N . ALA B 1 98 ? -12.68 20.016 9.203 1 94.12 98 ALA B N 1
ATOM 3781 C CA . ALA B 1 98 ? -12.68 19.609 10.609 1 94.12 98 ALA B CA 1
ATOM 3782 C C . ALA B 1 98 ? -11.812 20.547 11.453 1 94.12 98 ALA B C 1
ATOM 3784 O O . ALA B 1 98 ? -12.156 20.859 12.594 1 94.12 98 ALA B O 1
ATOM 3785 N N . LYS B 1 99 ? -10.695 20.953 10.953 1 91.75 99 LYS B N 1
ATOM 3786 C CA . LYS B 1 99 ? -9.773 21.797 11.719 1 91.75 99 LYS B CA 1
ATOM 3787 C C . LYS B 1 99 ? -10.383 23.172 12 1 91.75 99 LYS B C 1
ATOM 3789 O O . LYS B 1 99 ? -10.172 23.734 13.07 1 91.75 99 LYS B O 1
ATOM 3794 N N . GLU B 1 100 ? -11.102 23.719 11.062 1 94.12 100 GLU B N 1
ATOM 3795 C CA . GLU B 1 100 ? -11.82 24.969 11.273 1 94.12 100 GLU B CA 1
ATOM 3796 C C . GLU B 1 100 ? -12.914 24.812 12.328 1 94.12 100 GLU B C 1
ATOM 3798 O O . GLU B 1 100 ? -13.133 25.688 13.156 1 94.12 100 GLU B O 1
ATOM 3803 N N . VAL B 1 101 ? -13.516 23.672 12.258 1 91.19 101 VAL B N 1
ATOM 3804 C CA . VAL B 1 101 ? -14.641 23.406 13.148 1 91.19 101 VAL B CA 1
ATOM 3805 C C . VAL B 1 101 ? -14.141 23.156 14.57 1 91.19 101 VAL B C 1
ATOM 3807 O O . VAL B 1 101 ? -14.516 23.875 15.5 1 91.19 101 VAL B O 1
ATOM 3810 N N . TYR B 1 102 ? -13.148 22.25 14.719 1 83.62 102 TYR B N 1
ATOM 3811 C CA . TYR B 1 102 ? -12.648 21.844 16.031 1 83.62 102 TYR B CA 1
ATOM 3812 C C . TYR B 1 102 ? -11.953 23 16.734 1 83.62 102 TYR B C 1
ATOM 3814 O O . TYR B 1 102 ? -12.094 23.172 17.938 1 83.62 102 TYR B O 1
ATOM 3822 N N . ASN B 1 103 ? -11.266 23.672 15.938 1 77.81 103 ASN B N 1
ATOM 3823 C CA . ASN B 1 103 ? -10.32 24.609 16.547 1 77.81 103 ASN B CA 1
ATOM 3824 C C . ASN B 1 103 ? -10.961 25.969 16.797 1 77.81 103 ASN B C 1
ATOM 3826 O O . ASN B 1 103 ? -10.547 26.703 17.703 1 77.81 103 ASN B O 1
ATOM 3830 N N . CYS B 1 104 ? -12.039 26.234 16.047 1 83.56 104 CYS B N 1
ATOM 3831 C CA . CYS B 1 104 ? -12.508 27.609 16.141 1 83.56 104 CYS B CA 1
ATOM 3832 C C . CYS B 1 104 ? -14.016 27.672 16.297 1 83.56 104 CYS B C 1
ATOM 3834 O O . CYS B 1 104 ? -14.523 28.188 17.297 1 83.56 104 CYS B O 1
ATOM 3836 N N . HIS B 1 105 ? -14.719 27 15.555 1 84.12 105 HIS B N 1
ATOM 3837 C CA . HIS B 1 105 ? -16.141 27.266 15.453 1 84.12 105 HIS B CA 1
ATOM 3838 C C . HIS B 1 105 ? -16.922 26.531 16.547 1 84.12 105 HIS B C 1
ATOM 3840 O O . HIS B 1 105 ? -17.953 27.031 17.016 1 84.12 105 HIS B O 1
ATOM 3846 N N . PHE B 1 106 ? -16.469 25.391 16.812 1 78.5 106 PHE B N 1
ATOM 3847 C CA . PHE B 1 106 ? -17.172 24.609 17.828 1 78.5 106 PHE B CA 1
ATOM 3848 C C . PHE B 1 106 ? -17.141 25.328 19.172 1 78.5 106 PHE B C 1
ATOM 3850 O O . PHE B 1 106 ? -18.141 25.328 19.906 1 78.5 106 PHE B O 1
ATOM 3857 N N . ASN B 1 107 ? -16.078 25.844 19.5 1 70.94 107 ASN B N 1
ATOM 3858 C CA . ASN B 1 107 ? -15.945 26.594 20.75 1 70.94 107 ASN B CA 1
ATOM 3859 C C . ASN B 1 107 ? -16.875 27.797 20.797 1 70.94 107 ASN B C 1
ATOM 3861 O O . ASN B 1 107 ? -17.344 28.188 21.859 1 70.94 107 ASN B O 1
ATOM 3865 N N . GLU B 1 108 ? -17.031 28.297 19.688 1 68.94 108 GLU B N 1
ATOM 3866 C CA . GLU B 1 108 ? -17.953 29.422 19.609 1 68.94 108 GLU B CA 1
ATOM 3867 C C . GLU B 1 108 ? -19.375 29 19.984 1 68.94 108 GLU B C 1
ATOM 3869 O O . GLU B 1 108 ? -20.156 29.812 20.484 1 68.94 108 GLU B O 1
ATOM 3874 N N . MET B 1 109 ? -19.641 27.781 19.672 1 65.25 109 MET B N 1
ATOM 3875 C CA . MET B 1 109 ? -21 27.297 19.906 1 65.25 109 MET B CA 1
ATOM 3876 C C . MET B 1 109 ? -21.141 26.766 21.328 1 65.25 109 MET B C 1
ATOM 3878 O O . MET B 1 109 ? -22.188 26.938 21.953 1 65.25 109 MET B O 1
ATOM 3882 N N . GLN B 1 110 ? -20.172 25.844 21.641 1 62.88 110 GLN B N 1
ATOM 3883 C CA . GLN B 1 110 ? -20.281 25.219 22.953 1 62.88 110 GLN B CA 1
ATOM 3884 C C . GLN B 1 110 ? -19.047 25.516 23.812 1 62.88 110 GLN B C 1
ATOM 3886 O O . GLN B 1 110 ? -17.969 25.75 23.266 1 62.88 110 GLN B O 1
ATOM 3891 N N . SER B 1 111 ? -19.328 25.922 25.016 1 53.12 111 SER B N 1
ATOM 3892 C CA . SER B 1 111 ? -18.219 26.047 25.969 1 53.12 111 SER B CA 1
ATOM 3893 C C . SER B 1 111 ? -17.391 24.781 26.047 1 53.12 111 SER B C 1
ATOM 3895 O O . SER B 1 111 ? -17.719 23.859 26.797 1 53.12 111 SER B O 1
ATOM 3897 N N . TRP B 1 112 ? -16.969 24.266 24.906 1 52.66 112 TRP B N 1
ATOM 3898 C CA . TRP B 1 112 ? -16.125 23.094 25 1 52.66 112 TRP B CA 1
ATOM 3899 C C . TRP B 1 112 ? -14.898 23.375 25.875 1 52.66 112 TRP B C 1
ATOM 3901 O O . TRP B 1 112 ? -14.367 24.484 25.859 1 52.66 112 TRP B O 1
ATOM 3911 N N . PRO B 1 113 ? -14.867 22.516 26.891 1 49.25 113 PRO B N 1
ATOM 3912 C CA . PRO B 1 113 ? -13.625 22.75 27.625 1 49.25 113 PRO B CA 1
ATOM 3913 C C . PRO B 1 113 ? -12.398 22.812 26.719 1 49.25 113 PRO B C 1
ATOM 3915 O O . PRO B 1 113 ? -12.32 22.062 25.734 1 49.25 113 PRO B O 1
ATOM 3918 N N . PRO B 1 114 ? -11.812 23.891 26.703 1 47.91 114 PRO B N 1
ATOM 3919 C CA . PRO B 1 114 ? -10.625 24.203 25.922 1 47.91 114 PRO B CA 1
ATOM 3920 C C . PRO B 1 114 ? -9.664 23.031 25.797 1 47.91 114 PRO B C 1
ATOM 3922 O O . PRO B 1 114 ? -8.672 23.109 25.062 1 47.91 114 PRO B O 1
ATOM 3925 N N . GLU B 1 115 ? -9.617 22.078 26.703 1 47.94 115 GLU B N 1
ATOM 3926 C CA . GLU B 1 115 ? -8.375 21.375 27 1 47.94 115 GLU B CA 1
ATOM 3927 C C . GLU B 1 115 ? -7.914 20.547 25.812 1 47.94 115 GLU B C 1
ATOM 3929 O O . GLU B 1 115 ? -6.746 20.156 25.719 1 47.94 115 GLU B O 1
ATOM 3934 N N . SER B 1 116 ? -8.695 19.688 25.125 1 49 116 SER B N 1
ATOM 3935 C CA . SER B 1 116 ? -8.008 18.5 24.656 1 49 116 SER B CA 1
ATOM 3936 C C . SER B 1 116 ? -7.34 18.734 23.312 1 49 116 SER B C 1
ATOM 3938 O O . SER B 1 116 ? -8.008 18.797 22.281 1 49 116 SER B O 1
ATOM 3940 N N . ASP B 1 117 ? -6.434 19.688 23.406 1 54.06 117 ASP B N 1
ATOM 3941 C CA . ASP B 1 117 ? -5.645 19.703 22.172 1 54.06 117 ASP B CA 1
ATOM 3942 C C . ASP B 1 117 ? -5.258 18.297 21.75 1 54.06 117 ASP B C 1
ATOM 3944 O O . ASP B 1 117 ? -4.172 17.812 22.078 1 54.06 117 ASP B O 1
ATOM 3948 N N . ASN B 1 118 ? -6.246 17.469 21.438 1 56.19 118 ASN B N 1
ATOM 3949 C CA . ASN B 1 118 ? -6.066 16.094 20.984 1 56.19 118 ASN B CA 1
ATOM 3950 C C . ASN B 1 118 ? -5.254 16.031 19.688 1 56.19 118 ASN B C 1
ATOM 3952 O O . ASN B 1 118 ? -4.965 14.945 19.188 1 56.19 118 ASN B O 1
ATOM 3956 N N . LEU B 1 119 ? -4.816 17.344 19.266 1 62.69 119 LEU B N 1
ATOM 3957 C CA . LEU B 1 119 ? -4.18 17.281 17.953 1 62.69 119 LEU B CA 1
ATOM 3958 C C . LEU B 1 119 ? -2.775 17.859 18 1 62.69 119 LEU B C 1
ATOM 3960 O O . LEU B 1 119 ? -2.486 18.734 18.844 1 62.69 119 LEU B O 1
ATOM 3964 N N . GLY B 1 120 ? -1.81 16.969 17.781 1 77.56 120 GLY B N 1
ATOM 3965 C CA . GLY B 1 120 ? -0.448 17.469 17.828 1 77.56 120 GLY B CA 1
ATOM 3966 C C . GLY B 1 120 ? 0.525 16.656 17.016 1 77.56 120 GLY B C 1
ATOM 3967 O O . GLY B 1 120 ? 0.154 15.617 16.453 1 77.56 120 GLY B O 1
ATOM 3968 N N . CYS B 1 121 ? 1.64 17.312 16.625 1 89.75 121 CYS B N 1
ATOM 3969 C CA . CYS B 1 121 ? 2.787 16.75 15.914 1 89.75 121 CYS B CA 1
ATOM 3970 C C . CYS B 1 121 ? 4.09 17.359 16.422 1 89.75 121 CYS B C 1
ATOM 3972 O O . CYS B 1 121 ? 4.082 18.422 17.047 1 89.75 121 CYS B O 1
ATOM 3974 N N . SER B 1 122 ? 5.059 16.609 16.469 1 95.12 122 SER B N 1
ATOM 3975 C CA . SER B 1 122 ? 6.406 17.078 16.781 1 95.12 122 SER B CA 1
ATOM 3976 C C . SER B 1 122 ? 7.371 16.797 15.633 1 95.12 122 SER B C 1
ATOM 3978 O O . SER B 1 122 ? 7.375 15.688 15.078 1 95.12 122 SER B O 1
ATOM 3980 N N . ASP B 1 123 ? 8.102 17.766 15.297 1 97.5 123 ASP B N 1
ATOM 3981 C CA . ASP B 1 123 ? 9.047 17.641 14.188 1 97.5 123 ASP B CA 1
ATOM 3982 C C . ASP B 1 123 ? 10.445 18.094 14.609 1 97.5 123 ASP B C 1
ATOM 3984 O O . ASP B 1 123 ? 10.594 19.047 15.367 1 97.5 123 ASP B O 1
ATOM 3988 N N . ILE B 1 124 ? 11.422 17.375 14.148 1 97.31 124 ILE B N 1
ATOM 3989 C CA . ILE B 1 124 ? 12.828 17.734 14.32 1 97.31 124 ILE B CA 1
ATOM 3990 C C . ILE B 1 124 ? 13.547 17.641 12.984 1 97.31 124 ILE B C 1
ATOM 3992 O O . ILE B 1 124 ? 13.484 16.625 12.297 1 97.31 124 ILE B O 1
ATOM 3996 N N . MET B 1 125 ? 14.25 18.719 12.594 1 96.75 125 MET B N 1
ATOM 3997 C CA . MET B 1 125 ? 15.102 18.734 11.406 1 96.75 125 MET B CA 1
ATOM 3998 C C . MET B 1 125 ? 16.578 18.828 11.797 1 96.75 125 MET B C 1
ATOM 4000 O O . MET B 1 125 ? 16.938 19.609 12.68 1 96.75 125 MET B O 1
ATOM 4004 N N . ILE B 1 126 ? 17.312 17.984 11.227 1 94.5 126 ILE B N 1
ATOM 4005 C CA . ILE B 1 126 ? 18.766 18 11.375 1 94.5 126 ILE B CA 1
ATOM 4006 C C . ILE B 1 126 ? 19.406 18.281 10.023 1 94.5 126 ILE B C 1
ATOM 4008 O O . ILE B 1 126 ? 19.188 17.547 9.055 1 94.5 126 ILE B O 1
ATOM 4012 N N . ASN B 1 127 ? 20.281 19.297 9.961 1 94.56 127 ASN B N 1
ATOM 4013 C CA . ASN B 1 127 ? 20.906 19.656 8.688 1 94.56 127 ASN B CA 1
ATOM 4014 C C . ASN B 1 127 ? 22.406 19.859 8.828 1 94.56 127 ASN B C 1
ATOM 4016 O O . ASN B 1 127 ? 22.891 21 8.867 1 94.56 127 ASN B O 1
ATOM 4020 N N . THR B 1 128 ? 23.109 18.828 8.812 1 91.75 128 THR B N 1
ATOM 4021 C CA . THR B 1 128 ? 24.562 18.812 8.719 1 91.75 128 THR B CA 1
ATOM 4022 C C . THR B 1 128 ? 25.016 18.109 7.441 1 91.75 128 THR B C 1
ATOM 4024 O O . THR B 1 128 ? 24.219 17.406 6.801 1 91.75 128 THR B O 1
ATOM 4027 N N . PRO B 1 129 ? 26.234 18.328 7.082 1 89.69 129 PRO B N 1
ATOM 4028 C CA . PRO B 1 129 ? 26.719 17.625 5.891 1 89.69 129 PRO B CA 1
ATOM 4029 C C . PRO B 1 129 ? 26.562 16.109 6.008 1 89.69 129 PRO B C 1
ATOM 4031 O O . PRO B 1 129 ? 26.312 15.43 5.012 1 89.69 129 PRO B O 1
ATOM 4034 N N . ALA B 1 130 ? 26.641 15.594 7.238 1 88.88 130 ALA B N 1
ATOM 4035 C CA . ALA B 1 130 ? 26.625 14.148 7.453 1 88.88 130 ALA B CA 1
ATOM 4036 C C . ALA B 1 130 ? 25.203 13.641 7.633 1 88.88 130 ALA B C 1
ATOM 4038 O O . ALA B 1 130 ? 24.891 12.5 7.27 1 88.88 130 ALA B O 1
ATOM 4039 N N . VAL B 1 131 ? 24.375 14.461 8.195 1 91.94 131 VAL B N 1
ATOM 4040 C CA . VAL B 1 131 ? 23.031 14.031 8.547 1 91.94 131 VAL B CA 1
ATOM 4041 C C . VAL B 1 131 ? 22.016 15.062 8.055 1 91.94 131 VAL B C 1
ATOM 4043 O O . VAL B 1 131 ? 22.016 16.203 8.516 1 91.94 131 VAL B O 1
ATOM 4046 N N . LYS B 1 132 ? 21.203 14.75 7.125 1 95.5 132 LYS B N 1
ATOM 4047 C CA . LYS B 1 132 ? 20.078 15.531 6.621 1 95.5 132 LYS B CA 1
ATOM 4048 C C . LYS B 1 132 ? 18.766 14.781 6.805 1 95.5 132 LYS B C 1
ATOM 4050 O O . LYS B 1 132 ? 18.375 13.992 5.945 1 95.5 132 LYS B O 1
ATOM 4055 N N . MET B 1 133 ? 18.094 15.133 7.949 1 96.69 133 MET B N 1
ATOM 4056 C CA . MET B 1 133 ? 16.938 14.328 8.328 1 96.69 133 MET B CA 1
ATOM 4057 C C . MET B 1 133 ? 15.773 15.219 8.758 1 96.69 133 MET B C 1
ATOM 4059 O O . MET B 1 133 ? 15.984 16.281 9.352 1 96.69 133 MET B O 1
ATOM 4063 N N . ILE B 1 134 ? 14.625 14.844 8.445 1 98.12 134 ILE B N 1
ATOM 4064 C CA . ILE B 1 134 ? 13.383 15.352 9.016 1 98.12 134 ILE B CA 1
ATOM 4065 C C . ILE B 1 134 ? 12.648 14.234 9.742 1 98.12 134 ILE B C 1
ATOM 4067 O O . ILE B 1 134 ? 12.289 13.219 9.141 1 98.12 134 ILE B O 1
ATOM 4071 N N . GLY B 1 135 ? 12.516 14.32 11.039 1 98.25 135 GLY B N 1
ATOM 4072 C CA . GLY B 1 135 ? 11.727 13.406 11.844 1 98.25 135 GLY B CA 1
ATOM 4073 C C . GLY B 1 135 ? 10.375 13.977 12.242 1 98.25 135 GLY B C 1
ATOM 4074 O O . GLY B 1 135 ? 10.289 15.133 12.672 1 98.25 135 GLY B O 1
ATOM 4075 N N . HIS B 1 136 ? 9.297 13.219 12.102 1 98.38 136 HIS B N 1
ATOM 4076 C CA . HIS B 1 136 ? 7.934 13.672 12.352 1 98.38 136 HIS B CA 1
ATOM 4077 C C . HIS B 1 136 ? 7.148 12.648 13.156 1 98.38 136 HIS B C 1
ATOM 4079 O O . HIS B 1 136 ? 6.996 11.5 12.727 1 98.38 136 HIS B O 1
ATOM 4085 N N . ASN B 1 137 ? 6.664 13.008 14.32 1 97.56 137 ASN B N 1
ATOM 4086 C CA . ASN B 1 137 ? 5.598 12.266 14.984 1 97.56 137 ASN B CA 1
ATOM 4087 C C . ASN B 1 137 ? 4.219 12.727 14.523 1 97.56 137 ASN B C 1
ATOM 4089 O O . ASN B 1 137 ? 3.881 13.906 14.633 1 97.56 137 ASN B O 1
ATOM 4093 N N . GLU B 1 138 ? 3.504 11.828 13.984 1 97.06 138 GLU B N 1
ATOM 4094 C CA . GLU B 1 138 ? 2.109 12.125 13.664 1 97.06 138 GLU B CA 1
ATOM 4095 C C . GLU B 1 138 ? 1.201 11.859 14.859 1 97.06 138 GLU B C 1
ATOM 4097 O O . GLU B 1 138 ? 0.908 10.711 15.18 1 97.06 138 GLU B O 1
ATOM 4102 N N . ASP B 1 139 ? 0.82 12.906 15.523 1 94.38 139 ASP B N 1
ATOM 4103 C CA . ASP B 1 139 ? -0.05 12.836 16.703 1 94.38 139 ASP B CA 1
ATOM 4104 C C . ASP B 1 139 ? -1.476 13.25 16.344 1 94.38 139 ASP B C 1
ATOM 4106 O O . ASP B 1 139 ? -1.701 14.367 15.867 1 94.38 139 ASP B O 1
ATOM 4110 N N . CYS B 1 140 ? -2.367 12.422 16.578 1 92.06 140 CYS B N 1
ATOM 4111 C CA . CYS B 1 140 ? -3.744 12.727 16.203 1 92.06 140 CYS B CA 1
ATOM 4112 C C . CYS B 1 140 ? -4.723 11.805 16.922 1 92.06 140 CYS B C 1
ATOM 4114 O O . CYS B 1 140 ? -4.426 11.305 18 1 92.06 140 CYS B O 1
ATOM 4116 N N . ASP B 1 141 ? -5.965 11.766 16.406 1 89.44 141 ASP B N 1
ATOM 4117 C CA . ASP B 1 141 ? -7 10.844 16.875 1 89.44 141 ASP B CA 1
ATOM 4118 C C . ASP B 1 141 ? -6.492 9.406 16.891 1 89.44 141 ASP B C 1
ATOM 4120 O O . ASP B 1 141 ? -6.02 8.898 15.867 1 89.44 141 ASP B O 1
ATOM 4124 N N . PRO B 1 142 ? -6.598 8.758 18.062 1 90.88 142 PRO B N 1
ATOM 4125 C CA . PRO B 1 142 ? -6.105 7.383 18.172 1 90.88 142 PRO B CA 1
ATOM 4126 C C . PRO B 1 142 ? -6.699 6.457 17.109 1 90.88 142 PRO B C 1
ATOM 4128 O O . PRO B 1 142 ? -6.043 5.504 16.672 1 90.88 142 PRO B O 1
ATOM 4131 N N . GLU B 1 143 ? -7.895 6.75 16.625 1 92.69 143 GLU B N 1
ATOM 4132 C CA . GLU B 1 143 ? -8.531 5.906 15.617 1 92.69 143 GLU B CA 1
ATOM 4133 C C . GLU B 1 143 ? -7.809 5.996 14.273 1 92.69 143 GLU B C 1
ATOM 4135 O O . GLU B 1 143 ? -7.98 5.133 13.414 1 92.69 143 GLU B O 1
ATOM 4140 N N . SER B 1 144 ? -6.992 7.039 14.125 1 92.88 144 SER B N 1
ATOM 4141 C CA . SER B 1 144 ? -6.215 7.152 12.898 1 92.88 144 SER B CA 1
ATOM 4142 C C . SER B 1 144 ? -5.121 6.09 12.836 1 92.88 144 SER B C 1
ATOM 4144 O O . SER B 1 144 ? -4.605 5.785 11.758 1 92.88 144 SER B O 1
ATOM 4146 N N . LYS B 1 145 ? -4.707 5.57 13.961 1 92.56 145 LYS B N 1
ATOM 4147 C CA . LYS B 1 145 ? -3.762 4.457 13.953 1 92.56 145 LYS B CA 1
ATOM 4148 C C . LYS B 1 145 ? -4.383 3.211 13.328 1 92.56 145 LYS B C 1
ATOM 4150 O O . LYS B 1 145 ? -3.717 2.477 12.602 1 92.56 145 LYS B O 1
ATOM 4155 N N . ASN B 1 146 ? -5.656 3.023 13.578 1 91.81 146 ASN B N 1
ATOM 4156 C CA . ASN B 1 146 ? -6.367 1.839 13.117 1 91.81 146 ASN B CA 1
ATOM 4157 C C . ASN B 1 146 ? -6.812 1.986 11.664 1 91.81 146 ASN B C 1
ATOM 4159 O O . ASN B 1 146 ? -6.918 0.996 10.938 1 91.81 146 ASN B O 1
ATOM 4163 N N . PHE B 1 147 ? -7.141 3.256 11.32 1 96.56 147 PHE B N 1
ATOM 4164 C CA . PHE B 1 147 ? -7.891 3.365 10.07 1 96.56 147 PHE B CA 1
ATOM 4165 C C . PHE B 1 147 ? -7.156 4.246 9.07 1 96.56 147 PHE B C 1
ATOM 4167 O O . PHE B 1 147 ? -7.566 4.359 7.914 1 96.56 147 PHE B O 1
ATOM 4174 N N . GLY B 1 148 ? -6.086 4.891 9.523 1 97.44 148 GLY B N 1
ATOM 4175 C CA . GLY B 1 148 ? -5.297 5.688 8.594 1 97.44 148 GLY B CA 1
ATOM 4176 C C . GLY B 1 148 ? -4.688 4.871 7.473 1 97.44 148 GLY B C 1
ATOM 4177 O O . GLY B 1 148 ? -4.613 3.643 7.559 1 97.44 148 GLY B O 1
ATOM 4178 N N . TYR B 1 149 ? -4.285 5.52 6.414 1 98.56 149 TYR B N 1
ATOM 4179 C CA . TYR B 1 149 ? -3.674 4.879 5.254 1 98.56 149 TYR B CA 1
ATOM 4180 C C . TYR B 1 149 ? -2.77 5.848 4.508 1 98.56 149 TYR B C 1
ATOM 4182 O O . TYR B 1 149 ? -2.812 7.059 4.746 1 98.56 149 TYR B O 1
ATOM 4190 N N . MET B 1 150 ? -1.964 5.301 3.635 1 98.69 150 MET B N 1
ATOM 4191 C CA . MET B 1 150 ? -1.156 6.133 2.748 1 98.69 150 MET B CA 1
ATOM 4192 C C . MET B 1 150 ? -1.702 6.102 1.324 1 98.69 150 MET B C 1
ATOM 4194 O O . MET B 1 150 ? -2.289 5.102 0.902 1 98.69 150 MET B O 1
ATOM 4198 N N . VAL B 1 151 ? -1.52 7.191 0.645 1 98.69 151 VAL B N 1
ATOM 4199 C CA . VAL B 1 151 ? -1.881 7.305 -0.765 1 98.69 151 VAL B CA 1
ATOM 4200 C C . VAL B 1 151 ? -0.661 7.73 -1.578 1 98.69 151 VAL B C 1
ATOM 4202 O O . VAL B 1 151 ? -0.034 8.75 -1.279 1 98.69 151 VAL B O 1
ATOM 4205 N N . SER B 1 152 ? -0.259 6.918 -2.467 1 98.56 152 SER B N 1
ATOM 4206 C CA . SER B 1 152 ? 0.713 7.254 -3.502 1 98.56 152 SER B CA 1
ATOM 4207 C C . SER B 1 152 ? 0.029 7.504 -4.84 1 98.56 152 SER B C 1
ATOM 4209 O O . SER B 1 152 ? -0.272 6.562 -5.578 1 98.56 152 SER B O 1
ATOM 4211 N N . ALA B 1 153 ? -0.103 8.789 -5.188 1 98.12 153 ALA B N 1
ATOM 4212 C CA . ALA B 1 153 ? -0.975 9.156 -6.305 1 98.12 153 ALA B CA 1
ATOM 4213 C C . ALA B 1 153 ? -0.185 9.828 -7.422 1 98.12 153 ALA B C 1
ATOM 4215 O O . ALA B 1 153 ? 0.735 10.609 -7.156 1 98.12 153 ALA B O 1
ATOM 4216 N N . HIS B 1 154 ? -0.478 9.492 -8.594 1 96.62 154 HIS B N 1
ATOM 4217 C CA . HIS B 1 154 ? -0.123 10.219 -9.812 1 96.62 154 HIS B CA 1
ATOM 4218 C C . HIS B 1 154 ? -1.355 10.836 -10.469 1 96.62 154 HIS B C 1
ATOM 4220 O O . HIS B 1 154 ? -2.09 10.148 -11.18 1 96.62 154 HIS B O 1
ATOM 4226 N N . VAL B 1 155 ? -1.554 12.102 -10.219 1 97 155 VAL B N 1
ATOM 4227 C CA . VAL B 1 155 ? -2.732 12.805 -10.719 1 97 155 VAL B CA 1
ATOM 4228 C C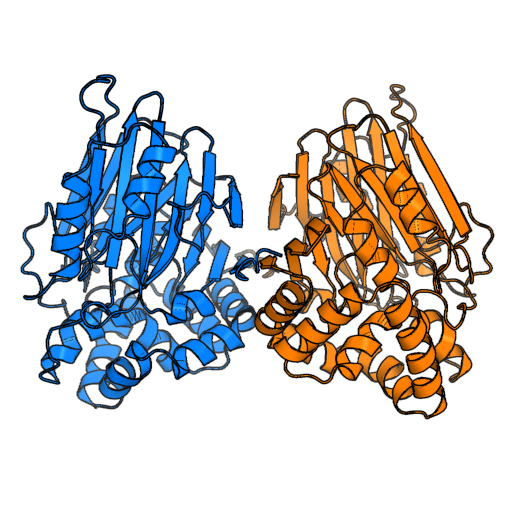 . VAL B 1 155 ? -2.424 13.438 -12.07 1 97 155 VAL B C 1
ATOM 4230 O O . VAL B 1 155 ? -1.516 14.266 -12.18 1 97 155 VAL B O 1
ATOM 4233 N N . ILE B 1 156 ? -3.174 13.039 -13.008 1 94.19 156 ILE B N 1
ATOM 4234 C CA . ILE B 1 156 ? -3.004 13.562 -14.359 1 94.19 156 ILE B CA 1
ATOM 4235 C C . ILE B 1 156 ? -4.328 14.125 -14.859 1 94.19 156 ILE B C 1
ATOM 4237 O O . ILE B 1 156 ? -5.273 13.383 -15.125 1 94.19 156 ILE B O 1
ATOM 4241 N N . GLU B 1 157 ? -4.383 15.359 -15 1 91.5 157 GLU B N 1
ATOM 4242 C CA . GLU B 1 157 ? -5.566 16.062 -15.484 1 91.5 157 GLU B CA 1
ATOM 4243 C C . GLU B 1 157 ? -5.203 17.453 -16.016 1 91.5 157 GLU B C 1
ATOM 4245 O O . GLU B 1 157 ? -4.688 18.297 -15.273 1 91.5 157 GLU B O 1
ATOM 4250 N N . ASP B 1 158 ? -5.574 17.641 -17.297 1 85.81 158 ASP B N 1
ATOM 4251 C CA . ASP B 1 158 ? -5.27 18.906 -17.938 1 85.81 158 ASP B CA 1
ATOM 4252 C C . ASP B 1 158 ? -3.801 19.281 -17.734 1 85.81 158 ASP B C 1
ATOM 4254 O O . ASP B 1 158 ? -2.904 18.531 -18.125 1 85.81 158 ASP B O 1
ATOM 4258 N N . SER B 1 159 ? -3.604 20.359 -17.031 1 81.94 159 SER B N 1
ATOM 4259 C CA . SER B 1 159 ? -2.227 20.797 -16.844 1 81.94 159 SER B CA 1
ATOM 4260 C C . SER B 1 159 ? -1.646 20.281 -15.531 1 81.94 159 SER B C 1
ATOM 4262 O O . SER B 1 159 ? -0.478 20.516 -15.227 1 81.94 159 SER B O 1
ATOM 4264 N N . THR B 1 160 ? -2.426 19.5 -14.922 1 86.38 160 THR B N 1
ATOM 4265 C CA . THR B 1 160 ? -1.975 18.938 -13.656 1 86.38 160 THR B CA 1
ATOM 4266 C C . THR B 1 160 ? -1.178 17.656 -13.891 1 86.38 160 THR B C 1
ATOM 4268 O O . THR B 1 160 ? -1.622 16.766 -14.617 1 86.38 160 THR B O 1
ATOM 4271 N N . ASP B 1 161 ? -0.002 17.531 -13.43 1 92.25 161 ASP B N 1
ATOM 4272 C CA . ASP B 1 161 ? 0.835 16.344 -13.312 1 92.25 161 ASP B CA 1
ATOM 4273 C C . ASP B 1 161 ? 1.525 16.281 -11.953 1 92.25 161 ASP B C 1
ATOM 4275 O O . ASP B 1 161 ? 2.654 16.75 -11.805 1 92.25 161 ASP B O 1
ATOM 4279 N N . GLU B 1 162 ? 0.8 15.711 -10.992 1 95.56 162 GLU B N 1
ATOM 4280 C CA . GLU B 1 162 ? 1.261 15.641 -9.609 1 95.56 162 GLU B CA 1
ATOM 4281 C C . GLU B 1 162 ? 1.513 14.188 -9.188 1 95.56 162 GLU B C 1
ATOM 4283 O O . GLU B 1 162 ? 0.716 13.305 -9.5 1 95.56 162 GLU B O 1
ATOM 4288 N N . LYS B 1 163 ? 2.58 13.945 -8.648 1 97.06 163 LYS B N 1
ATOM 4289 C CA . LYS B 1 163 ? 2.9 12.641 -8.078 1 97.06 163 LYS B CA 1
ATOM 4290 C C . LYS B 1 163 ? 3.42 12.773 -6.652 1 97.06 163 LYS B C 1
ATOM 4292 O O . LYS B 1 163 ? 4.422 13.445 -6.41 1 97.06 163 LYS B O 1
ATOM 4297 N N . PHE B 1 164 ? 2.719 12.164 -5.734 1 98.5 164 PHE B N 1
ATOM 4298 C CA . PHE B 1 164 ? 3.094 12.328 -4.332 1 98.5 164 PHE B CA 1
ATOM 4299 C C . PHE B 1 164 ? 2.715 11.086 -3.527 1 98.5 164 PHE B C 1
ATOM 4301 O O . PHE B 1 164 ? 1.918 10.266 -3.982 1 98.5 164 PHE B O 1
ATOM 4308 N N . THR B 1 165 ? 3.316 10.852 -2.395 1 98.75 165 THR B N 1
ATOM 4309 C CA . THR B 1 165 ? 2.996 9.852 -1.38 1 98.75 165 THR B CA 1
ATOM 4310 C C . THR B 1 165 ? 2.752 10.516 -0.027 1 98.75 165 THR B C 1
ATOM 4312 O O . THR B 1 165 ? 3.553 11.336 0.422 1 98.75 165 THR B O 1
ATOM 4315 N N . VAL B 1 166 ? 1.629 10.18 0.597 1 98.62 166 VAL B N 1
ATOM 4316 C CA . VAL B 1 166 ? 1.22 10.906 1.797 1 98.62 166 VAL B CA 1
ATOM 4317 C C . VAL B 1 166 ? 0.5 9.953 2.752 1 98.62 166 VAL B C 1
ATOM 4319 O O . VAL B 1 166 ? -0.179 9.023 2.314 1 98.62 166 VAL B O 1
ATOM 4322 N N . PHE B 1 167 ? 0.749 10.117 4.07 1 98.44 167 PHE B N 1
ATOM 4323 C CA . PHE B 1 167 ? -0.167 9.555 5.055 1 98.44 167 PHE B CA 1
ATOM 4324 C C . PHE B 1 167 ? -1.438 10.398 5.152 1 98.44 167 PHE B C 1
ATOM 4326 O O . PHE B 1 167 ? -1.376 11.625 5.16 1 98.44 167 PHE B O 1
ATOM 4333 N N . SER B 1 168 ? -2.623 9.734 5.211 1 97.69 168 SER B N 1
ATOM 4334 C CA . SER B 1 168 ? -3.891 10.453 5.191 1 97.69 168 SER B CA 1
ATOM 4335 C C . SER B 1 168 ? -4.801 10.008 6.332 1 97.69 168 SER B C 1
ATOM 4337 O O . SER B 1 168 ? -4.859 8.812 6.648 1 97.69 168 SER B O 1
ATOM 4339 N N . TYR B 1 169 ? -5.461 11.008 6.887 1 96.75 169 TYR B N 1
ATOM 4340 C CA . TYR B 1 169 ? -6.578 10.672 7.766 1 96.75 169 TYR B CA 1
ATOM 4341 C C . TYR B 1 169 ? -7.762 10.156 6.961 1 96.75 169 TYR B C 1
ATOM 4343 O O . TYR B 1 169 ? -8.047 10.648 5.867 1 96.75 169 TYR B O 1
ATOM 4351 N N . PRO B 1 170 ? -8.461 9.172 7.508 1 97.75 170 PRO B N 1
ATOM 4352 C CA . PRO B 1 170 ? -9.578 8.594 6.758 1 97.75 170 PRO B CA 1
ATOM 4353 C C . PRO B 1 170 ? -10.617 9.633 6.363 1 97.75 170 PRO B C 1
ATOM 4355 O O . PRO B 1 170 ? -11.203 10.289 7.234 1 97.75 170 PRO B O 1
ATOM 4358 N N . GLY B 1 171 ? -10.812 9.758 5.062 1 97.88 171 GLY B N 1
ATOM 4359 C CA . GLY B 1 171 ? -11.875 10.617 4.566 1 97.88 171 GLY B CA 1
ATOM 4360 C C . GLY B 1 171 ? -11.414 12.039 4.293 1 97.88 171 GLY B C 1
ATOM 4361 O O . GLY B 1 171 ? -12.18 12.859 3.785 1 97.88 171 GLY B O 1
ATOM 4362 N N . SER B 1 172 ? -10.172 12.32 4.555 1 97.75 172 SER B N 1
ATOM 4363 C CA . SER B 1 172 ? -9.656 13.672 4.324 1 97.75 172 SER B CA 1
ATOM 4364 C C . SER B 1 172 ? -8.805 13.727 3.061 1 97.75 172 SER B C 1
ATOM 4366 O O . SER B 1 172 ? -8.234 12.719 2.641 1 97.75 172 SER B O 1
ATOM 4368 N N . LEU B 1 173 ? -8.789 14.922 2.496 1 98.56 173 LEU B N 1
ATOM 4369 C CA . LEU B 1 173 ? -7.824 15.164 1.425 1 98.56 173 LEU B CA 1
ATOM 4370 C C . LEU B 1 173 ? -6.406 14.867 1.89 1 98.56 173 LEU B C 1
ATOM 4372 O O . LEU B 1 173 ? -6.039 15.18 3.023 1 98.56 173 LEU B O 1
ATOM 4376 N N . PRO B 1 174 ? -5.641 14.234 0.96 1 97.44 174 PRO B N 1
ATOM 4377 C CA . PRO B 1 174 ? -4.25 13.961 1.328 1 97.44 174 PRO B CA 1
ATOM 4378 C C . PRO B 1 174 ? -3.4 15.234 1.388 1 97.44 174 PRO B C 1
ATOM 4380 O O . PRO B 1 174 ? -3.555 16.125 0.548 1 97.44 174 PRO B O 1
ATOM 4383 N N . GLY B 1 175 ? -2.465 15.281 2.385 1 96.75 175 GLY B N 1
ATOM 4384 C CA . GLY B 1 175 ? -1.532 16.391 2.408 1 96.75 175 GLY B CA 1
ATOM 4385 C C . GLY B 1 175 ? -1.383 17.016 3.783 1 96.75 175 GLY B C 1
ATOM 4386 O O . GLY B 1 175 ? -0.46 17.812 4.02 1 96.75 175 GLY B O 1
ATOM 4387 N N . GLY B 1 176 ? -2.193 16.688 4.719 1 95.81 176 GLY B N 1
ATOM 4388 C CA . GLY B 1 176 ? -2.223 17.359 6.004 1 95.81 176 GLY B CA 1
ATOM 4389 C C . GLY B 1 176 ? -1.319 16.719 7.039 1 95.81 176 GLY B C 1
ATOM 4390 O O . GLY B 1 176 ? -1.393 17.047 8.227 1 95.81 176 GLY B O 1
ATOM 4391 N N . THR B 1 177 ? -0.464 15.758 6.672 1 97.5 177 THR B N 1
ATOM 4392 C CA . THR B 1 177 ? 0.373 15 7.59 1 97.5 177 THR B CA 1
ATOM 4393 C C . THR B 1 177 ? 1.823 14.984 7.113 1 97.5 177 THR B C 1
ATOM 4395 O O . THR B 1 177 ? 2.48 16.031 7.074 1 97.5 177 THR B O 1
ATOM 4398 N N . PHE B 1 178 ? 2.412 13.867 6.867 1 98.69 178 PHE B N 1
ATOM 4399 C CA . PHE B 1 178 ? 3.736 13.797 6.262 1 98.69 178 PHE B CA 1
ATOM 4400 C C . PHE B 1 178 ? 3.652 13.242 4.844 1 98.69 178 PHE B C 1
ATOM 4402 O O . PHE B 1 178 ? 2.826 12.375 4.559 1 98.69 178 PHE B O 1
ATOM 4409 N N . ALA B 1 179 ? 4.492 13.797 3.961 1 98.75 179 ALA B N 1
ATOM 4410 C CA . ALA B 1 179 ? 4.402 13.484 2.537 1 98.75 179 ALA B CA 1
ATOM 4411 C C . ALA B 1 179 ? 5.723 13.781 1.829 1 98.75 179 ALA B C 1
ATOM 4413 O O . ALA B 1 179 ? 6.613 14.414 2.398 1 98.75 179 ALA B O 1
ATOM 4414 N N . PHE B 1 180 ? 5.848 13.258 0.641 1 98.81 180 PHE B N 1
ATOM 4415 C CA . PHE B 1 180 ? 6.875 13.664 -0.312 1 98.81 180 PHE B CA 1
ATOM 4416 C C . PHE B 1 180 ? 6.352 13.578 -1.741 1 98.81 180 PHE B C 1
ATOM 4418 O O . PHE B 1 180 ? 5.367 12.883 -2.006 1 98.81 180 PHE B O 1
ATOM 4425 N N . ASN B 1 181 ? 6.934 14.352 -2.625 1 98.38 181 ASN B N 1
ATOM 4426 C CA . ASN B 1 181 ? 6.477 14.289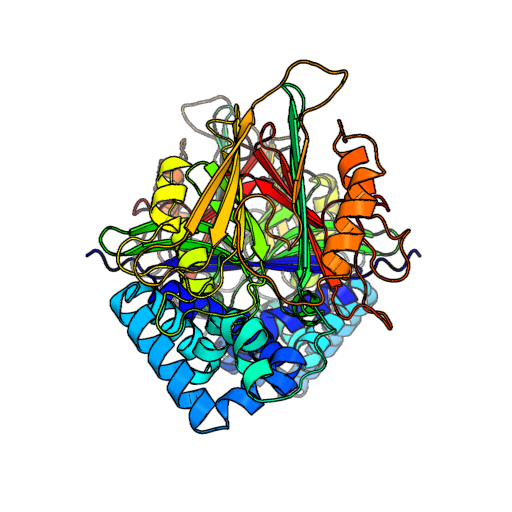 -4.008 1 98.38 181 ASN B CA 1
ATOM 4427 C C . ASN B 1 181 ? 7.637 14.031 -4.969 1 98.38 181 ASN B C 1
ATOM 4429 O O . ASN B 1 181 ? 8.789 13.93 -4.547 1 98.38 181 ASN B O 1
ATOM 4433 N N . HIS B 1 182 ? 7.34 13.859 -6.207 1 96.44 182 HIS B N 1
ATOM 4434 C CA . HIS B 1 182 ? 8.297 13.414 -7.211 1 96.44 182 HIS B CA 1
ATOM 4435 C C . HIS B 1 182 ? 9.289 14.516 -7.555 1 96.44 182 HIS B C 1
ATOM 4437 O O . HIS B 1 182 ? 10.305 14.258 -8.211 1 96.44 182 HIS B O 1
ATOM 4443 N N . HIS B 1 183 ? 9.055 15.727 -7.109 1 97.81 183 HIS B N 1
ATOM 4444 C CA . HIS B 1 183 ? 9.969 16.844 -7.363 1 97.81 183 HIS B CA 1
ATOM 4445 C C . HIS B 1 183 ? 11.078 16.891 -6.312 1 97.81 183 HIS B C 1
ATOM 4447 O O . HIS B 1 183 ? 11.992 17.719 -6.41 1 97.81 183 HIS B O 1
ATOM 4453 N N . GLY B 1 184 ? 10.984 16.031 -5.363 1 98.19 184 GLY B N 1
ATOM 4454 C CA . GLY B 1 184 ? 12 15.93 -4.328 1 98.19 184 GLY B CA 1
ATOM 4455 C C . GLY B 1 184 ? 11.578 16.578 -3.02 1 98.19 184 GLY B C 1
ATOM 4456 O O . GLY B 1 184 ? 12.266 16.438 -2.006 1 98.19 184 GLY B O 1
ATOM 4457 N N . MET B 1 185 ? 10.414 17.188 -3.006 1 98.69 185 MET B N 1
ATOM 4458 C CA . MET B 1 185 ? 9.953 17.906 -1.822 1 98.69 185 MET B CA 1
ATOM 4459 C C . MET B 1 185 ? 9.469 16.938 -0.751 1 98.69 185 MET B C 1
ATOM 4461 O O . MET B 1 185 ? 8.812 15.945 -1.062 1 98.69 185 MET B O 1
ATOM 4465 N N . ILE B 1 186 ? 9.797 17.234 0.442 1 98.81 186 ILE B N 1
ATOM 4466 C CA . ILE B 1 186 ? 9.32 16.547 1.634 1 98.81 186 ILE B CA 1
ATOM 4467 C C . ILE B 1 186 ? 8.5 17.516 2.494 1 98.81 186 ILE B C 1
ATOM 4469 O O . ILE B 1 186 ? 8.859 18.688 2.639 1 98.81 186 ILE B O 1
ATOM 4473 N N . PHE B 1 187 ? 7.422 17.031 3.018 1 98.75 187 PHE B N 1
ATOM 4474 C CA . PHE B 1 187 ? 6.523 17.844 3.83 1 98.75 187 PHE B CA 1
ATOM 4475 C C . PHE B 1 187 ? 6.207 17.141 5.148 1 98.75 187 PHE B C 1
ATOM 4477 O O . PHE B 1 187 ? 5.75 15.992 5.16 1 98.75 187 PHE B O 1
ATOM 4484 N N . ALA B 1 188 ? 6.461 17.734 6.23 1 98.69 188 ALA B N 1
ATOM 4485 C CA . ALA B 1 188 ? 6.004 17.312 7.551 1 98.69 188 ALA B CA 1
ATOM 4486 C C . ALA B 1 188 ? 5.176 18.406 8.219 1 98.69 188 ALA B C 1
ATOM 4488 O O . ALA B 1 188 ? 5.695 19.469 8.547 1 98.69 188 ALA B O 1
ATOM 4489 N N . CYS B 1 189 ? 3.98 18.078 8.461 1 97.81 189 CYS B N 1
ATOM 4490 C CA . CYS B 1 189 ? 3.02 19.109 8.82 1 97.81 189 CYS B CA 1
ATOM 4491 C C . CYS B 1 189 ? 2.781 19.141 10.328 1 97.81 189 CYS B C 1
ATOM 4493 O O . CYS B 1 189 ? 2.719 18.094 10.969 1 97.81 189 CYS B O 1
ATOM 4495 N N . ASN B 1 190 ? 2.693 20.281 10.875 1 96.19 190 ASN B N 1
ATOM 4496 C CA . ASN B 1 190 ? 2.172 20.547 12.211 1 96.19 190 ASN B CA 1
ATOM 4497 C C . ASN B 1 190 ? 0.916 21.422 12.164 1 96.19 190 ASN B C 1
ATOM 4499 O O . ASN B 1 190 ? 0.934 22.516 11.602 1 96.19 190 ASN B O 1
ATOM 4503 N N . GLY B 1 191 ? -0.109 20.922 12.766 1 93.12 191 GLY B N 1
ATOM 4504 C CA . GLY B 1 191 ? -1.256 21.797 12.922 1 93.12 191 GLY B CA 1
ATOM 4505 C C . GLY B 1 191 ? -0.978 22.984 13.828 1 93.12 191 GLY B C 1
ATOM 4506 O O . GLY B 1 191 ? -0.258 22.859 14.82 1 93.12 191 GLY B O 1
ATOM 4507 N N . LEU B 1 192 ? -1.438 24.109 13.445 1 93.5 192 LEU B N 1
ATOM 4508 C CA . LEU B 1 192 ? -1.395 25.297 14.289 1 93.5 192 LEU B CA 1
ATOM 4509 C C . LEU B 1 192 ? -2.801 25.734 14.672 1 93.5 192 LEU B C 1
ATOM 4511 O O . LEU B 1 192 ? -3.771 25.406 13.992 1 93.5 192 LEU B O 1
ATOM 4515 N N . TYR B 1 193 ? -2.887 26.5 15.797 1 91.06 193 TYR B N 1
ATOM 4516 C CA . TYR B 1 193 ? -4.211 26.672 16.391 1 91.06 193 TYR B CA 1
ATOM 4517 C C . TYR B 1 193 ? -4.488 28.141 16.688 1 91.06 193 TYR B C 1
ATOM 4519 O O . TYR B 1 193 ? -4.512 28.547 17.844 1 91.06 193 TYR B O 1
ATOM 4527 N N . PRO B 1 194 ? -4.836 28.875 15.641 1 91.69 194 PRO B N 1
ATOM 4528 C CA . PRO B 1 194 ? -5.273 30.25 15.898 1 91.69 194 PRO B CA 1
ATOM 4529 C C . PRO B 1 194 ? -6.566 30.312 16.703 1 91.69 194 PRO B C 1
ATOM 4531 O O . PRO B 1 194 ? -7.395 29.406 16.641 1 91.69 194 PRO B O 1
ATOM 4534 N N . LYS B 1 195 ? -6.73 31.344 17.422 1 88.94 195 LYS B N 1
ATOM 4535 C CA . LYS B 1 195 ? -7.918 31.547 18.234 1 88.94 195 LYS B CA 1
ATOM 4536 C C . LYS B 1 195 ? -9.172 31.656 17.375 1 88.94 195 LYS B C 1
ATOM 4538 O O . LYS B 1 195 ? -10.25 31.203 17.781 1 88.94 195 LYS B O 1
ATOM 4543 N N . THR B 1 196 ? -9.039 32.281 16.25 1 90.06 196 THR B N 1
ATOM 4544 C CA . THR B 1 196 ? -10.172 32.5 15.352 1 90.06 196 THR B CA 1
ATOM 4545 C C . THR B 1 196 ? -9.844 32.031 13.93 1 90.06 196 THR B C 1
ATOM 4547 O O . THR B 1 196 ? -8.695 32.156 13.492 1 90.06 196 THR B O 1
ATOM 4550 N N . ALA B 1 197 ? -10.828 31.484 13.289 1 94.06 197 ALA B N 1
ATOM 4551 C CA . ALA B 1 197 ? -10.703 31.172 11.867 1 94.06 197 ALA B CA 1
ATOM 4552 C C . ALA B 1 197 ? -11.273 32.281 11 1 94.06 197 ALA B C 1
ATOM 4554 O O . ALA B 1 197 ? -12.164 33.031 11.422 1 94.06 197 ALA B O 1
ATOM 4555 N N . ILE B 1 198 ? -10.703 32.406 9.852 1 95.38 198 ILE B N 1
ATOM 4556 C CA . ILE B 1 198 ? -11.273 33.344 8.898 1 95.38 198 ILE B CA 1
ATOM 4557 C C . ILE B 1 198 ? -12.367 32.656 8.086 1 95.38 198 ILE B C 1
ATOM 4559 O O . ILE B 1 198 ? -12.086 31.844 7.203 1 95.38 198 ILE B O 1
ATOM 4563 N N . LEU B 1 199 ? -13.594 33.062 8.352 1 94.12 199 LEU B N 1
ATOM 4564 C CA . LEU B 1 199 ? -14.742 32.469 7.668 1 94.12 199 LEU B CA 1
ATOM 4565 C C . LEU B 1 199 ? -14.688 32.75 6.172 1 94.12 199 LEU B C 1
ATOM 4567 O O . LEU B 1 199 ? -14.469 33.906 5.766 1 94.12 199 LEU B O 1
ATOM 4571 N N . GLY B 1 200 ? -14.766 31.719 5.359 1 91.94 200 GLY B N 1
ATOM 4572 C CA . GLY B 1 200 ? -14.805 31.875 3.914 1 91.94 200 GLY B CA 1
ATOM 4573 C C . GLY B 1 200 ? -13.445 31.75 3.26 1 91.94 200 GLY B C 1
ATOM 4574 O O . GLY B 1 200 ? -13.344 31.562 2.045 1 91.94 200 GLY B O 1
ATOM 4575 N N . ALA B 1 201 ? -12.367 31.922 3.992 1 96.06 201 ALA B N 1
ATOM 4576 C CA . ALA B 1 201 ? -11.039 31.656 3.441 1 96.06 201 ALA B CA 1
ATOM 4577 C C . ALA B 1 201 ? -10.836 30.172 3.201 1 96.06 201 ALA B C 1
ATOM 4579 O O . ALA B 1 201 ? -11.648 29.344 3.629 1 96.06 201 ALA B O 1
ATOM 4580 N N . THR B 1 202 ? -9.773 29.828 2.504 1 97.25 202 THR B N 1
ATOM 4581 C CA . THR B 1 202 ? -9.508 28.438 2.123 1 97.25 202 THR B CA 1
ATOM 4582 C C . THR B 1 202 ? -9.32 27.562 3.361 1 97.25 202 THR B C 1
ATOM 4584 O O . THR B 1 202 ? -8.5 27.875 4.227 1 97.25 202 THR B O 1
ATOM 4587 N N . PRO B 1 203 ? -10.125 26.5 3.436 1 97.56 203 PRO B N 1
ATOM 4588 C CA . PRO B 1 203 ? -9.875 25.562 4.535 1 97.56 203 PRO B CA 1
ATOM 4589 C C . PRO B 1 203 ? -8.484 24.953 4.488 1 97.56 203 PRO B C 1
ATOM 4591 O O . PRO B 1 203 ? -7.961 24.688 3.402 1 97.56 203 PRO B O 1
ATOM 4594 N N . ARG B 1 204 ? -7.965 24.656 5.598 1 96.19 204 ARG B N 1
ATOM 4595 C CA . ARG B 1 204 ? -6.582 24.219 5.777 1 96.19 204 ARG B CA 1
ATOM 4596 C C . ARG B 1 204 ? -6.273 23 4.91 1 96.19 204 ARG B C 1
ATOM 4598 O O . ARG B 1 204 ? -5.242 22.953 4.234 1 96.19 204 ARG B O 1
ATOM 4605 N N . TYR B 1 205 ? -7.129 21.953 4.879 1 97.44 205 TYR B N 1
ATOM 4606 C CA . TYR B 1 205 ? -6.828 20.719 4.176 1 97.44 205 TYR B CA 1
ATOM 4607 C C . TYR B 1 205 ? -6.719 20.953 2.674 1 97.44 205 TYR B C 1
ATOM 4609 O O . TYR B 1 205 ? -5.984 20.25 1.98 1 97.44 205 TYR B O 1
ATOM 4617 N N . PHE B 1 206 ? -7.434 21.969 2.141 1 98.38 206 PHE B N 1
ATOM 4618 C CA . PHE B 1 206 ? -7.332 22.297 0.725 1 98.38 206 PHE B CA 1
ATOM 4619 C C . PHE B 1 206 ? -5.965 22.891 0.405 1 98.38 206 PHE B C 1
ATOM 4621 O O . PHE B 1 206 ? -5.371 22.578 -0.63 1 98.38 206 PHE B O 1
ATOM 4628 N N . LEU B 1 207 ? -5.535 23.719 1.283 1 97.62 207 LEU B N 1
ATOM 4629 C CA . LEU B 1 207 ? -4.211 24.297 1.083 1 97.62 207 LEU B CA 1
ATOM 4630 C C . LEU B 1 207 ? -3.123 23.234 1.282 1 97.62 207 LEU B C 1
ATOM 4632 O O . LEU B 1 207 ? -2.135 23.219 0.546 1 97.62 207 LEU B O 1
ATOM 4636 N N . ASN B 1 208 ? -3.271 22.359 2.301 1 98.19 208 ASN B N 1
ATOM 4637 C CA . ASN B 1 208 ? -2.357 21.234 2.482 1 98.19 208 ASN B CA 1
ATOM 4638 C C . ASN B 1 208 ? -2.268 20.391 1.225 1 98.19 208 ASN B C 1
ATOM 4640 O O . ASN B 1 208 ? -1.171 20.047 0.779 1 98.19 208 ASN B O 1
ATOM 4644 N N . ARG B 1 209 ? -3.398 20.047 0.687 1 98.62 209 ARG B N 1
ATOM 4645 C CA . ARG B 1 209 ? -3.447 19.203 -0.504 1 98.62 209 ARG B CA 1
ATOM 4646 C C . ARG B 1 209 ? -2.77 19.891 -1.687 1 98.62 209 ARG B C 1
ATOM 4648 O O . ARG B 1 209 ? -2.094 19.234 -2.484 1 98.62 209 ARG B O 1
ATOM 4655 N N . SER B 1 210 ? -2.941 21.125 -1.807 1 97.69 210 SER B N 1
ATOM 4656 C CA . SER B 1 210 ? -2.371 21.875 -2.918 1 97.69 210 SER B CA 1
ATOM 4657 C C . SER B 1 210 ? -0.848 21.906 -2.84 1 97.69 210 SER B C 1
ATOM 4659 O O . SER B 1 210 ? -0.17 22.016 -3.863 1 97.69 210 SER B O 1
ATOM 4661 N N . MET B 1 211 ? -0.303 21.75 -1.643 1 97.88 211 MET B N 1
ATOM 4662 C CA . MET B 1 211 ? 1.14 21.781 -1.423 1 97.88 211 MET B CA 1
ATOM 4663 C C . MET B 1 211 ? 1.819 20.609 -2.102 1 97.88 211 MET B C 1
ATOM 4665 O O . MET B 1 211 ? 3.021 20.641 -2.367 1 97.88 211 MET B O 1
ATOM 4669 N N . MET B 1 212 ? 1.099 19.5 -2.385 1 97.94 212 MET B N 1
ATOM 4670 C CA . MET B 1 212 ? 1.66 18.312 -3.008 1 97.94 212 MET B CA 1
ATOM 4671 C C . MET B 1 212 ? 2.215 18.625 -4.395 1 97.94 212 MET B C 1
ATOM 4673 O O . MET B 1 212 ? 3.068 17.906 -4.906 1 97.94 212 MET B O 1
ATOM 4677 N N . ALA B 1 213 ? 1.785 19.781 -4.934 1 97.06 213 ALA B N 1
ATOM 4678 C CA . ALA B 1 213 ? 2.205 20.172 -6.277 1 97.06 213 ALA B CA 1
ATOM 4679 C C . ALA B 1 213 ? 3.514 20.953 -6.234 1 97.06 213 ALA B C 1
ATOM 4681 O O . ALA B 1 213 ? 4.121 21.219 -7.273 1 97.06 213 ALA B O 1
ATOM 4682 N N . ALA B 1 214 ? 3.943 21.328 -5.07 1 98.31 214 ALA B N 1
ATOM 4683 C CA . ALA B 1 214 ? 5.102 22.219 -4.953 1 98.31 214 ALA B CA 1
ATOM 4684 C C . ALA B 1 214 ? 6.344 21.578 -5.566 1 98.31 214 ALA B C 1
ATOM 4686 O O . ALA B 1 214 ? 6.664 20.422 -5.27 1 98.31 214 ALA B O 1
ATOM 4687 N N . THR B 1 215 ? 7.066 22.344 -6.375 1 97.88 215 THR B N 1
ATOM 4688 C CA . THR B 1 215 ? 8.25 21.828 -7.047 1 97.88 215 THR B CA 1
ATOM 4689 C C . THR B 1 215 ? 9.523 22.344 -6.379 1 97.88 215 THR B C 1
ATOM 4691 O O . THR B 1 215 ? 10.609 21.797 -6.582 1 97.88 215 THR B O 1
ATOM 4694 N N . THR B 1 216 ? 9.359 23.453 -5.719 1 98.06 216 THR B N 1
ATOM 4695 C CA . THR B 1 216 ? 10.43 24.109 -4.977 1 98.06 216 THR B CA 1
ATOM 4696 C C . THR B 1 216 ? 9.875 24.781 -3.719 1 98.06 216 THR B C 1
ATOM 4698 O O . THR B 1 216 ? 8.664 24.812 -3.51 1 98.06 216 THR B O 1
ATOM 4701 N N . VAL B 1 217 ? 10.781 25.25 -2.908 1 98.19 217 VAL B N 1
ATOM 4702 C CA . VAL B 1 217 ? 10.359 25.953 -1.701 1 98.19 217 VAL B CA 1
ATOM 4703 C C . VAL B 1 217 ? 9.68 27.266 -2.076 1 98.19 217 VAL B C 1
ATOM 4705 O O . VAL B 1 217 ? 8.727 27.688 -1.411 1 98.19 217 VAL B O 1
ATOM 4708 N N . GLU B 1 218 ? 10.141 27.906 -3.146 1 98.31 218 GLU B N 1
ATOM 4709 C CA . GLU B 1 218 ? 9.508 29.141 -3.607 1 98.31 218 GLU B CA 1
ATOM 4710 C C . GLU B 1 218 ? 8.078 28.875 -4.09 1 98.31 218 GLU B C 1
ATOM 4712 O O . GLU B 1 218 ? 7.176 29.672 -3.824 1 98.31 218 GLU B O 1
ATOM 4717 N N . HIS B 1 219 ? 8 27.781 -4.797 1 98.5 219 HIS B N 1
ATOM 4718 C CA . HIS B 1 219 ? 6.66 27.391 -5.234 1 98.5 219 HIS B CA 1
ATOM 4719 C C . HIS B 1 219 ? 5.75 27.109 -4.047 1 98.5 219 HIS B C 1
ATOM 4721 O O . HIS B 1 219 ? 4.578 27.5 -4.047 1 98.5 219 HIS B O 1
ATOM 4727 N N . ALA B 1 220 ? 6.266 26.406 -3.043 1 98.62 220 ALA B N 1
ATOM 4728 C CA . ALA B 1 220 ? 5.504 26.125 -1.828 1 98.62 220 ALA B CA 1
ATOM 4729 C C . ALA B 1 220 ? 5.055 27.422 -1.155 1 98.62 220 ALA B C 1
ATOM 4731 O O . ALA B 1 220 ? 3.926 27.516 -0.674 1 98.62 220 ALA B O 1
ATOM 4732 N N . LEU B 1 221 ? 5.961 28.375 -1.095 1 98.62 221 LEU B N 1
ATOM 4733 C CA . LEU B 1 221 ? 5.641 29.672 -0.517 1 98.62 221 LEU B CA 1
ATOM 4734 C C . LEU B 1 221 ? 4.496 30.344 -1.277 1 98.62 221 LEU B C 1
ATOM 4736 O O . LEU B 1 221 ? 3.594 30.922 -0.669 1 98.62 221 LEU B O 1
ATOM 4740 N N . GLU B 1 222 ? 4.574 30.25 -2.559 1 98.44 222 GLU B N 1
ATOM 4741 C CA . GLU B 1 222 ? 3.521 30.828 -3.393 1 98.44 222 GLU B CA 1
ATOM 4742 C C . GLU B 1 222 ? 2.18 30.141 -3.129 1 98.44 222 GLU B C 1
ATOM 4744 O O . GLU B 1 222 ? 1.156 30.812 -2.984 1 98.44 222 GLU B O 1
ATOM 4749 N N . ILE B 1 223 ? 2.215 28.828 -3.102 1 97.88 223 ILE B N 1
ATOM 4750 C CA . ILE B 1 223 ? 0.998 28.094 -2.805 1 97.88 223 ILE B CA 1
ATOM 4751 C C . ILE B 1 223 ? 0.475 28.484 -1.425 1 97.88 223 ILE B C 1
ATOM 4753 O O . ILE B 1 223 ? -0.729 28.672 -1.243 1 97.88 223 ILE B O 1
ATOM 4757 N N . GLY B 1 224 ? 1.327 28.609 -0.461 1 98.06 224 GLY B N 1
ATOM 4758 C CA . GLY B 1 224 ? 0.968 28.953 0.906 1 98.06 224 GLY B CA 1
ATOM 4759 C C . GLY B 1 224 ? 0.328 30.328 1.031 1 98.06 224 GLY B C 1
ATOM 4760 O O . GLY B 1 224 ? -0.572 30.531 1.85 1 98.06 224 GLY B O 1
ATOM 4761 N N . ARG B 1 225 ? 0.81 31.234 0.259 1 98.12 225 ARG B N 1
ATOM 4762 C CA . ARG B 1 225 ? 0.231 32.562 0.273 1 98.12 225 ARG B CA 1
ATOM 4763 C C . ARG B 1 225 ? -1.208 32.562 -0.231 1 98.12 225 ARG B C 1
ATOM 4765 O O . ARG B 1 225 ? -2.053 33.312 0.258 1 98.12 225 ARG B O 1
ATOM 4772 N N . ASN B 1 226 ? -1.356 31.672 -1.232 1 97.75 226 ASN B N 1
ATOM 4773 C CA . ASN B 1 226 ? -2.678 31.469 -1.814 1 97.75 226 ASN B CA 1
ATOM 4774 C C . ASN B 1 226 ? -3.369 32.812 -2.115 1 97.75 226 ASN B C 1
ATOM 4776 O O . ASN B 1 226 ? -4.488 33.031 -1.66 1 97.75 226 ASN B O 1
ATOM 4780 N N . VAL B 1 227 ? -2.721 33.625 -2.836 1 97.56 227 VAL B N 1
ATOM 4781 C CA . VAL B 1 227 ? -3.256 34.938 -3.178 1 97.56 227 VAL B CA 1
ATOM 4782 C C . VAL B 1 227 ? -4.648 34.781 -3.787 1 97.56 227 VAL B C 1
ATOM 4784 O O . VAL B 1 227 ? -4.844 34 -4.711 1 97.56 227 VAL B O 1
ATOM 4787 N N . GLY B 1 228 ? -5.605 35.531 -3.252 1 95.62 228 GLY B N 1
ATOM 4788 C CA . GLY B 1 228 ? -6.984 35.5 -3.713 1 95.62 228 GLY B CA 1
ATOM 4789 C C . GLY B 1 228 ? -7.867 34.594 -2.879 1 95.62 228 GLY B C 1
ATOM 4790 O O . GLY B 1 228 ? -9.094 34.719 -2.898 1 95.62 228 GLY B O 1
ATOM 4791 N N . GLY B 1 229 ? -7.254 33.719 -2.049 1 95.75 229 GLY B N 1
ATOM 4792 C CA . GLY B 1 229 ? -8.055 32.75 -1.316 1 95.75 229 GLY B CA 1
ATOM 4793 C C . GLY B 1 229 ? -7.766 32.719 0.173 1 95.75 229 GLY B C 1
ATOM 4794 O O . GLY B 1 229 ? -8.633 32.375 0.976 1 95.75 229 GLY B O 1
ATOM 4795 N N . GLY B 1 230 ? -6.461 33.094 0.523 1 96.94 230 GLY B N 1
ATOM 4796 C CA . GLY B 1 230 ? -6.059 33.094 1.921 1 96.94 230 GLY B CA 1
ATOM 4797 C C . GLY B 1 230 ? -6.07 31.734 2.562 1 96.94 230 GLY B C 1
ATOM 4798 O O . GLY B 1 230 ? -5.855 30.719 1.888 1 96.94 230 GLY B O 1
ATOM 4799 N N . CYS B 1 231 ? -6.172 31.703 3.883 1 97 231 CYS B N 1
ATOM 4800 C CA . CYS B 1 231 ? -6.211 30.5 4.695 1 97 231 CYS B CA 1
ATOM 4801 C C . CYS B 1 231 ? -7.062 30.703 5.941 1 97 231 CYS B C 1
ATOM 4803 O O . CYS B 1 231 ? -6.992 31.766 6.578 1 97 231 CYS B O 1
ATOM 4805 N N . ALA B 1 232 ? -7.906 29.703 6.215 1 96.94 232 ALA B N 1
ATOM 4806 C CA . ALA B 1 232 ? -8.859 29.844 7.312 1 96.94 232 ALA B CA 1
ATOM 4807 C C . ALA B 1 232 ? -8.18 29.609 8.656 1 96.94 232 ALA B C 1
ATOM 4809 O O . ALA B 1 232 ? -8.352 30.406 9.586 1 96.94 232 ALA B O 1
ATOM 4810 N N . VAL B 1 233 ? -7.547 28.375 8.664 1 92.94 233 VAL B N 1
ATOM 4811 C CA . VAL B 1 233 ? -6.797 28.031 9.867 1 92.94 233 VAL B CA 1
ATOM 4812 C C . VAL B 1 233 ? -5.363 27.656 9.492 1 92.94 233 VAL B C 1
ATOM 4814 O O . VAL B 1 233 ? -5.109 27.172 8.383 1 92.94 233 VAL B O 1
ATOM 4817 N N . GLY B 1 234 ? -4.363 28.25 9.898 1 91.12 234 GLY B N 1
ATOM 4818 C CA . GLY B 1 234 ? -2.953 28.141 9.555 1 91.12 234 GLY B CA 1
ATOM 4819 C C . GLY B 1 234 ? -2.354 26.797 9.938 1 91.12 234 GLY B C 1
ATOM 4820 O O . GLY B 1 234 ? -3.07 25.891 10.367 1 91.12 234 GLY B O 1
ATOM 4821 N N . PHE B 1 235 ? -1.196 26.438 9.461 1 96.5 235 PHE B N 1
ATOM 4822 C CA . PHE B 1 235 ? -0.379 25.266 9.734 1 96.5 235 PHE B CA 1
ATOM 4823 C C . PHE B 1 235 ? 1.093 25.547 9.461 1 96.5 235 PHE B C 1
ATOM 4825 O O . PHE B 1 235 ? 1.447 26.656 9.031 1 96.5 235 PHE B O 1
ATOM 4832 N N . ASN B 1 236 ? 1.846 24.625 9.852 1 97.88 236 ASN B N 1
ATOM 4833 C CA . ASN B 1 236 ? 3.273 24.688 9.562 1 97.88 236 ASN B CA 1
ATOM 4834 C C . ASN B 1 236 ? 3.744 23.5 8.742 1 97.88 236 ASN B C 1
ATOM 4836 O O . ASN B 1 236 ? 3.289 22.375 8.969 1 97.88 236 ASN B O 1
ATOM 4840 N N . LEU B 1 237 ? 4.609 23.75 7.785 1 98.56 237 LEU B N 1
ATOM 4841 C CA . LEU B 1 237 ? 5.262 22.672 7.039 1 98.56 237 LEU B CA 1
ATOM 4842 C C . LEU B 1 237 ? 6.773 22.703 7.254 1 98.56 237 LEU B C 1
ATOM 4844 O O . LEU B 1 237 ? 7.422 23.719 6.977 1 98.56 237 LEU B O 1
ATOM 4848 N N . ASN B 1 238 ? 7.273 21.641 7.781 1 98.69 238 ASN B N 1
ATOM 4849 C CA . ASN B 1 238 ? 8.711 21.391 7.742 1 98.69 238 ASN B CA 1
ATOM 4850 C C . ASN B 1 238 ? 9.117 20.672 6.457 1 98.69 238 ASN B C 1
ATOM 4852 O O . ASN B 1 238 ? 8.625 19.578 6.172 1 98.69 238 ASN B O 1
ATOM 4856 N N . MET B 1 239 ? 10.031 21.344 5.723 1 98.75 239 MET B N 1
ATOM 4857 C CA . MET B 1 239 ? 10.234 20.891 4.352 1 98.75 239 MET B CA 1
ATOM 4858 C C . MET B 1 239 ? 11.719 20.656 4.07 1 98.75 239 MET B C 1
ATOM 4860 O O . MET B 1 239 ? 12.578 21.25 4.723 1 98.75 239 MET B O 1
ATOM 4864 N N . GLY B 1 240 ? 11.961 19.781 3.23 1 98.38 240 GLY B N 1
ATOM 4865 C CA . GLY B 1 240 ? 13.242 19.547 2.58 1 98.38 240 GLY B CA 1
ATOM 4866 C C . GLY B 1 240 ? 13.102 19.125 1.126 1 98.38 240 GLY B C 1
ATOM 4867 O O . GLY B 1 240 ? 11.992 18.969 0.625 1 98.38 240 GLY B O 1
ATOM 4868 N N . ASN B 1 241 ? 14.195 19.188 0.468 1 98.25 241 ASN B N 1
ATOM 4869 C CA . ASN B 1 241 ? 14.289 18.688 -0.905 1 98.25 241 ASN B CA 1
ATOM 4870 C C . ASN B 1 241 ? 15.5 17.797 -1.1 1 98.25 241 ASN B C 1
ATOM 4872 O O . ASN B 1 241 ? 16.641 18.25 -1.039 1 98.25 241 ASN B O 1
ATOM 4876 N N . TRP B 1 242 ? 15.297 16.547 -1.416 1 96.56 242 TRP B N 1
ATOM 4877 C CA . TRP B 1 242 ? 16.422 15.625 -1.475 1 96.56 242 TRP B CA 1
ATOM 4878 C C . TRP B 1 242 ? 17.234 15.836 -2.748 1 96.56 242 TRP B C 1
ATOM 4880 O O . TRP B 1 242 ? 18.391 15.398 -2.84 1 96.56 242 TRP B O 1
ATOM 4890 N N . LYS B 1 243 ? 16.641 16.469 -3.752 1 96.5 243 LYS B N 1
ATOM 4891 C CA . LYS B 1 243 ? 17.391 16.797 -4.957 1 96.5 243 LYS B CA 1
ATOM 4892 C C . LYS B 1 243 ? 18.312 17.984 -4.715 1 96.5 243 LYS B C 1
ATOM 4894 O O . LYS B 1 243 ? 19.375 18.094 -5.344 1 96.5 243 LYS B O 1
ATOM 4899 N N . TYR B 1 244 ? 17.875 18.875 -3.857 1 95.19 244 TYR B N 1
ATOM 4900 C CA . TYR B 1 244 ? 18.625 20.047 -3.457 1 95.19 244 TYR B CA 1
ATOM 4901 C C . TYR B 1 244 ? 18.688 20.172 -1.938 1 95.19 244 TYR B C 1
ATOM 4903 O O . TYR B 1 244 ? 18.109 21.078 -1.356 1 95.19 244 TYR B O 1
ATOM 4911 N N . PRO B 1 245 ? 19.547 19.328 -1.32 1 94.81 245 PRO B N 1
ATOM 4912 C CA . PRO B 1 245 ? 19.422 19.094 0.121 1 94.81 245 PRO B CA 1
ATOM 4913 C C . PRO B 1 245 ? 20.219 20.109 0.949 1 94.81 245 PRO B C 1
ATOM 4915 O O . PRO B 1 245 ? 20.312 19.969 2.17 1 94.81 245 PRO B O 1
ATOM 4918 N N . ARG B 1 246 ? 20.703 21.141 0.372 1 93.56 246 ARG B N 1
ATOM 4919 C CA . ARG B 1 246 ? 21.562 22.062 1.118 1 93.56 246 ARG B CA 1
ATOM 4920 C C . ARG B 1 246 ? 20.781 22.703 2.264 1 93.56 246 ARG B C 1
ATOM 4922 O O . ARG B 1 246 ? 21.281 22.766 3.393 1 93.56 246 ARG B O 1
ATOM 4929 N N . ASP B 1 247 ? 19.578 23.234 1.958 1 95.56 247 ASP B N 1
ATOM 4930 C CA . ASP B 1 247 ? 18.781 23.922 2.963 1 95.56 247 ASP B CA 1
ATOM 4931 C C . ASP B 1 247 ? 17.484 23.156 3.264 1 95.56 247 ASP B C 1
ATOM 4933 O O . ASP B 1 247 ? 17.031 22.359 2.441 1 95.56 247 ASP B O 1
ATOM 4937 N N . MET B 1 248 ? 17 23.344 4.41 1 97.62 248 MET B N 1
ATOM 4938 C CA . MET B 1 248 ? 15.664 22.922 4.832 1 97.62 248 MET B CA 1
ATOM 4939 C C . MET B 1 248 ? 14.828 24.109 5.285 1 97.62 248 MET B C 1
ATOM 4941 O O . MET B 1 248 ? 15.352 25.203 5.492 1 97.62 248 MET B O 1
ATOM 4945 N N . TRP B 1 249 ? 13.523 23.906 5.375 1 98.31 249 TRP B N 1
ATOM 4946 C CA . TRP B 1 249 ? 12.703 25.094 5.598 1 98.31 249 TRP B CA 1
ATOM 4947 C C . TRP B 1 249 ? 11.555 24.781 6.551 1 98.31 249 TRP B C 1
ATOM 4949 O O . TRP B 1 249 ? 11.023 23.672 6.559 1 98.31 249 TRP B O 1
ATOM 4959 N N . GLY B 1 250 ? 11.227 25.719 7.344 1 98.19 250 GLY B N 1
ATOM 4960 C CA . GLY B 1 250 ? 9.945 25.781 8.031 1 98.19 250 GLY B CA 1
ATOM 4961 C C . GLY B 1 250 ? 9.039 26.859 7.473 1 98.19 250 GLY B C 1
ATOM 4962 O O . GLY B 1 250 ? 9.406 28.047 7.441 1 98.19 250 GLY B O 1
ATOM 4963 N N . LEU B 1 251 ? 7.91 26.484 6.992 1 98.69 251 LEU B N 1
ATOM 4964 C CA . LEU B 1 251 ? 6.941 27.422 6.441 1 98.69 251 LEU B CA 1
ATOM 4965 C C . LEU B 1 251 ? 5.707 27.516 7.332 1 98.69 251 LEU B C 1
ATOM 4967 O O . LEU B 1 251 ? 4.879 26.609 7.348 1 98.69 251 LEU B O 1
ATOM 4971 N N . GLU B 1 252 ? 5.559 28.625 8.016 1 98.38 252 GLU B N 1
ATOM 4972 C CA . GLU B 1 252 ? 4.355 28.875 8.805 1 98.38 252 GLU B CA 1
ATOM 4973 C C . GLU B 1 252 ? 3.314 29.641 7.984 1 98.38 252 GLU B C 1
ATOM 4975 O O . GLU B 1 252 ? 3.635 30.641 7.332 1 98.38 252 GLU B O 1
ATOM 4980 N N . ILE B 1 253 ? 2.229 29.125 8.016 1 98.25 253 ILE B N 1
ATOM 4981 C CA . ILE B 1 253 ? 1.089 29.75 7.359 1 98.25 253 ILE B CA 1
ATOM 4982 C C . ILE B 1 253 ? 0.029 30.109 8.398 1 98.25 253 ILE B C 1
ATOM 4984 O O . ILE B 1 253 ? -0.384 29.266 9.195 1 98.25 253 ILE B O 1
ATOM 4988 N N . GLY B 1 254 ? -0.387 31.359 8.422 1 97.56 254 GLY B N 1
ATOM 4989 C CA . GLY B 1 254 ? -1.423 31.844 9.32 1 97.56 254 GLY B CA 1
ATOM 4990 C C . GLY B 1 254 ? -2.674 32.312 8.594 1 97.56 254 GLY B C 1
ATOM 4991 O O . GLY B 1 254 ? -2.688 32.406 7.367 1 97.56 254 GLY B O 1
ATOM 4992 N N . PRO B 1 255 ? -3.713 32.531 9.383 1 97.38 255 PRO B N 1
ATOM 4993 C CA . PRO B 1 255 ? -4.98 32.906 8.766 1 97.38 255 PRO B CA 1
ATOM 4994 C C . PRO B 1 255 ? -4.895 34.25 8.039 1 97.38 255 PRO B C 1
ATOM 4996 O O . PRO B 1 255 ? -4.141 35.125 8.453 1 97.38 255 PRO B O 1
ATOM 4999 N N . GLY B 1 256 ? -5.605 34.281 6.918 1 96.38 256 GLY B N 1
ATOM 5000 C CA . GLY B 1 256 ? -5.777 35.469 6.113 1 96.38 256 GLY B CA 1
ATOM 5001 C C . GLY B 1 256 ? -6.883 35.344 5.082 1 96.38 256 GLY B C 1
ATOM 5002 O O . GLY B 1 256 ? -7.098 34.281 4.523 1 96.38 256 GLY B O 1
ATOM 5003 N N . GLU B 1 257 ? -7.633 36.375 4.816 1 93.81 257 GLU B N 1
ATOM 5004 C CA . GLU B 1 257 ? -8.82 36.344 3.963 1 93.81 257 GLU B CA 1
ATOM 5005 C C . GLU B 1 257 ? -8.43 36.312 2.488 1 93.81 257 GLU B C 1
ATOM 5007 O O . GLU B 1 257 ? -8.875 35.438 1.74 1 93.81 257 GLU B O 1
ATOM 5012 N N . LYS B 1 258 ? -7.633 37.281 2.004 1 93.69 258 LYS B N 1
ATOM 5013 C CA . LYS B 1 258 ? -7.285 37.375 0.589 1 93.69 258 LYS B CA 1
ATOM 5014 C C . LYS B 1 258 ? -5.902 36.812 0.319 1 93.69 258 LYS B C 1
ATOM 5016 O O . LYS B 1 258 ? -5.59 36.438 -0.816 1 93.69 258 LYS B O 1
ATOM 5021 N N . GLU B 1 259 ? -5.16 36.812 1.35 1 97 259 GLU B N 1
ATOM 5022 C CA . GLU B 1 259 ? -3.816 36.25 1.333 1 97 259 GLU B CA 1
ATOM 5023 C C . GLU B 1 259 ? -3.418 35.75 2.713 1 97 259 GLU B C 1
ATOM 5025 O O . GLU B 1 259 ? -3.631 36.406 3.721 1 97 259 GLU B O 1
ATOM 5030 N N . SER B 1 260 ? -2.861 34.531 2.736 1 97.44 260 SER B N 1
ATOM 5031 C CA . SER B 1 260 ? -2.426 33.969 4.016 1 97.44 260 SER B CA 1
ATOM 5032 C C . SER B 1 260 ? -1.222 34.75 4.562 1 97.44 260 SER B C 1
ATOM 5034 O O . SER B 1 260 ? -0.446 35.312 3.797 1 97.44 260 SER B O 1
ATOM 5036 N N . ASN B 1 261 ? -1.153 34.812 5.883 1 97.31 261 ASN B N 1
ATOM 5037 C CA . ASN B 1 261 ? 0.115 35.188 6.492 1 97.31 261 ASN B CA 1
ATOM 5038 C C . ASN B 1 261 ? 1.143 34.062 6.406 1 97.31 261 ASN B C 1
ATOM 5040 O O . ASN B 1 261 ? 0.837 32.906 6.719 1 97.31 261 ASN B O 1
ATOM 5044 N N . VAL B 1 262 ? 2.334 34.406 5.902 1 98.38 262 VAL B N 1
ATOM 5045 C CA . VAL B 1 262 ? 3.314 33.344 5.758 1 98.38 262 VAL B CA 1
ATOM 5046 C C . VAL B 1 262 ? 4.66 33.781 6.316 1 98.38 262 VAL B C 1
ATOM 5048 O O . VAL B 1 262 ? 4.965 34.969 6.324 1 98.38 262 VAL B O 1
ATOM 5051 N N . HIS B 1 263 ? 5.395 32.906 6.871 1 98.44 263 HIS B N 1
ATOM 5052 C CA . HIS B 1 263 ? 6.789 33.094 7.27 1 98.44 263 HIS B CA 1
ATOM 5053 C C . HIS B 1 263 ? 7.625 31.875 6.871 1 98.44 263 HIS B C 1
ATOM 5055 O O . HIS B 1 263 ? 7.27 30.734 7.188 1 98.44 263 HIS B O 1
ATOM 5061 N N . LEU B 1 264 ? 8.695 32.125 6.164 1 98.5 264 LEU B N 1
ATOM 5062 C CA . LEU B 1 264 ? 9.609 31.078 5.762 1 98.5 264 LEU B CA 1
ATOM 5063 C C . LEU B 1 264 ? 10.898 31.141 6.57 1 98.5 264 LEU B C 1
ATOM 5065 O O . LEU B 1 264 ? 11.641 32.125 6.496 1 98.5 264 LEU B O 1
ATOM 5069 N N . TYR B 1 265 ? 11.102 30.156 7.371 1 97.62 265 TYR B N 1
ATOM 5070 C CA . TYR B 1 265 ? 12.359 29.984 8.078 1 97.62 265 TYR B CA 1
ATOM 5071 C C . TYR B 1 265 ? 13.305 29.078 7.289 1 97.62 265 TYR B C 1
ATOM 5073 O O . TYR B 1 265 ? 12.883 28.062 6.746 1 97.62 265 TYR B O 1
ATOM 5081 N N . THR B 1 266 ? 14.57 29.453 7.18 1 96.69 266 THR B N 1
ATOM 5082 C CA . THR B 1 266 ? 15.555 28.641 6.469 1 96.69 266 THR B CA 1
ATOM 5083 C C . THR B 1 266 ? 16.594 28.078 7.438 1 96.69 266 THR B C 1
ATOM 5085 O O . THR B 1 266 ? 17.234 28.828 8.18 1 96.69 266 THR B O 1
ATOM 5088 N N . LEU B 1 267 ? 16.625 26.766 7.477 1 96.06 267 LEU B N 1
ATOM 5089 C CA . LEU B 1 267 ? 17.703 26.062 8.172 1 96.06 267 LEU B CA 1
ATOM 5090 C C . LEU B 1 267 ? 18.844 25.719 7.219 1 96.06 267 LEU B C 1
ATOM 5092 O O . LEU B 1 267 ? 18.797 24.688 6.535 1 96.06 267 LEU B O 1
ATOM 5096 N N . THR B 1 268 ? 19.875 26.469 7.277 1 93.5 268 THR B N 1
ATOM 5097 C CA . THR B 1 268 ? 21.016 26.266 6.379 1 93.5 268 THR B CA 1
ATOM 5098 C C . THR B 1 268 ? 21.953 25.203 6.926 1 93.5 268 THR B C 1
ATOM 5100 O O . THR B 1 268 ? 22.109 25.062 8.141 1 93.5 268 THR B O 1
ATOM 5103 N N . GLU B 1 269 ? 22.516 24.484 5.969 1 91.5 269 GLU B N 1
ATOM 5104 C CA . GLU B 1 269 ? 23.5 23.484 6.363 1 91.5 269 GLU B CA 1
ATOM 5105 C C . GLU B 1 269 ? 24.625 24.109 7.172 1 91.5 269 GLU B C 1
ATOM 5107 O O . GLU B 1 269 ? 25.125 25.188 6.828 1 91.5 269 GLU B O 1
ATOM 5112 N N . GLN B 1 270 ? 24.906 23.531 8.297 1 82.06 270 GLN B N 1
ATOM 5113 C CA . GLN B 1 270 ? 26.047 24.062 9.055 1 82.06 270 GLN B CA 1
ATOM 5114 C C . GLN B 1 270 ? 27.094 22.969 9.305 1 82.06 270 GLN B C 1
ATOM 5116 O O . GLN B 1 270 ? 26.734 21.812 9.547 1 82.06 270 GLN B O 1
ATOM 5121 N N . THR B 1 271 ? 28.328 23.297 9.156 1 72.88 271 THR B N 1
ATOM 5122 C CA . THR B 1 271 ? 29.453 22.375 9.305 1 72.88 271 THR B CA 1
ATOM 5123 C C . THR B 1 271 ? 29.922 22.312 10.758 1 72.88 271 THR B C 1
ATOM 5125 O O . THR B 1 271 ? 30.688 21.438 11.133 1 72.88 271 THR B O 1
ATOM 5128 N N . ASN B 1 272 ? 29.422 23.266 11.438 1 65 272 ASN B N 1
ATOM 5129 C CA . ASN B 1 272 ? 29.969 23.266 12.789 1 65 272 ASN B CA 1
ATOM 5130 C C . ASN B 1 272 ? 29.359 22.156 13.648 1 65 272 ASN B C 1
ATOM 5132 O O . ASN B 1 272 ? 28.172 22.172 13.945 1 65 272 ASN B O 1
ATOM 5136 N N . ALA B 1 273 ? 30.141 21.312 13.922 1 59.78 273 ALA B N 1
ATOM 5137 C CA . ALA B 1 273 ? 29.75 20.094 14.648 1 59.78 273 ALA B CA 1
ATOM 5138 C C . ALA B 1 273 ? 29.359 20.422 16.094 1 59.78 273 ALA B C 1
ATOM 5140 O O . ALA B 1 273 ? 28.656 19.656 16.734 1 59.78 273 ALA B O 1
ATOM 5141 N N . GLU B 1 274 ? 29.812 21.516 16.656 1 58.5 274 GLU B N 1
ATOM 5142 C CA . GLU B 1 274 ? 29.609 21.766 18.078 1 58.5 274 GLU B CA 1
ATOM 5143 C C . GLU B 1 274 ? 28.172 22.203 18.375 1 58.5 274 GLU B C 1
ATOM 5145 O O . GLU B 1 274 ? 27.656 21.953 19.469 1 58.5 274 GLU B O 1
ATOM 5150 N N . ASP B 1 275 ? 27.547 22.797 17.422 1 62.66 275 ASP B N 1
ATOM 5151 C CA . ASP B 1 275 ? 26.141 23.188 17.578 1 62.66 275 ASP B CA 1
ATOM 5152 C C . ASP B 1 275 ? 25.344 22.844 16.312 1 62.66 275 ASP B C 1
ATOM 5154 O O . ASP B 1 275 ? 25.078 23.734 15.492 1 62.66 275 ASP B O 1
ATOM 5158 N N . PRO B 1 276 ? 24.953 21.531 16.266 1 64.56 276 PRO B N 1
ATOM 5159 C CA . PRO B 1 276 ? 24.297 21.172 15.008 1 64.56 276 PRO B CA 1
ATOM 5160 C C . PRO B 1 276 ? 22.984 21.938 14.797 1 64.56 276 PRO B C 1
ATOM 5162 O O . PRO B 1 276 ? 22.219 22.141 15.742 1 64.56 276 PRO B O 1
ATOM 5165 N N . PRO B 1 277 ? 22.984 22.359 13.609 1 79.25 277 PRO B N 1
ATOM 5166 C CA . PRO B 1 277 ? 21.734 23.047 13.281 1 79.25 277 PRO B CA 1
ATOM 5167 C C . PRO B 1 277 ? 20.516 22.156 13.398 1 79.25 277 PRO B C 1
ATOM 5169 O O . PRO B 1 277 ? 20.469 21.078 12.797 1 79.25 277 PRO B O 1
ATOM 5172 N N . CYS B 1 278 ? 19.719 22.469 14.289 1 88.19 278 CYS B N 1
ATOM 5173 C CA . CYS B 1 278 ? 18.484 21.734 14.516 1 88.19 278 CYS B CA 1
ATOM 5174 C C . CYS B 1 278 ? 17.297 22.688 14.617 1 88.19 278 CYS B C 1
ATOM 5176 O O . CYS B 1 278 ? 17.422 23.766 15.195 1 88.19 278 CYS B O 1
ATOM 5178 N N . TYR B 1 279 ? 16.328 22.328 13.914 1 94.12 279 TYR B N 1
ATOM 5179 C CA . TYR B 1 279 ? 15.07 23.078 14 1 94.12 279 TYR B CA 1
ATOM 5180 C C . TYR B 1 279 ? 13.938 22.188 14.492 1 94.12 279 TYR B C 1
ATOM 5182 O O . TYR B 1 279 ? 13.781 21.062 14.023 1 94.12 279 TYR B O 1
ATOM 5190 N N . VAL B 1 280 ? 13.281 22.656 15.492 1 95.69 280 VAL B N 1
ATOM 5191 C CA . VAL B 1 280 ? 12.195 21.906 16.109 1 95.69 280 VAL B CA 1
ATOM 5192 C C . VAL B 1 280 ? 10.891 22.688 16 1 95.69 280 VAL B C 1
ATOM 5194 O O . VAL B 1 280 ? 10.883 23.922 16.141 1 95.69 280 VAL B O 1
ATOM 5197 N N . HIS B 1 281 ? 9.852 21.969 15.695 1 96.19 281 HIS B N 1
ATOM 5198 C CA . HIS B 1 281 ? 8.523 22.594 15.641 1 96.19 281 HIS B CA 1
ATOM 5199 C C . HIS B 1 281 ? 7.465 21.656 16.234 1 96.19 281 HIS B C 1
ATOM 5201 O O . HIS B 1 281 ? 7.527 20.438 16.047 1 96.19 281 HIS B O 1
ATOM 5207 N N . SER B 1 282 ? 6.539 22.172 16.953 1 94.5 282 SER B N 1
ATOM 5208 C CA . SER B 1 282 ? 5.344 21.469 17.406 1 94.5 282 SER B CA 1
ATOM 5209 C C . SER B 1 282 ? 4.074 22.156 16.891 1 94.5 282 SER B C 1
ATOM 5211 O O . SER B 1 282 ? 3.869 22.266 15.68 1 94.5 282 SER B O 1
ATOM 5213 N N . ASN B 1 283 ? 3.156 22.641 17.828 1 94.06 283 ASN B N 1
ATOM 5214 C CA . ASN B 1 283 ? 1.873 23.109 17.297 1 94.06 283 ASN B CA 1
ATOM 5215 C C . ASN B 1 283 ? 1.573 24.531 17.734 1 94.06 283 ASN B C 1
ATOM 5217 O O . ASN B 1 283 ? 0.41 24.938 17.812 1 94.06 283 ASN B O 1
ATOM 5221 N N . ASN B 1 284 ? 2.668 25.297 17.969 1 92.38 284 ASN B N 1
ATOM 5222 C CA . ASN B 1 284 ? 2.582 26.734 18.188 1 92.38 284 ASN B CA 1
ATOM 5223 C C . ASN B 1 284 ? 3.248 27.516 17.047 1 92.38 284 ASN B C 1
ATOM 5225 O O . ASN B 1 284 ? 4.223 27.047 16.469 1 92.38 284 ASN B O 1
ATOM 5229 N N . TYR B 1 285 ? 2.592 28.688 16.875 1 94.62 285 TYR B N 1
ATOM 5230 C CA . TYR B 1 285 ? 3.303 29.578 15.969 1 94.62 285 TYR B CA 1
ATOM 5231 C C . TYR B 1 285 ? 4.633 30.016 16.578 1 94.62 285 TYR B C 1
ATOM 5233 O O . TYR B 1 285 ? 4.672 30.562 17.672 1 94.62 285 TYR B O 1
ATOM 5241 N N . LYS B 1 286 ? 5.637 29.828 15.883 1 94.56 286 LYS B N 1
ATOM 5242 C CA . LYS B 1 286 ? 6.973 30.172 16.375 1 94.56 286 LYS B CA 1
ATOM 5243 C C . LYS B 1 286 ? 7.414 31.531 15.867 1 94.56 286 LYS B C 1
ATOM 5245 O O . LYS B 1 286 ? 8.172 32.25 16.547 1 94.56 286 LYS B O 1
ATOM 5250 N N . HIS B 1 287 ? 6.945 31.875 14.68 1 96.75 287 HIS B N 1
ATOM 5251 C CA . HIS B 1 287 ? 7.477 33.062 14 1 96.75 287 HIS B CA 1
ATOM 5252 C C . HIS B 1 287 ? 6.379 34.094 13.742 1 96.75 287 HIS B C 1
ATOM 5254 O O . HIS B 1 287 ? 6.555 35.281 14.023 1 96.75 287 HIS B O 1
ATOM 5260 N N . LEU B 1 288 ? 5.27 33.594 13.227 1 97.38 288 LEU B N 1
ATOM 5261 C CA . LEU B 1 288 ? 4.164 34.5 12.938 1 97.38 288 LEU B CA 1
ATOM 5262 C C . LEU B 1 288 ? 3.51 35 14.227 1 97.38 288 LEU B C 1
ATOM 5264 O O . LEU B 1 288 ? 3.398 34.219 15.195 1 97.38 288 LEU B O 1
ATOM 5268 N N . GLN B 1 289 ? 3.074 36.219 14.156 1 95.5 289 GLN B N 1
ATOM 5269 C CA . GLN B 1 289 ? 2.301 36.75 15.273 1 95.5 289 GLN B CA 1
ATOM 5270 C C . GLN B 1 289 ? 0.806 36.531 15.07 1 95.5 289 GLN B C 1
ATOM 5272 O O . GLN B 1 289 ? 0.119 37.344 14.453 1 95.5 289 GLN B O 1
ATOM 5277 N N . VAL B 1 290 ? 0.314 35.438 15.531 1 94.75 290 VAL B N 1
ATOM 5278 C CA . VAL B 1 290 ? -1.086 35.031 15.453 1 94.75 290 VAL B CA 1
ATOM 5279 C C . VAL B 1 290 ? -1.615 34.719 16.859 1 94.75 290 VAL B C 1
ATOM 5281 O O . VAL B 1 290 ? -0.962 34.031 17.641 1 94.75 290 VAL B O 1
ATOM 5284 N N . GLU B 1 291 ? -2.729 35.375 17.234 1 92.69 291 GLU B N 1
ATOM 5285 C CA . GLU B 1 291 ? -3.355 35.031 18.5 1 92.69 291 GLU B CA 1
ATOM 5286 C C . GLU B 1 291 ? -3.816 33.562 18.484 1 92.69 291 GLU B C 1
ATOM 5288 O O . GLU B 1 291 ? -4.602 33.156 17.625 1 92.69 291 GLU B O 1
ATOM 5293 N N . GLU B 1 292 ? -3.316 32.75 19.422 1 91 292 GLU B N 1
ATOM 5294 C CA . GLU B 1 292 ? -3.59 31.328 19.438 1 91 292 GLU B CA 1
ATOM 5295 C C . GLU B 1 292 ? -4.594 30.969 20.531 1 91 292 GLU B C 1
ATOM 5297 O O . GLU B 1 292 ? -4.953 31.812 21.359 1 91 292 GLU B O 1
ATOM 5302 N N . MET B 1 293 ? -5.039 29.766 20.5 1 83.75 293 MET B N 1
ATOM 5303 C CA . MET B 1 293 ? -5.949 29.25 21.531 1 83.75 293 MET B CA 1
ATOM 5304 C C . MET B 1 293 ? -5.293 29.281 22.906 1 83.75 293 MET B C 1
ATOM 5306 O O . MET B 1 293 ? -4.066 29.203 23.016 1 83.75 293 MET B O 1
ATOM 5310 N N . ASP B 1 294 ? -6.035 29.328 23.938 1 73.56 294 ASP B N 1
ATOM 5311 C CA . ASP B 1 294 ? -5.562 29.562 25.297 1 73.56 294 ASP B CA 1
ATOM 5312 C C . ASP B 1 294 ? -4.762 28.375 25.812 1 73.56 294 ASP B C 1
ATOM 5314 O O . ASP B 1 294 ? -3.818 28.531 26.594 1 73.56 294 ASP B O 1
ATOM 5318 N N . SER B 1 295 ? -5.168 27.219 25.5 1 73.81 295 SER B N 1
ATOM 5319 C CA . SER B 1 295 ? -4.508 26.078 26.125 1 73.81 295 SER B CA 1
ATOM 5320 C C . SER B 1 295 ? -3.865 25.172 25.094 1 73.81 295 SER B C 1
ATOM 5322 O O . SER B 1 295 ? -4.562 24.484 24.328 1 73.81 295 SER B O 1
ATOM 5324 N N . LEU B 1 296 ? -2.531 25.375 24.938 1 85.19 296 LEU B N 1
ATOM 5325 C CA . LEU B 1 296 ? -1.725 24.484 24.109 1 85.19 296 LEU B CA 1
ATOM 5326 C C . LEU B 1 296 ? -0.646 23.797 24.953 1 85.19 296 LEU B C 1
ATOM 5328 O O . LEU B 1 296 ? 0.529 23.797 24.578 1 85.19 296 LEU B O 1
ATOM 5332 N N . SER B 1 297 ? -1.091 23.25 26.078 1 84.12 297 SER B N 1
ATOM 5333 C CA . SER B 1 297 ? -0.183 22.719 27.094 1 84.12 297 SER B CA 1
ATOM 5334 C C . SER B 1 297 ? 0.648 21.562 26.531 1 84.12 297 SER B C 1
ATOM 5336 O O . SER B 1 297 ? 1.846 21.469 26.812 1 84.12 297 SER B O 1
ATOM 5338 N N . SER B 1 298 ? -0.005 20.75 25.781 1 89.19 298 SER B N 1
ATOM 5339 C CA . SER B 1 298 ? 0.708 19.594 25.219 1 89.19 298 SER B CA 1
ATOM 5340 C C . SER B 1 298 ? 1.819 20.047 24.281 1 89.19 298 SER B C 1
ATOM 5342 O O . SER B 1 298 ? 2.943 19.547 24.359 1 89.19 298 SER B O 1
ATOM 5344 N N . SER B 1 299 ? 1.53 20.953 23.344 1 91.12 299 SER B N 1
ATOM 5345 C CA . SER B 1 299 ? 2.518 21.453 22.406 1 91.12 299 SER B CA 1
ATOM 5346 C C . SER B 1 299 ? 3.691 22.109 23.125 1 91.12 299 SER B C 1
ATOM 5348 O O . SER B 1 299 ? 4.852 21.859 22.781 1 91.12 299 SER B O 1
ATOM 5350 N N . VAL B 1 300 ? 3.389 22.922 24.109 1 91.62 300 VAL B N 1
ATOM 5351 C CA . VAL B 1 300 ? 4.414 23.625 24.875 1 91.62 300 VAL B CA 1
ATOM 5352 C C . VAL B 1 300 ? 5.285 22.625 25.625 1 91.62 300 VAL B C 1
ATOM 5354 O O . VAL B 1 300 ? 6.512 22.734 25.609 1 91.62 300 VAL B O 1
ATOM 5357 N N . ALA B 1 301 ? 4.645 21.672 26.25 1 92.56 301 ALA B N 1
ATOM 5358 C CA . ALA B 1 301 ? 5.367 20.672 27.031 1 92.56 301 ALA B CA 1
ATOM 5359 C C . ALA B 1 301 ? 6.297 19.844 26.141 1 92.56 301 ALA B C 1
ATOM 5361 O O . ALA B 1 301 ? 7.434 19.562 26.516 1 92.56 301 ALA B O 1
ATOM 5362 N N . ARG B 1 302 ? 5.809 19.438 25.016 1 94.12 302 ARG B N 1
ATOM 5363 C CA . ARG B 1 302 ? 6.629 18.641 24.109 1 94.12 302 ARG B CA 1
ATOM 5364 C C . ARG B 1 302 ? 7.824 19.438 23.609 1 94.12 302 ARG B C 1
ATOM 5366 O O . ARG B 1 302 ? 8.945 18.922 23.547 1 94.12 302 ARG B O 1
ATOM 5373 N N . MET B 1 303 ? 7.617 20.719 23.266 1 93.06 303 MET B N 1
ATOM 5374 C CA . MET B 1 303 ? 8.703 21.578 22.812 1 93.06 303 MET B CA 1
ATOM 5375 C C . MET B 1 303 ? 9.758 21.75 23.906 1 93.06 303 MET B C 1
ATOM 5377 O O . MET B 1 303 ? 10.953 21.641 23.641 1 93.06 303 MET B O 1
ATOM 5381 N N . GLU B 1 304 ? 9.297 22 25.094 1 94.12 304 GLU B N 1
ATOM 5382 C CA . GLU B 1 304 ? 10.211 22.141 26.234 1 94.12 304 GLU B CA 1
ATOM 5383 C C . GLU B 1 304 ? 11.031 20.875 26.453 1 94.12 304 GLU B C 1
ATOM 5385 O O . GLU B 1 304 ? 12.234 20.938 26.688 1 94.12 304 GLU B O 1
ATOM 5390 N N . ARG B 1 305 ? 10.352 19.766 26.359 1 96 305 ARG B N 1
ATOM 5391 C CA . ARG B 1 305 ? 11.023 18.5 26.578 1 96 305 ARG B CA 1
ATOM 5392 C C . ARG B 1 30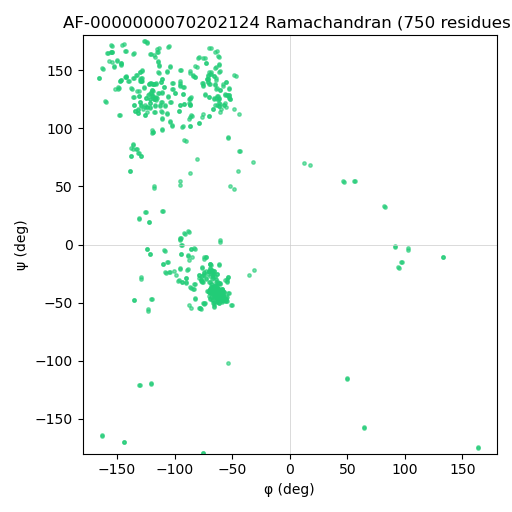5 ? 12.078 18.25 25.5 1 96 305 ARG B C 1
ATOM 5394 O O . ARG B 1 305 ? 13.188 17.797 25.797 1 96 305 ARG B O 1
ATOM 5401 N N . ILE B 1 306 ? 11.773 18.516 24.266 1 95.12 306 ILE B N 1
ATOM 5402 C CA . ILE B 1 306 ? 12.711 18.328 23.172 1 95.12 306 ILE B CA 1
ATOM 5403 C C . ILE B 1 306 ? 13.953 19.172 23.406 1 95.12 306 ILE B C 1
ATOM 5405 O O . ILE B 1 306 ? 15.078 18.719 23.188 1 95.12 306 ILE B O 1
ATOM 5409 N N . LEU B 1 307 ? 13.75 20.359 23.875 1 92.31 307 LEU B N 1
ATOM 5410 C CA . LEU B 1 307 ? 14.844 21.312 24.031 1 92.31 307 LEU B CA 1
ATOM 5411 C C . LEU B 1 307 ? 15.719 20.953 25.234 1 92.31 307 LEU B C 1
ATOM 5413 O O . LEU B 1 307 ? 16.828 21.484 25.375 1 92.31 307 LEU B O 1
ATOM 5417 N N . GLU B 1 308 ? 15.266 20.016 26.078 1 95.12 308 GLU B N 1
ATOM 5418 C CA . GLU B 1 308 ? 16.109 19.516 27.156 1 95.12 308 GLU B CA 1
ATOM 5419 C C . GLU B 1 308 ? 17.219 18.609 26.625 1 95.12 308 GLU B C 1
ATOM 5421 O O . GLU B 1 308 ? 18.234 18.406 27.281 1 95.12 308 GLU B O 1
ATOM 5426 N N . PHE B 1 309 ? 16.984 18.094 25.5 1 94.12 309 PHE B N 1
ATOM 5427 C CA . PHE B 1 309 ? 18 17.234 24.891 1 94.12 309 PHE B CA 1
ATOM 5428 C C . PHE B 1 309 ? 19.047 18.078 24.188 1 94.12 309 PHE B C 1
ATOM 5430 O O . PHE B 1 309 ? 18.781 19.203 23.766 1 94.12 309 PHE B O 1
ATOM 5437 N N . LYS B 1 310 ? 20.203 17.469 24.109 1 90.44 310 LYS B N 1
ATOM 5438 C CA . LYS B 1 310 ? 21.141 18 23.125 1 90.44 310 LYS B CA 1
ATOM 5439 C C . LYS B 1 310 ? 20.625 17.797 21.703 1 90.44 310 LYS B C 1
ATOM 5441 O O . LYS B 1 310 ? 19.938 16.812 21.422 1 90.44 310 LYS B O 1
ATOM 5446 N N . ALA B 1 311 ? 20.953 18.812 20.859 1 88.62 311 ALA B N 1
ATOM 5447 C CA . ALA B 1 311 ? 20.578 18.656 19.453 1 88.62 311 ALA B CA 1
ATOM 5448 C C . ALA B 1 311 ? 21.094 17.328 18.906 1 88.62 311 ALA B C 1
ATOM 5450 O O . ALA B 1 311 ? 22.266 16.984 19.078 1 88.62 311 ALA B O 1
ATOM 5451 N N . PRO B 1 312 ? 20.141 16.516 18.312 1 90.88 312 PRO B N 1
ATOM 5452 C CA . PRO B 1 312 ? 20.578 15.219 17.797 1 90.88 312 PRO B CA 1
ATOM 5453 C C . PRO B 1 312 ? 21.5 15.336 16.594 1 90.88 312 PRO B C 1
ATOM 5455 O O . PRO B 1 312 ? 21.312 16.219 15.758 1 90.88 312 PRO B O 1
ATOM 5458 N N . SER B 1 313 ? 22.453 14.391 16.484 1 86.31 313 SER B N 1
ATOM 5459 C CA . SER B 1 313 ? 23.406 14.359 15.367 1 86.31 313 SER B CA 1
ATOM 5460 C C . SER B 1 313 ? 23.359 13.023 14.648 1 86.31 313 SER B C 1
ATOM 5462 O O . SER B 1 313 ? 24.062 12.828 13.648 1 86.31 313 SER B O 1
ATOM 5464 N N . THR B 1 314 ? 22.578 12.148 15.164 1 89.31 314 THR B N 1
ATOM 5465 C CA . THR B 1 314 ? 22.438 10.836 14.547 1 89.31 314 THR B CA 1
ATOM 5466 C C . THR B 1 314 ? 20.969 10.43 14.477 1 89.31 314 THR B C 1
ATOM 5468 O O . THR B 1 314 ? 20.125 10.984 15.195 1 89.31 314 THR B O 1
ATOM 5471 N N . VAL B 1 315 ? 20.766 9.438 13.672 1 91.81 315 VAL B N 1
ATOM 5472 C CA . VAL B 1 315 ? 19.406 8.891 13.547 1 91.81 315 VAL B CA 1
ATOM 5473 C C . VAL B 1 315 ? 18.969 8.281 14.875 1 91.81 315 VAL B C 1
ATOM 5475 O O . VAL B 1 315 ? 17.797 8.398 15.258 1 91.81 315 VAL B O 1
ATOM 5478 N N . GLN B 1 316 ? 19.859 7.645 15.531 1 93.12 316 GLN B N 1
ATOM 5479 C CA . GLN B 1 316 ? 19.547 7.008 16.797 1 93.12 316 GLN B CA 1
ATOM 5480 C C . GLN B 1 316 ? 19.125 8.039 17.844 1 93.12 316 GLN B C 1
ATOM 5482 O O . GLN B 1 316 ? 18.172 7.82 18.594 1 93.12 316 GLN B O 1
ATOM 5487 N N . GLU B 1 317 ? 19.844 9.109 17.938 1 93.44 317 GLU B N 1
ATOM 5488 C CA . GLU B 1 317 ? 19.484 10.18 18.859 1 93.44 317 GLU B CA 1
ATOM 5489 C C . GLU B 1 317 ? 18.125 10.766 18.531 1 93.44 317 GLU B C 1
ATOM 5491 O O . GLU B 1 317 ? 17.328 11.07 19.422 1 93.44 317 GLU B O 1
ATOM 5496 N N . LEU B 1 318 ? 17.906 10.953 17.25 1 94.62 318 LEU B N 1
ATOM 5497 C CA . LEU B 1 318 ? 16.609 11.453 16.797 1 94.62 318 LEU B CA 1
ATOM 5498 C C . LEU B 1 318 ? 15.477 10.531 17.234 1 94.62 318 LEU B C 1
ATOM 5500 O O . LEU B 1 318 ? 14.453 11 17.734 1 94.62 318 LEU B O 1
ATOM 5504 N N . LYS B 1 319 ? 15.664 9.234 17.078 1 96 319 LYS B N 1
ATOM 5505 C CA . LYS B 1 319 ? 14.68 8.234 17.453 1 96 319 LYS B CA 1
ATOM 5506 C C . LYS B 1 319 ? 14.406 8.273 18.953 1 96 319 LYS B C 1
ATOM 5508 O O . LYS B 1 319 ? 13.266 8.125 19.391 1 96 319 LYS B O 1
ATOM 5513 N N . ILE B 1 320 ? 15.391 8.461 19.703 1 95.81 320 ILE B N 1
ATOM 5514 C CA . ILE B 1 320 ? 15.266 8.5 21.156 1 95.81 320 ILE B CA 1
ATOM 5515 C C . ILE B 1 320 ? 14.406 9.703 21.578 1 95.81 320 ILE B C 1
ATOM 5517 O O . ILE B 1 320 ? 13.531 9.586 22.422 1 95.81 320 ILE B O 1
ATOM 5521 N N . ILE B 1 321 ? 14.672 10.828 20.953 1 96.75 321 ILE B N 1
ATOM 5522 C CA . ILE B 1 321 ? 13.938 12.047 21.297 1 96.75 321 ILE B CA 1
ATOM 5523 C C . ILE B 1 321 ? 12.477 11.891 20.891 1 96.75 321 ILE B C 1
ATOM 5525 O O . ILE B 1 321 ? 11.57 12.133 21.703 1 96.75 321 ILE B O 1
ATOM 5529 N N . LEU B 1 322 ? 12.195 11.445 19.688 1 96.94 322 LEU B N 1
ATOM 5530 C CA . LEU B 1 322 ? 10.828 11.32 19.188 1 96.94 322 LEU B CA 1
ATOM 5531 C C . LEU B 1 322 ? 10.062 10.25 19.938 1 96.94 322 LEU B C 1
ATOM 5533 O O . LEU B 1 322 ? 8.828 10.273 19.984 1 96.94 322 LEU B O 1
ATOM 5537 N N . GLY B 1 323 ? 10.812 9.328 20.531 1 96.88 323 GLY B N 1
ATOM 5538 C CA . GLY B 1 323 ? 10.195 8.25 21.281 1 96.88 323 GLY B CA 1
ATOM 5539 C C . GLY B 1 323 ? 10.094 8.547 22.766 1 96.88 323 GLY B C 1
ATOM 5540 O O . GLY B 1 323 ? 9.633 7.707 23.547 1 96.88 323 GLY B O 1
ATOM 5541 N N . ASP B 1 324 ? 10.43 9.68 23.219 1 97.38 324 ASP B N 1
ATOM 5542 C CA . ASP B 1 324 ? 10.539 10.016 24.641 1 97.38 324 ASP B CA 1
ATOM 5543 C C . ASP B 1 324 ? 9.164 10.055 25.297 1 97.38 324 ASP B C 1
ATOM 5545 O O . ASP B 1 324 ? 8.211 10.594 24.734 1 97.38 324 ASP B O 1
ATOM 5549 N N . THR B 1 325 ? 9.094 9.492 26.516 1 96 325 THR B N 1
ATOM 5550 C CA . THR B 1 325 ? 7.848 9.469 27.281 1 96 325 THR B CA 1
ATOM 5551 C C . THR B 1 325 ? 8.078 9.945 28.703 1 96 325 THR B C 1
ATOM 5553 O O . THR B 1 325 ? 7.328 9.578 29.625 1 96 325 THR B O 1
ATOM 5556 N N . LYS B 1 326 ? 9.086 10.656 28.891 1 95.75 3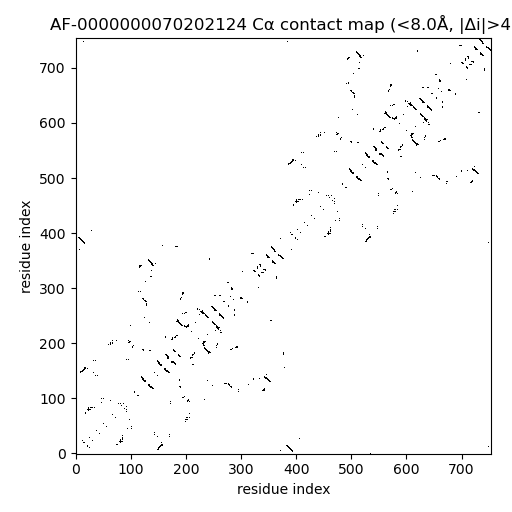26 LYS B N 1
ATOM 5557 C CA . LYS B 1 326 ? 9.453 11.078 30.25 1 95.75 326 LYS B CA 1
ATOM 5558 C C . LYS B 1 326 ? 8.359 11.922 30.875 1 95.75 326 LYS B C 1
ATOM 5560 O O . LYS B 1 326 ? 8.039 11.758 32.062 1 95.75 326 LYS B O 1
ATOM 5565 N N . ASN B 1 327 ? 7.891 12.953 30.141 1 94.69 327 ASN B N 1
ATOM 5566 C CA . ASN B 1 327 ? 6.77 13.742 30.656 1 94.69 327 ASN B CA 1
ATOM 5567 C C . ASN B 1 327 ? 5.484 12.922 30.719 1 94.69 327 ASN B C 1
ATOM 5569 O O . ASN B 1 327 ? 4.922 12.562 29.672 1 94.69 327 ASN B O 1
ATOM 5573 N N . ASP B 1 328 ? 4.957 12.719 31.859 1 91.19 328 ASP B N 1
ATOM 5574 C CA . ASP B 1 328 ? 3.834 11.812 32.031 1 91.19 328 ASP B CA 1
ATOM 5575 C C . ASP B 1 328 ? 2.527 12.445 31.578 1 91.19 328 ASP B C 1
ATOM 5577 O O . ASP B 1 328 ? 1.584 11.75 31.203 1 91.19 328 ASP B O 1
ATOM 5581 N N . LYS B 1 329 ? 2.482 13.695 31.703 1 91.25 329 LYS B N 1
ATOM 5582 C CA . LYS B 1 329 ? 1.25 14.398 31.344 1 91.25 329 LYS B CA 1
ATOM 5583 C C . LYS B 1 329 ? 1.163 14.641 29.844 1 91.25 329 LYS B C 1
ATOM 5585 O O . LYS B 1 329 ? 0.098 14.484 29.25 1 91.25 329 LYS B O 1
ATOM 5590 N N . TYR B 1 330 ? 2.264 15.133 29.234 1 91.94 330 TYR B N 1
ATOM 5591 C CA . TYR B 1 330 ? 2.311 15.461 27.812 1 91.94 330 TYR B CA 1
ATOM 5592 C C . TYR B 1 330 ? 3.619 14.992 27.188 1 91.94 330 TYR B C 1
ATOM 5594 O O . TYR B 1 330 ? 4.477 15.812 26.844 1 91.94 330 TYR B O 1
ATOM 5602 N N . PRO B 1 331 ? 3.729 13.711 26.953 1 94.88 331 PRO B N 1
ATOM 5603 C CA . PRO B 1 331 ? 4.973 13.172 26.391 1 94.88 331 PRO B CA 1
ATOM 5604 C C . PRO B 1 331 ? 5.141 13.5 24.906 1 94.88 331 PRO B C 1
ATOM 5606 O O . PRO B 1 331 ? 4.168 13.836 24.234 1 94.88 331 PRO B O 1
ATOM 5609 N N . ILE B 1 332 ? 6.383 13.406 24.438 1 96.06 332 ILE B N 1
ATOM 5610 C CA . ILE B 1 332 ? 6.664 13.578 23.016 1 96.06 332 ILE B CA 1
ATOM 5611 C C . ILE B 1 332 ? 6.016 12.453 22.219 1 96.06 332 ILE B C 1
ATOM 5613 O O . ILE B 1 332 ? 5.297 12.695 21.25 1 96.06 332 ILE B O 1
ATOM 5617 N N . TYR B 1 333 ? 6.328 11.227 22.625 1 96.06 333 TYR B N 1
ATOM 5618 C CA . TYR B 1 333 ? 5.582 10.102 22.078 1 96.06 333 TYR B CA 1
ATOM 5619 C C . TYR B 1 333 ? 4.293 9.867 22.859 1 96.06 333 TYR B C 1
ATOM 5621 O O . TYR B 1 333 ? 4.328 9.344 23.969 1 96.06 333 TYR B O 1
ATOM 5629 N N . ARG B 1 334 ? 3.256 10.133 22.234 1 94.12 334 ARG B N 1
ATOM 5630 C CA . ARG B 1 334 ? 1.991 10.297 22.938 1 94.12 334 ARG B CA 1
ATOM 5631 C C . ARG B 1 334 ? 1.186 9.008 22.938 1 94.12 334 ARG B C 1
ATOM 5633 O O . ARG B 1 334 ? 1.143 8.297 21.938 1 94.12 334 ARG B O 1
ATOM 5640 N N . ASN B 1 335 ? 0.627 8.68 24.031 1 91.25 335 ASN B N 1
ATOM 5641 C CA . ASN B 1 335 ? -0.454 7.727 24.25 1 91.25 335 ASN B CA 1
ATOM 5642 C C . ASN B 1 335 ? -1.582 8.328 25.078 1 91.25 335 ASN B C 1
ATOM 5644 O O . ASN B 1 335 ? -1.331 9.094 26.016 1 91.25 335 ASN B O 1
ATOM 5648 N N . PRO B 1 336 ? -2.803 7.965 24.703 1 88.62 336 PRO B N 1
ATOM 5649 C CA . PRO B 1 336 ? -3.908 8.555 25.469 1 88.62 336 PRO B CA 1
ATOM 5650 C C . PRO B 1 336 ? -3.76 8.359 26.969 1 88.62 336 PRO B C 1
ATOM 5652 O O . PRO B 1 336 ? -3.346 7.293 27.422 1 88.62 336 PRO B O 1
ATOM 5655 N N . SER B 1 337 ? -3.986 9.414 27.672 1 88 337 SER B N 1
ATOM 5656 C CA . SER B 1 337 ? -3.943 9.445 29.125 1 88 337 SER B CA 1
ATOM 5657 C C . SER B 1 337 ? -5.004 10.391 29.688 1 88 337 SER B C 1
ATOM 5659 O O . SER B 1 337 ? -5.898 10.828 28.969 1 88 337 SER B O 1
ATOM 5661 N N . ALA B 1 338 ? -4.965 10.68 30.969 1 84.81 338 ALA B N 1
ATOM 5662 C CA . ALA B 1 338 ? -5.941 11.547 31.625 1 84.81 338 ALA B CA 1
ATOM 5663 C C . ALA B 1 338 ? -5.816 12.984 31.125 1 84.81 338 ALA B C 1
ATOM 5665 O O . ALA B 1 338 ? -6.809 13.711 31.062 1 84.81 338 ALA B O 1
ATOM 5666 N N . THR B 1 339 ? -4.656 13.398 30.672 1 83.25 339 THR B N 1
ATOM 5667 C CA . THR B 1 339 ? -4.422 14.789 30.328 1 83.25 339 THR B CA 1
ATOM 5668 C C . THR B 1 339 ? -4.285 14.953 28.812 1 83.25 339 THR B C 1
ATOM 5670 O O . THR B 1 339 ? -4.348 16.078 28.297 1 83.25 339 THR B O 1
ATOM 5673 N N . ASP B 1 340 ? -4.051 13.836 28.188 1 84.62 340 ASP B N 1
ATOM 5674 C CA . ASP B 1 340 ? -3.711 13.875 26.766 1 84.62 340 ASP B CA 1
ATOM 5675 C C . ASP B 1 340 ? -4.5 12.828 25.984 1 84.62 340 ASP B C 1
ATOM 5677 O O . ASP B 1 340 ? -4.211 11.633 26.078 1 84.62 340 ASP B O 1
ATOM 5681 N N . ASN B 1 341 ? -5.375 13.266 25.078 1 83.88 341 ASN B N 1
ATOM 5682 C CA . ASN B 1 341 ? -6.207 12.336 24.328 1 83.88 341 ASN B CA 1
ATOM 5683 C C . ASN B 1 341 ? -5.574 11.969 22.984 1 83.88 341 ASN B C 1
ATOM 5685 O O . ASN B 1 341 ? -6.078 11.102 22.266 1 83.88 341 ASN B O 1
ATOM 5689 N N . GLY B 1 342 ? -4.488 12.672 22.656 1 88.56 342 GLY B N 1
ATOM 5690 C CA . GLY B 1 342 ? -3.824 12.398 21.391 1 88.56 342 GLY B CA 1
ATOM 5691 C C . GLY B 1 342 ? -2.938 11.172 21.438 1 88.56 342 GLY B C 1
ATOM 5692 O O . GLY B 1 342 ? -2.602 10.68 22.516 1 88.56 342 GLY B O 1
ATOM 5693 N N . LYS B 1 343 ? -2.604 10.617 20.328 1 92.88 343 LYS B N 1
ATOM 5694 C CA . LYS B 1 343 ? -1.725 9.461 20.188 1 92.88 343 LYS B CA 1
ATOM 5695 C C . LYS B 1 343 ? -0.751 9.664 19.016 1 92.88 343 LYS B C 1
ATOM 5697 O O . LYS B 1 343 ? -1.132 10.172 17.969 1 92.88 343 LYS B O 1
ATOM 5702 N N . THR B 1 344 ? 0.496 9.344 19.281 1 95.62 344 THR B N 1
ATOM 5703 C CA . THR B 1 344 ? 1.402 9.188 18.141 1 95.62 344 THR B CA 1
ATOM 5704 C C . THR B 1 344 ? 1.053 7.938 17.344 1 95.62 344 THR B C 1
ATOM 5706 O O . THR B 1 344 ? 1.316 6.816 17.781 1 95.62 344 THR B O 1
ATOM 5709 N N . VAL B 1 345 ? 0.548 8.148 16.172 1 95.56 345 VAL B N 1
ATOM 5710 C CA . VAL B 1 345 ? 0.025 7.004 15.438 1 95.56 345 VAL B CA 1
ATOM 5711 C C . VAL B 1 345 ? 1.098 6.465 14.492 1 95.56 345 VAL B C 1
ATOM 5713 O O . VAL B 1 345 ? 1.016 5.324 14.031 1 95.56 345 VAL B O 1
ATOM 5716 N N . ALA B 1 346 ? 2.068 7.297 14.188 1 96.56 346 ALA B N 1
ATOM 5717 C CA . ALA B 1 346 ? 3.195 6.926 13.328 1 96.56 346 ALA B CA 1
ATOM 5718 C C . ALA B 1 346 ? 4.352 7.91 13.492 1 96.56 346 ALA B C 1
ATOM 5720 O O . ALA B 1 346 ? 4.145 9.062 13.883 1 96.56 346 ALA B O 1
ATOM 5721 N N . THR B 1 347 ? 5.516 7.469 13.281 1 97.56 347 THR B N 1
ATOM 5722 C CA . THR B 1 347 ? 6.707 8.305 13.172 1 97.56 347 THR B CA 1
ATOM 5723 C C . THR B 1 347 ? 7.387 8.102 11.82 1 97.56 347 THR B C 1
ATOM 5725 O O . THR B 1 347 ? 7.715 6.973 11.445 1 97.56 347 THR B O 1
ATOM 5728 N N . ALA B 1 348 ? 7.52 9.156 11.086 1 98.38 348 ALA B N 1
ATOM 5729 C CA . ALA B 1 348 ? 8.203 9.125 9.797 1 98.38 348 ALA B CA 1
ATOM 5730 C C . ALA B 1 348 ? 9.578 9.773 9.891 1 98.38 348 ALA B C 1
ATOM 5732 O O . ALA B 1 348 ? 9.711 10.898 10.375 1 98.38 348 ALA B O 1
ATOM 5733 N N . LEU B 1 349 ? 10.594 9.094 9.461 1 98.19 349 LEU B N 1
ATOM 5734 C CA . LEU B 1 349 ? 11.938 9.633 9.336 1 98.19 349 LEU B CA 1
ATOM 5735 C C . LEU B 1 349 ? 12.352 9.75 7.875 1 98.19 349 LEU B C 1
ATOM 5737 O O . LEU B 1 349 ? 12.477 8.742 7.176 1 98.19 349 LEU B O 1
ATOM 5741 N N . PHE B 1 350 ? 12.539 10.977 7.43 1 98.69 350 PHE B N 1
ATOM 5742 C CA . PHE B 1 350 ? 13.016 11.242 6.078 1 98.69 350 PHE B CA 1
ATOM 5743 C C . PHE B 1 350 ? 14.531 11.438 6.074 1 98.69 350 PHE B C 1
ATOM 5745 O O . PHE B 1 350 ? 15.047 12.32 6.766 1 98.69 350 PHE B O 1
ATOM 5752 N N . ASP B 1 351 ? 15.188 10.648 5.371 1 98.12 351 ASP B N 1
ATOM 5753 C CA . ASP B 1 351 ? 16.625 10.773 5.145 1 98.12 351 ASP B CA 1
ATOM 5754 C C . ASP B 1 351 ? 16.922 11.32 3.75 1 98.12 351 ASP B C 1
ATOM 5756 O O . ASP B 1 351 ? 16.812 10.594 2.76 1 98.12 351 ASP B O 1
ATOM 5760 N N . LEU B 1 352 ? 17.328 12.562 3.697 1 97.56 352 LEU B N 1
ATOM 5761 C CA . LEU B 1 352 ? 17.484 13.211 2.4 1 97.56 352 LEU B CA 1
ATOM 5762 C C . LEU B 1 352 ? 18.75 12.727 1.699 1 97.56 352 LEU B C 1
ATOM 5764 O O . LEU B 1 352 ? 18.812 12.719 0.468 1 97.56 352 LEU B O 1
ATOM 5768 N N . LYS B 1 353 ? 19.703 12.305 2.416 1 95.44 353 LYS B N 1
ATOM 5769 C CA . LYS B 1 353 ? 20.953 11.812 1.826 1 95.44 353 LYS B CA 1
ATOM 5770 C C . LYS B 1 353 ? 20.75 10.43 1.213 1 95.44 353 LYS B C 1
ATOM 5772 O O . LYS B 1 353 ? 21.141 10.195 0.064 1 95.44 353 LYS B O 1
ATOM 5777 N N . ASP B 1 354 ? 20.188 9.555 2.002 1 95.69 354 ASP B N 1
ATOM 5778 C CA . ASP B 1 354 ? 19.953 8.195 1.52 1 95.69 354 ASP B CA 1
ATOM 5779 C C . ASP B 1 354 ? 18.672 8.109 0.69 1 95.69 354 ASP B C 1
ATOM 5781 O O . ASP B 1 354 ? 18.328 7.047 0.168 1 95.69 354 ASP B O 1
ATOM 5785 N N . ARG B 1 355 ? 17.922 9.148 0.563 1 96.62 355 ARG B N 1
ATOM 5786 C CA . ARG B 1 355 ? 16.719 9.273 -0.257 1 96.62 355 ARG B CA 1
ATOM 5787 C C . ARG B 1 355 ? 15.68 8.211 0.118 1 96.62 355 ARG B C 1
ATOM 5789 O O . ARG B 1 355 ? 15.203 7.473 -0.743 1 96.62 355 ARG B O 1
ATOM 5796 N N . LYS B 1 356 ? 15.367 8.203 1.412 1 97.5 356 LYS B N 1
ATOM 5797 C CA . LYS B 1 356 ? 14.406 7.203 1.867 1 97.5 356 LYS B CA 1
ATOM 5798 C C . LYS B 1 356 ? 13.547 7.742 3.01 1 97.5 356 LYS B C 1
ATOM 5800 O O . LYS B 1 356 ? 13.945 8.688 3.699 1 97.5 356 LYS B O 1
ATOM 5805 N N . MET B 1 357 ? 12.422 7.191 3.184 1 98.31 357 MET B N 1
ATOM 5806 C CA . MET B 1 357 ? 11.539 7.402 4.324 1 98.31 357 MET B CA 1
ATOM 5807 C C . MET B 1 357 ? 11.328 6.102 5.098 1 98.31 357 MET B C 1
ATOM 5809 O O . MET B 1 357 ? 10.93 5.09 4.52 1 98.31 357 MET B O 1
ATOM 5813 N N . ASP B 1 358 ? 11.586 6.09 6.359 1 97.56 358 ASP B N 1
ATOM 5814 C CA . ASP B 1 358 ? 11.258 4.988 7.258 1 97.56 358 ASP B CA 1
ATOM 5815 C C . ASP B 1 358 ? 9.977 5.277 8.039 1 97.56 358 ASP B C 1
ATOM 5817 O O . ASP B 1 358 ? 9.828 6.355 8.617 1 97.56 358 ASP B O 1
ATOM 5821 N N . LEU B 1 359 ? 9.07 4.332 8.047 1 97.94 359 LEU B N 1
ATOM 5822 C CA . LEU B 1 359 ? 7.836 4.5 8.797 1 97.94 359 LEU B CA 1
ATOM 5823 C C . LEU B 1 359 ? 7.789 3.553 9.984 1 97.94 359 LEU B C 1
ATOM 5825 O O . LEU B 1 359 ? 7.93 2.338 9.828 1 97.94 359 LEU B O 1
ATOM 5829 N N . TYR B 1 360 ? 7.629 4.133 11.156 1 96.31 360 TYR B N 1
ATOM 5830 C CA . TYR B 1 360 ? 7.469 3.387 12.398 1 96.31 360 TYR B CA 1
ATOM 5831 C C . TYR B 1 360 ? 6.043 3.5 12.922 1 96.31 360 TYR B C 1
ATOM 5833 O O . TYR B 1 360 ? 5.461 4.586 12.93 1 96.31 360 TYR B O 1
ATOM 5841 N N . MET B 1 361 ? 5.516 2.416 13.336 1 93.56 361 MET B N 1
ATOM 5842 C CA . MET B 1 361 ? 4.164 2.41 13.891 1 93.56 361 MET B CA 1
ATOM 5843 C C . MET B 1 361 ? 4.195 2.18 15.398 1 93.56 361 MET B C 1
ATOM 5845 O O . MET B 1 361 ? 3.152 2.191 16.047 1 93.56 361 MET B O 1
ATOM 5849 N N . ASP B 1 362 ? 5.352 1.924 15.891 1 90.69 362 ASP B N 1
ATOM 5850 C CA . ASP B 1 362 ? 5.566 1.813 17.328 1 90.69 362 ASP B CA 1
ATOM 5851 C C . ASP B 1 362 ? 6.645 2.787 17.797 1 90.69 362 ASP B C 1
ATOM 5853 O O . ASP B 1 362 ? 7.246 3.496 16.984 1 90.69 362 ASP B O 1
ATOM 5857 N N . ASN B 1 363 ? 6.812 2.844 19.125 1 93.69 363 ASN B N 1
ATOM 5858 C CA . ASN B 1 363 ? 7.734 3.805 19.734 1 93.69 363 ASN B CA 1
ATOM 5859 C C . ASN B 1 363 ? 9.172 3.566 19.266 1 93.69 363 ASN B C 1
ATOM 5861 O O . ASN B 1 363 ? 9.734 2.502 19.516 1 93.69 363 ASN B O 1
ATOM 5865 N N . THR B 1 364 ? 9.734 4.488 18.656 1 92.88 364 THR B N 1
ATOM 5866 C CA . THR B 1 364 ? 11.023 4.383 17.984 1 92.88 364 THR B CA 1
ATOM 5867 C C . THR B 1 364 ? 12.148 4.215 19 1 92.88 364 THR B C 1
ATOM 5869 O O . THR B 1 364 ? 13.266 3.828 18.641 1 92.88 364 THR B O 1
ATOM 5872 N N . LYS B 1 365 ? 11.914 4.531 20.25 1 90.44 365 LYS B N 1
ATOM 5873 C CA . LYS B 1 365 ? 12.969 4.418 21.266 1 90.44 365 LYS B CA 1
ATOM 5874 C C . LYS B 1 365 ? 13.312 2.955 21.531 1 90.44 365 LYS B C 1
ATOM 5876 O O . LYS B 1 365 ? 14.391 2.65 22.031 1 90.44 365 LYS B O 1
ATOM 5881 N N . PHE B 1 366 ? 12.445 1.965 21.359 1 85.62 366 PHE B N 1
ATOM 5882 C CA . PHE B 1 366 ? 12.688 0.553 21.625 1 85.62 366 PHE B CA 1
ATOM 5883 C C . PHE B 1 366 ? 13.117 -0.175 20.359 1 85.62 366 PHE B C 1
ATOM 5885 O O . PHE B 1 366 ? 13.312 -1.394 20.375 1 85.62 366 PHE B O 1
ATOM 5892 N N . ASP B 1 367 ? 13.953 0.163 19.766 1 63.09 367 ASP B N 1
ATOM 5893 C CA . ASP B 1 367 ? 14.57 -0.268 18.516 1 63.09 367 ASP B CA 1
ATOM 5894 C C . ASP B 1 367 ? 13.68 -1.263 17.781 1 63.09 367 ASP B C 1
ATOM 5896 O O . ASP B 1 367 ? 13.852 -2.477 17.906 1 63.09 367 ASP B O 1
ATOM 5900 N N . LEU B 1 368 ? 12.664 -0.754 17.312 1 73.62 368 LEU B N 1
ATOM 5901 C CA . LEU B 1 368 ? 12.016 -1.583 16.297 1 73.62 368 LEU B CA 1
ATOM 5902 C C . LEU B 1 368 ? 12.461 -1.181 14.906 1 73.62 368 LEU B C 1
ATOM 5904 O O . LEU B 1 368 ? 13.008 -0.09 14.711 1 73.62 368 LEU B O 1
ATOM 5908 N N . SER B 1 369 ? 12.688 -2.082 13.992 1 87.31 369 SER B N 1
ATOM 5909 C CA . SER B 1 369 ? 12.828 -1.829 12.562 1 87.31 369 SER B CA 1
ATOM 5910 C C . SER B 1 369 ? 11.586 -1.144 12 1 87.31 369 SER B C 1
ATOM 5912 O O . SER B 1 369 ? 10.484 -1.305 12.531 1 87.31 369 SER B O 1
ATOM 5914 N N . PRO B 1 370 ? 11.875 -0.119 11.148 1 95.12 370 PRO B N 1
ATOM 5915 C CA . PRO B 1 370 ? 10.68 0.442 10.508 1 95.12 370 PRO B CA 1
ATOM 5916 C C . PRO B 1 370 ? 9.742 -0.632 9.953 1 95.12 370 PRO B C 1
ATOM 5918 O O . PRO B 1 370 ? 10.195 -1.726 9.609 1 95.12 370 PRO B O 1
ATOM 5921 N N . LEU B 1 371 ? 8.5 -0.366 10.023 1 95.44 371 LEU B N 1
ATOM 5922 C CA . LEU B 1 371 ? 7.562 -1.27 9.359 1 95.44 371 LEU B CA 1
ATOM 5923 C C . LEU B 1 371 ? 7.926 -1.449 7.891 1 95.44 371 LEU B C 1
ATOM 5925 O O . LEU B 1 371 ? 7.914 -2.57 7.379 1 95.44 371 LEU B O 1
ATOM 5929 N N . PHE B 1 372 ? 8.227 -0.316 7.266 1 96 372 PHE B N 1
ATOM 5930 C CA . PHE B 1 372 ? 8.766 -0.372 5.914 1 96 372 PHE B CA 1
ATOM 5931 C C . PHE B 1 372 ? 9.594 0.871 5.609 1 96 372 PHE B C 1
ATOM 5933 O O . PHE B 1 372 ? 9.594 1.829 6.383 1 96 372 PHE B O 1
ATOM 5940 N N . THR B 1 373 ? 10.352 0.787 4.555 1 96.69 373 THR B N 1
ATOM 5941 C CA . THR B 1 373 ? 11.125 1.885 3.99 1 96.69 373 THR B CA 1
ATOM 5942 C C . THR B 1 373 ? 10.703 2.16 2.549 1 96.69 373 THR B C 1
ATOM 5944 O O . THR B 1 373 ? 10.539 1.229 1.757 1 96.69 373 THR B O 1
ATOM 5947 N N . LEU B 1 374 ? 10.453 3.406 2.225 1 97.12 374 LEU B N 1
ATOM 5948 C CA . LEU B 1 374 ? 10.164 3.807 0.853 1 97.12 374 LEU B CA 1
ATOM 5949 C C . LEU B 1 374 ? 11.289 4.672 0.291 1 97.12 374 LEU B C 1
ATOM 5951 O O . LEU B 1 374 ? 11.844 5.512 1.001 1 97.12 374 LEU B O 1
ATOM 5955 N N . PRO B 1 375 ? 11.617 4.461 -0.936 1 95.5 375 PRO B N 1
ATOM 5956 C CA . PRO B 1 375 ? 12.5 5.426 -1.585 1 95.5 375 PRO B CA 1
ATOM 5957 C C . PRO B 1 375 ? 11.82 6.762 -1.863 1 95.5 375 PRO B C 1
ATOM 5959 O O . PRO B 1 375 ? 10.633 6.793 -2.211 1 95.5 375 PRO B O 1
ATOM 5962 N N . LEU B 1 376 ? 12.57 7.758 -1.64 1 94.75 376 LEU B N 1
ATOM 5963 C CA . LEU B 1 376 ? 12.094 9.07 -2.055 1 94.75 376 LEU B CA 1
ATOM 5964 C C . LEU B 1 376 ? 12.289 9.273 -3.551 1 94.75 376 LEU B C 1
ATOM 5966 O O . LEU B 1 376 ? 13.43 9.312 -4.031 1 94.75 376 LEU B O 1
ATOM 5970 N N . VAL B 1 377 ? 11.211 9.188 -4.383 1 86.94 377 VAL B N 1
ATOM 5971 C CA . VAL B 1 377 ? 11.312 9.266 -5.836 1 86.94 377 VAL B CA 1
ATOM 5972 C C . VAL B 1 377 ? 10.375 10.344 -6.363 1 86.94 377 VAL B C 1
ATOM 5974 O O . VAL B 1 377 ? 9.344 10.641 -5.746 1 86.94 377 VAL B O 1
#

Sequence (754 aa):
MANVSAVSMPILHVRGNHYDVGYQTGTTFQNRIKLFYQRSLLVQEKLLPFYSQRRGREIAEVYLRGARDNFPHLIREIQGMADGVGMTFEDIFILNIAKEVYNCHFNEMQSWPPESDNLGCSDIMINTPAVKMIGHNEDCDPESKNFGYMVSAHVIEDSTDEKFTVFSYPGSLPGGTFAFNHHGMIFACNGLYPKTAILGATPRYFLNRSMMAATTVEHALEIGRNVGGGCAVGFNLNMGNWKYPRDMWGLEIGPGEKESNVHLYTLTEQTNAEDPPCYVHSNNYKHLQVEEMDSLSSSVARMERILEFKAPSTVQELKIILGDTKNDKYPIYRNPSATDNGKTVATALFDLKDRKMDLYMDNTKFDLSPLFTLPLVMANVSAVSMPILHVRGNHYDVGYQTGTTFQNRIKLFYQRSLLVQEKLLPFYSQRRGREIAEVYLRGARDNFPHLIREIQGMADGVGMTFEDIFILNIAKEVYNCHFNEMQSWPPESDNLGCSDIMINTPAVKMIGHNEDCDPESKNFGYMVSAHVIEDSTDEKFTVFSYPGSLPGGTFAFNHHGMIFACNGLYPKTAILGATPRYFLNRSMMAATTVEHALEIGRNVGGGCAVGFNLNMGNWKYPRDMWGLEIGPGEKESNVHLYTLTEQTNAEDPPCYVHSNNYKHLQVEEMDSLSSSVARMERILEFKAPSTVQELKIILGDTKNDKYPIYRNPSATDNGKTVATALFDLKDRKMDLYMDNTKFDLSPLFTLPLV

InterPro domains:
  IPR005079 Peptidase C45, hydrolase domain [PF03417] (130-365)
  IPR047794 Peptidase C45-like [NF040521] (15-357)
  IPR047801 Peptidase C45 [PTHR34180] (8-365)

Solvent-accessible surface area (backbone atoms only — not comparable to full-atom values): 36993 Å² total; per-residue (Å²): 118,85,80,60,75,68,48,63,48,41,33,37,36,34,36,13,31,48,35,45,46,18,22,52,52,15,48,61,40,25,66,35,30,53,49,40,57,70,63,30,61,62,41,59,68,44,51,48,57,40,50,72,34,71,68,37,42,53,53,52,48,41,32,47,51,33,33,45,72,74,37,49,61,58,49,36,18,49,45,16,21,12,61,31,46,69,50,52,54,64,67,34,48,52,55,38,39,37,67,48,36,68,60,24,50,44,51,73,73,38,88,52,77,72,54,64,61,30,62,40,22,44,36,42,35,30,30,33,90,89,39,39,36,42,37,34,38,44,27,26,59,59,55,42,48,78,32,30,37,29,42,36,38,38,36,48,47,88,90,45,77,36,37,33,39,24,42,25,56,58,62,36,61,52,44,66,34,45,36,37,18,56,60,31,34,35,38,35,41,18,60,36,51,42,45,63,55,38,86,43,11,24,37,44,39,60,55,29,34,56,48,55,62,31,66,44,71,68,47,34,50,52,57,55,27,26,76,75,33,16,16,10,38,28,35,31,35,41,33,41,25,48,81,58,61,61,45,33,35,41,39,39,32,32,53,18,59,49,39,20,39,71,44,79,44,76,47,57,55,34,82,51,77,91,65,49,41,62,50,73,49,35,33,63,76,84,78,61,94,65,69,51,51,91,57,54,61,51,40,52,43,28,51,54,55,58,65,70,46,74,71,56,81,46,71,68,50,44,30,40,55,58,29,28,55,82,48,81,61,36,28,60,39,32,58,64,52,99,70,24,56,19,16,45,42,33,35,40,38,37,33,38,79,81,34,30,35,36,36,25,70,61,64,49,54,70,71,61,75,52,78,47,75,43,74,64,85,119,85,80,62,76,66,48,65,50,40,34,36,36,34,35,14,30,49,36,45,46,18,22,51,51,14,48,60,38,26,67,35,28,52,48,39,58,70,64,28,60,62,41,58,68,43,51,47,57,39,49,72,33,72,68,36,42,53,53,50,49,41,31,49,52,32,34,45,73,73,37,49,61,57,50,36,18,48,43,17,21,12,62,30,46,69,50,53,54,65,68,31,49,51,55,39,41,36,67,48,36,68,58,25,50,44,50,72,74,36,89,53,75,68,63,68,62,28,64,41,23,43,35,41,34,31,31,33,90,89,38,41,35,44,38,34,38,44,28,25,60,58,55,43,48,78,32,30,36,30,42,34,38,38,35,48,46,86,90,45,77,36,37,34,37,24,42,27,55,58,61,34,62,52,43,66,33,45,37,37,19,56,60,30,34,33,38,36,40,18,61,35,50,42,46,63,54,37,86,43,12,25,38,43,38,59,55,30,33,54,48,54,62,31,66,43,71,68,47,35,51,52,59,56,27,26,75,77,34,15,16,9,39,28,34,32,35,41,34,39,25,46,79,58,62,61,46,32,35,39,39,40,32,32,52,20,59,50,40,20,39,69,46,79,44,77,47,56,57,34,81,52,76,90,65,53,41,61,49,76,50,35,35,64,75,85,79,62,93,65,68,51,52,90,55,53,62,51,39,52,44,27,50,54,56,57,65,70,46,75,72,53,80,45,70,67,49,43,30,40,56,59,29,30,54,81,47,81,61,36,27,60,38,32,58,66,54,97,72,26,61,19,16,44,43,32,36,41,39,36,33,39,79,79,34,31,36,36,37,26,71,60,65,49,54,70,71,60,76,52,77,47,73,44,73,64,86

Nearest PDB structures (foldseek):
  2x1c-assembly4_D  TM=8.532E-01  e=4.630E-24  Penicillium chrysogenum
  2x1e-assembly4_D  TM=8.506E-01  e=2.374E-23  Penicillium chrysogenum
  2x1e-assembly3_C  TM=8.432E-01  e=6.643E-23  Penicillium chrysogenum
  2x1e-assembly1_A  TM=8.367E-01  e=7.057E-23  Penicillium chrysogenum
  8sv7-assembly1_A  TM=5.031E-01  e=3.927E-05  Homo sapiens

Foldseek 3Di:
DPPPDDADAAEDEEEEALLRLLQCLQQVQLVLLVVCCVPFCLNVPFLVVLCVDPVSVVLLVLQVVLCCVQPVSNLSNLVNNCVNNVHDSCSLSSVAQSLQRVQEVRCVVDVPPLAACQAKKKWKAFFAPVFGKIKMFGKHGLSCLVRKHKYFYFHDDDVDGFTKIAIDRRSYQGQQAWMATQLQKTKGKTAAHFHFFDRNAHEPSSLRNVLSRQNDVVSSVVSLFSAQRFYGGKIKIWMAGLVDGQKTWIWTWGGDGRTIDIDIDIQGHDHDPVATGMDMAMHYDDPDDGHGRDDPPLRVVLVVQLVVDGRDDDPLVVLQSCLFCPPPQRYSQDDDDPRHSMHRQWMWMATSPVQKIFIDRDRSNVPDGGPDMDGND/DPPPDDADAAEDEEEEALLRLLQCLQQVQLVLLVVCCVPFCLNVPFLVVLCVDPVSVVLLVLQVVLCCVQPVSNLSNLVNNCVNNVHDSCSLSSVALSLQRVQEVRCVVDVPPLAACQAKKKWKAFFAPVFGKIKMFGKHGLSCLVRKHKYFYFHDDDPDGFTKIAIDRRSYQGQQAWMATQLQKTKGKTAAHFHFFDRNAHEPSSLRNVLSRQNDPVSSVVSLFSAQRFYGGKIKIWMAGLVDGQKTWIWTWGGDGRTTDIDIDIQGHDHDPVQTGMDMAMHYDDPDDGHGRDYPPLRVVLVVQLVVDGRDDDPLVVLQSCLFCPPPQRYSQDDDDPRYSMHRQWMWMATSPVQKIFIDRDRSNVPDGGPDMDGND

Organism: Mizuhopecten yessoensis (NCBI:txid6573)

Radius of gyration: 27.09 Å; Cα contacts (8 Å, |Δi|>4): 1957; chains: 2; bounding box: 58×76×65 Å